Protein AF-0000000069070998 (afdb_homodimer)

Organism: Magallana gigas (NCBI:txid29159)

Structure (mmCIF, N/CA/C/O backbone):
data_AF-0000000069070998-model_v1
#
loop_
_entity.id
_entity.type
_entity.pdbx_description
1 polymer 'Glycoprotein-N-acetylgalactosamine 3-beta-galactosyltransferase 1'
#
loop_
_atom_site.group_PDB
_atom_site.id
_atom_site.type_symbol
_atom_site.label_atom_id
_atom_site.label_alt_id
_atom_site.label_comp_id
_atom_site.label_asym_id
_atom_site.label_entity_id
_atom_site.label_seq_id
_atom_site.pdbx_PDB_ins_code
_atom_site.Cartn_x
_atom_site.Cartn_y
_atom_site.Cartn_z
_atom_site.occupancy
_atom_site.B_iso_or_equiv
_atom_site.auth_seq_id
_atom_site.auth_comp_id
_atom_site.auth_asym_id
_atom_site.auth_atom_id
_atom_site.pdbx_PDB_model_num
ATOM 1 N N . MET A 1 1 ? -86.25 -57.375 -25.578 1 25.53 1 MET A N 1
ATOM 2 C CA . MET A 1 1 ? -85.312 -58.156 -26.391 1 25.53 1 MET A CA 1
ATOM 3 C C . MET A 1 1 ? -84 -57.406 -26.641 1 25.53 1 MET A C 1
ATOM 5 O O . MET A 1 1 ? -84 -56.438 -27.406 1 25.53 1 MET A O 1
ATOM 9 N N . GLU A 1 2 ? -83.125 -57.281 -25.625 1 26.59 2 GLU A N 1
ATOM 10 C CA . GLU A 1 2 ? -82.125 -56.438 -24.938 1 26.59 2 GLU A CA 1
ATOM 11 C C . GLU A 1 2 ? -80.75 -56.594 -25.578 1 26.59 2 GLU A C 1
ATOM 13 O O . GLU A 1 2 ? -80.125 -57.625 -25.469 1 26.59 2 GLU A O 1
ATOM 18 N N . ALA A 1 3 ? -80.75 -56.188 -26.922 1 26.19 3 ALA A N 1
ATOM 19 C CA . ALA A 1 3 ? -79.75 -56.406 -27.953 1 26.19 3 ALA A CA 1
ATOM 20 C C . ALA A 1 3 ? -78.375 -55.938 -27.453 1 26.19 3 ALA A C 1
ATOM 22 O O . ALA A 1 3 ? -78.25 -54.812 -27 1 26.19 3 ALA A O 1
ATOM 23 N N . GLU A 1 4 ? -77.5 -56.875 -27.031 1 23.98 4 GLU A N 1
ATOM 24 C CA . GLU A 1 4 ? -76.312 -57.094 -26.281 1 23.98 4 GLU A CA 1
ATOM 25 C C . GLU A 1 4 ? -75.062 -56.562 -27.016 1 23.98 4 GLU A C 1
ATOM 27 O O . GLU A 1 4 ? -74.625 -57.156 -27.984 1 23.98 4 GLU A O 1
ATOM 32 N N . LEU A 1 5 ? -75.188 -55.219 -27.391 1 24.67 5 LEU A N 1
ATOM 33 C CA . LEU A 1 5 ? -74.25 -54.5 -28.281 1 24.67 5 LEU A CA 1
ATOM 34 C C . LEU A 1 5 ? -72.812 -54.656 -27.844 1 24.67 5 LEU A C 1
ATOM 36 O O . LEU A 1 5 ? -72.438 -54.219 -26.75 1 24.67 5 LEU A O 1
ATOM 40 N N . THR A 1 6 ? -72.188 -55.75 -28.109 1 23.34 6 THR A N 1
ATOM 41 C CA . THR A 1 6 ? -70.938 -56.344 -27.672 1 23.34 6 THR A CA 1
ATOM 42 C C . THR A 1 6 ? -69.688 -55.531 -28.141 1 23.34 6 THR A C 1
ATOM 44 O O . THR A 1 6 ? -69.375 -55.531 -29.328 1 23.34 6 THR A O 1
ATOM 47 N N . VAL A 1 7 ? -69.688 -54.219 -27.906 1 24.25 7 VAL A N 1
ATOM 48 C CA . VAL A 1 7 ? -68.75 -53.281 -28.5 1 24.25 7 VAL A CA 1
ATOM 49 C C . VAL A 1 7 ? -67.312 -53.688 -28.156 1 24.25 7 VAL A C 1
ATOM 51 O O . VAL A 1 7 ? -67 -53.875 -27 1 24.25 7 VAL A O 1
ATOM 54 N N . ASN A 1 8 ? -66.625 -54.375 -28.984 1 22.52 8 ASN A N 1
ATOM 55 C CA . ASN A 1 8 ? -65.312 -55 -29.062 1 22.52 8 ASN A CA 1
ATOM 56 C C . ASN A 1 8 ? -64.188 -54.031 -28.781 1 22.52 8 ASN A C 1
ATOM 58 O O . ASN A 1 8 ? -64 -53.062 -29.516 1 22.52 8 ASN A O 1
ATOM 62 N N . ASN A 1 9 ? -63.938 -53.594 -27.547 1 23.53 9 ASN A N 1
ATOM 63 C CA . ASN A 1 9 ? -63.031 -52.594 -27 1 23.53 9 ASN A CA 1
ATOM 64 C C . ASN A 1 9 ? -61.594 -52.938 -27.297 1 23.53 9 ASN A C 1
ATOM 66 O O . ASN A 1 9 ? -61.031 -53.875 -26.734 1 23.53 9 ASN A O 1
ATOM 70 N N . ARG A 1 10 ? -61.188 -52.969 -28.578 1 24.28 10 ARG A N 1
ATOM 71 C CA . ARG A 1 10 ? -59.875 -53.375 -29.094 1 24.28 10 ARG A CA 1
ATOM 72 C C . ARG A 1 10 ? -58.75 -52.656 -28.344 1 24.28 10 ARG A C 1
ATOM 74 O O . ARG A 1 10 ? -58.844 -51.469 -28.094 1 24.28 10 ARG A O 1
ATOM 81 N N . PRO A 1 11 ? -57.781 -53.375 -27.594 1 24.09 11 PRO A N 1
ATOM 82 C CA . PRO A 1 11 ? -56.781 -53 -26.625 1 24.09 11 PRO A CA 1
ATOM 83 C C . PRO A 1 11 ? -55.594 -52.25 -27.25 1 24.09 11 PRO A C 1
ATOM 85 O O . PRO A 1 11 ? -54.906 -52.781 -28.125 1 24.09 11 PRO A O 1
ATOM 88 N N . ARG A 1 12 ? -55.719 -50.938 -27.719 1 23.77 12 ARG A N 1
ATOM 89 C CA . ARG A 1 12 ? -54.75 -50.062 -28.422 1 23.77 12 ARG A CA 1
ATOM 90 C C . ARG A 1 12 ? -53.438 -49.969 -27.656 1 23.77 12 ARG A C 1
ATOM 92 O O . ARG A 1 12 ? -53.156 -48.938 -27.047 1 23.77 12 ARG A O 1
ATOM 99 N N . VAL A 1 13 ? -52.969 -50.812 -26.812 1 24.23 13 VAL A N 1
ATOM 100 C CA . VAL A 1 13 ? -51.844 -50.625 -25.906 1 24.23 13 VAL A CA 1
ATOM 101 C C . VAL A 1 13 ? -50.531 -50.562 -26.688 1 24.23 13 VAL A C 1
ATOM 103 O O . VAL A 1 13 ? -49.5 -50.219 -26.141 1 24.23 13 VAL A O 1
ATOM 106 N N . GLY A 1 14 ? -50.5 -51.062 -27.875 1 21.16 14 GLY A N 1
ATOM 107 C CA . GLY A 1 14 ? -49.188 -51.5 -28.328 1 21.16 14 GLY A CA 1
ATOM 108 C C . GLY A 1 14 ? -48.25 -50.344 -28.578 1 21.16 14 GLY A C 1
ATOM 109 O O . GLY A 1 14 ? -47.031 -50.531 -28.75 1 21.16 14 GLY A O 1
ATOM 110 N N . PHE A 1 15 ? -48.719 -49.25 -29.109 1 22.25 15 PHE A N 1
ATOM 111 C CA . PHE A 1 15 ? -47.875 -48.406 -29.984 1 22.25 15 PHE A CA 1
ATOM 112 C C . PHE A 1 15 ? -46.844 -47.656 -29.188 1 22.25 15 PHE A C 1
ATOM 114 O O . PHE A 1 15 ? -46.031 -46.906 -29.75 1 22.25 15 PHE A O 1
ATOM 121 N N . LEU A 1 16 ? -46.906 -47.531 -27.891 1 22.44 16 LEU A N 1
ATOM 122 C CA . LEU A 1 16 ? -46.156 -46.5 -27.203 1 22.44 16 LEU A CA 1
ATOM 123 C C . LEU A 1 16 ? -44.656 -46.844 -27.188 1 22.44 16 LEU A C 1
ATOM 125 O O . LEU A 1 16 ? -43.844 -46.062 -26.703 1 22.44 16 LEU A O 1
ATOM 129 N N . PHE A 1 17 ? -44.281 -48.031 -27.453 1 22.73 17 PHE A N 1
ATOM 130 C CA . PHE A 1 17 ? -42.938 -48.438 -27.125 1 22.73 17 PHE A CA 1
ATOM 131 C C . PHE A 1 17 ? -41.906 -47.719 -28.016 1 22.73 17 PHE A C 1
ATOM 133 O O . PHE A 1 17 ? -40.75 -47.594 -27.656 1 22.73 17 PHE A O 1
ATOM 140 N N . ALA A 1 18 ? -42.156 -47.594 -29.297 1 22.78 18 ALA A N 1
ATOM 141 C CA . ALA A 1 18 ? -41.125 -47.438 -30.297 1 22.78 18 ALA A CA 1
ATOM 142 C C . ALA A 1 18 ? -40.438 -46.094 -30.156 1 22.78 18 ALA A C 1
ATOM 144 O O . ALA A 1 18 ? -39.344 -45.875 -30.703 1 22.78 18 ALA A O 1
ATOM 145 N N . LEU A 1 19 ? -41.125 -45.094 -29.75 1 22.62 19 LEU A N 1
ATOM 146 C CA . LEU A 1 19 ? -40.594 -43.75 -30.016 1 22.62 19 LEU A CA 1
ATOM 147 C C . LEU A 1 19 ? -39.344 -43.469 -29.156 1 22.62 19 LEU A C 1
ATOM 149 O O . LEU A 1 19 ? -38.719 -42.406 -29.297 1 22.62 19 LEU A O 1
ATOM 153 N N . VAL A 1 20 ? -39 -44.25 -28.172 1 25.03 20 VAL A N 1
ATOM 154 C CA . VAL A 1 20 ? -37.969 -43.875 -27.203 1 25.03 20 VAL A CA 1
ATOM 155 C C . VAL A 1 20 ? -36.594 -43.938 -27.844 1 25.03 20 VAL A C 1
ATOM 157 O O . VAL A 1 20 ? -35.656 -43.312 -27.375 1 25.03 20 VAL A O 1
ATOM 160 N N . CYS A 1 21 ? -36.344 -44.844 -28.719 1 24.8 21 CYS A N 1
ATOM 161 C CA . CYS A 1 21 ? -34.969 -45.219 -29.031 1 24.8 21 CYS A CA 1
ATOM 162 C C . CYS A 1 21 ? -34.281 -44.125 -29.797 1 24.8 21 CYS A C 1
ATOM 164 O O . CYS A 1 21 ? -33.031 -44.094 -29.859 1 24.8 21 CYS A O 1
ATOM 166 N N . THR A 1 22 ? -34.906 -43.594 -30.797 1 24.45 22 THR A N 1
ATOM 167 C CA . THR A 1 22 ? -34.156 -42.906 -31.844 1 24.45 22 THR A CA 1
ATOM 168 C C . THR A 1 22 ? -33.531 -41.594 -31.297 1 24.45 22 THR A C 1
ATOM 170 O O . THR A 1 22 ? -32.688 -41 -31.953 1 24.45 22 THR A O 1
ATOM 173 N N . THR A 1 23 ? -34.125 -41 -30.359 1 25.58 23 THR A N 1
ATOM 174 C CA . THR A 1 23 ? -33.688 -39.625 -30.078 1 25.58 23 THR A CA 1
ATOM 175 C C . THR A 1 23 ? -32.281 -39.656 -29.438 1 25.58 23 THR A C 1
ATOM 177 O O . THR A 1 23 ? -31.75 -38.594 -29.078 1 25.58 23 THR A O 1
ATOM 180 N N . PHE A 1 24 ? -31.734 -40.75 -29.062 1 26.17 24 PHE A N 1
ATOM 181 C CA . PHE A 1 24 ? -30.453 -40.781 -28.391 1 26.17 24 PHE A CA 1
ATOM 182 C C . PHE A 1 24 ? -29.328 -40.375 -29.328 1 26.17 24 PHE A C 1
ATOM 184 O O . PHE A 1 24 ? -28.234 -40.031 -28.891 1 26.17 24 PHE A O 1
ATOM 191 N N . SER A 1 25 ? -29.438 -40.75 -30.625 1 27.41 25 SER A N 1
ATOM 192 C CA . SER A 1 25 ? -28.281 -40.594 -31.516 1 27.41 25 SER A CA 1
ATOM 193 C C . SER A 1 25 ? -28 -39.125 -31.828 1 27.41 25 SER A C 1
ATOM 195 O O . SER A 1 25 ? -26.922 -38.781 -32.312 1 27.41 25 SER A O 1
ATOM 197 N N . LEU A 1 26 ? -28.984 -38.312 -31.984 1 27.48 26 LEU A N 1
ATOM 198 C CA . LEU A 1 26 ? -28.734 -36.938 -32.469 1 27.48 26 LEU A CA 1
ATOM 199 C C . LEU A 1 26 ? -28.047 -36.094 -31.391 1 27.48 26 LEU A C 1
ATOM 201 O O . LEU A 1 26 ? -27.5 -35.031 -31.688 1 27.48 26 LEU A O 1
ATOM 205 N N . SER A 1 27 ? -28.25 -36.344 -30.125 1 25.23 27 SER A N 1
ATOM 206 C CA . SER A 1 27 ? -27.641 -35.5 -29.125 1 25.23 27 SER A CA 1
ATOM 207 C C . SER A 1 27 ? -26.125 -35.656 -29.109 1 25.23 27 SER A C 1
ATOM 209 O O . SER A 1 27 ? -25.406 -34.812 -28.547 1 25.23 27 SER A O 1
ATOM 211 N N . MET A 1 28 ? -25.516 -36.75 -29.469 1 26.56 28 MET A N 1
ATOM 212 C CA . MET A 1 28 ? -24.062 -36.906 -29.516 1 26.56 28 MET A CA 1
ATOM 213 C C . MET A 1 28 ? -23.453 -36.031 -30.625 1 26.56 28 MET A C 1
ATOM 215 O O . MET A 1 28 ? -22.266 -35.719 -30.578 1 26.56 28 MET A O 1
ATOM 219 N N . PHE A 1 29 ? -24.156 -35.938 -31.812 1 27.09 29 PHE A N 1
ATOM 220 C CA . PHE A 1 29 ? -23.562 -35.188 -32.906 1 27.09 29 PHE A CA 1
ATOM 221 C C . PHE A 1 29 ? -23.484 -33.719 -32.562 1 27.09 29 PHE A C 1
ATOM 223 O O . PHE A 1 29 ? -22.516 -33.031 -32.969 1 27.09 29 PHE A O 1
ATOM 230 N N . MET A 1 30 ? -24.5 -33.031 -32.031 1 26.72 30 MET A N 1
ATOM 231 C CA . MET A 1 30 ? -24.391 -31.609 -31.75 1 26.72 30 MET A CA 1
ATOM 232 C C . MET A 1 30 ? -23.344 -31.359 -30.672 1 26.72 30 MET A C 1
ATOM 234 O O . MET A 1 30 ? -23.047 -30.203 -30.359 1 26.72 30 MET A O 1
ATOM 238 N N . MET A 1 31 ? -23.016 -32.25 -29.766 1 27.42 31 MET A N 1
ATOM 239 C CA . MET A 1 31 ? -21.906 -32 -28.844 1 27.42 31 MET A CA 1
ATOM 240 C C . MET A 1 31 ? -20.578 -31.953 -29.594 1 27.42 31 MET A C 1
ATOM 242 O O . MET A 1 31 ? -19.609 -31.391 -29.094 1 27.42 31 MET A O 1
ATOM 246 N N . SER A 1 32 ? -20.328 -32.75 -30.688 1 29.03 32 SER A N 1
ATOM 247 C CA . SER A 1 32 ? -19.078 -32.656 -31.438 1 29.03 32 SER A CA 1
ATOM 248 C C . SER A 1 32 ? -18.984 -31.312 -32.156 1 29.03 32 SER A C 1
ATOM 250 O O . SER A 1 32 ? -17.875 -30.859 -32.469 1 29.03 32 SER A O 1
ATOM 252 N N . MET A 1 33 ? -20.047 -30.828 -32.844 1 27.03 33 MET A N 1
ATOM 253 C CA . MET A 1 33 ? -19.875 -29.609 -33.625 1 27.03 33 MET A CA 1
ATOM 254 C C . MET A 1 33 ? -19.625 -28.422 -32.688 1 27.03 33 MET A C 1
ATOM 256 O O . MET A 1 33 ? -19.219 -27.344 -33.156 1 27.03 33 MET A O 1
ATOM 260 N N . ASN A 1 34 ? -20.297 -28.328 -31.547 1 27.83 34 ASN A N 1
ATOM 261 C CA . ASN A 1 34 ? -20.016 -27.141 -30.75 1 27.83 34 ASN A CA 1
ATOM 262 C C . ASN A 1 34 ? -18.562 -27.109 -30.281 1 27.83 34 ASN A C 1
ATOM 264 O O . ASN A 1 34 ? -18.156 -26.188 -29.562 1 27.83 34 ASN A O 1
ATOM 268 N N . THR A 1 35 ? -17.797 -28.188 -30.297 1 29.11 35 THR A N 1
ATOM 269 C CA . THR A 1 35 ? -16.359 -28.094 -30.078 1 29.11 35 THR A CA 1
ATOM 270 C C . THR A 1 35 ? -15.695 -27.25 -31.156 1 29.11 35 THR A C 1
ATOM 272 O O . THR A 1 35 ? -14.641 -26.656 -30.922 1 29.11 35 THR A O 1
ATOM 275 N N . PHE A 1 36 ? -16.125 -27.281 -32.469 1 29 36 PHE A N 1
ATOM 276 C CA . PHE A 1 36 ? -15.445 -26.547 -33.5 1 29 36 PHE A CA 1
ATOM 277 C C . PHE A 1 36 ? -15.656 -25.047 -33.344 1 29 36 PHE A C 1
ATOM 279 O O . PHE A 1 36 ? -14.805 -24.234 -33.719 1 29 36 PHE A O 1
ATOM 286 N N . MET A 1 37 ? -16.922 -24.562 -33.188 1 28.56 37 MET A N 1
ATOM 287 C CA . MET A 1 37 ? -17.094 -23.109 -33.281 1 28.56 37 MET A CA 1
ATOM 288 C C . MET A 1 37 ? -16.344 -22.391 -32.188 1 28.56 37 MET A C 1
ATOM 290 O O . MET A 1 37 ? -16.281 -21.156 -32.156 1 28.56 37 MET A O 1
ATOM 294 N N . TYR A 1 38 ? -16.359 -22.953 -31.062 1 28.92 38 TYR A N 1
ATOM 295 C CA . TYR A 1 38 ? -15.664 -22.094 -30.109 1 28.92 38 TYR A CA 1
ATOM 296 C C . TYR A 1 38 ? -14.172 -22.062 -30.406 1 28.92 38 TYR A C 1
ATOM 298 O O . TYR A 1 38 ? -13.352 -22.359 -29.531 1 28.92 38 TYR A O 1
ATOM 306 N N . GLU A 1 39 ? -13.789 -22.594 -31.578 1 29.34 39 GLU A N 1
ATOM 307 C CA . GLU A 1 39 ? -12.453 -22.141 -31.953 1 29.34 39 GLU A CA 1
ATOM 308 C C . GLU A 1 39 ? -12.344 -20.625 -31.875 1 29.34 39 GLU A C 1
ATOM 310 O O . GLU A 1 39 ? -11.508 -20.016 -32.562 1 29.34 39 GLU A O 1
ATOM 315 N N . GLY A 1 40 ? -13.508 -20 -31.719 1 28.56 40 GLY A N 1
ATOM 316 C CA . GLY A 1 40 ? -13.242 -18.562 -31.797 1 28.56 40 GLY A CA 1
ATOM 317 C C . GLY A 1 40 ? -12 -18.156 -31.031 1 28.56 40 GLY A C 1
ATOM 318 O O . GLY A 1 40 ? -11.812 -18.547 -29.875 1 28.56 40 GLY A O 1
ATOM 319 N N . ASP A 1 41 ? -10.945 -17.953 -31.766 1 28.73 41 ASP A N 1
ATOM 320 C CA . ASP A 1 41 ? -9.828 -17.156 -31.266 1 28.73 41 ASP A CA 1
ATOM 321 C C . ASP A 1 41 ? -10.312 -16.094 -30.281 1 28.73 41 ASP A C 1
ATOM 323 O O . ASP A 1 41 ? -11.172 -15.273 -30.609 1 28.73 41 ASP A O 1
ATOM 327 N N . VAL A 1 42 ? -10.672 -16.422 -29.141 1 31.72 42 VAL A N 1
ATOM 328 C CA . VAL A 1 42 ? -10.656 -15.195 -28.359 1 31.72 42 VAL A CA 1
ATOM 329 C C . VAL A 1 42 ? -9.75 -14.164 -29.047 1 31.72 42 VAL A C 1
ATOM 331 O O . VAL A 1 42 ? -8.562 -14.414 -29.25 1 31.72 42 VAL A O 1
ATOM 334 N N . PRO A 1 43 ? -10.273 -13.484 -30.016 1 30.78 43 PRO A N 1
ATOM 335 C CA . PRO A 1 43 ? -9.391 -12.445 -30.547 1 30.78 43 PRO A CA 1
ATOM 336 C C . PRO A 1 43 ? -8.523 -11.805 -29.469 1 30.78 43 PRO A C 1
ATOM 338 O O . PRO A 1 43 ? -9.039 -11.117 -28.594 1 30.78 43 PRO A O 1
ATOM 341 N N . PHE A 1 44 ? -7.648 -12.531 -28.859 1 30.64 44 PHE A N 1
ATOM 342 C CA . PHE A 1 44 ? -6.555 -11.734 -28.312 1 30.64 44 PHE A CA 1
ATOM 343 C C . PHE A 1 44 ? -6.066 -10.711 -29.328 1 30.64 44 PHE A C 1
ATOM 345 O O . PHE A 1 44 ? -5.312 -11.055 -30.25 1 30.64 44 PHE A O 1
ATOM 352 N N . ASP A 1 45 ? -6.875 -9.93 -29.938 1 29.95 45 ASP A N 1
ATOM 353 C CA . ASP A 1 45 ? -6.273 -8.859 -30.734 1 29.95 45 ASP A CA 1
ATOM 354 C C . ASP A 1 45 ? -4.883 -8.5 -30.203 1 29.95 45 ASP A C 1
ATOM 356 O O . ASP A 1 45 ? -4.531 -8.844 -29.078 1 29.95 45 ASP A O 1
ATOM 360 N N . GLY A 1 46 ? -4.203 -7.562 -30.969 1 28.72 46 GLY A N 1
ATOM 361 C CA . GLY A 1 46 ? -2.883 -6.961 -30.859 1 28.72 46 GLY A CA 1
ATOM 362 C C . GLY A 1 46 ? -2.455 -6.742 -29.422 1 28.72 46 GLY A C 1
ATOM 363 O O . GLY A 1 46 ? -3.264 -6.871 -28.5 1 28.72 46 GLY A O 1
ATOM 364 N N . ASP A 1 47 ? -1.121 -6.605 -29.266 1 31.64 47 ASP A N 1
ATOM 365 C CA . ASP A 1 47 ? -0.312 -6.051 -28.172 1 31.64 47 ASP A CA 1
ATOM 366 C C . ASP A 1 47 ? -1.072 -4.961 -27.422 1 31.64 47 ASP A C 1
ATOM 368 O O . ASP A 1 47 ? -0.62 -3.816 -27.359 1 31.64 47 ASP A O 1
ATOM 372 N N . GLU A 1 48 ? -2.285 -4.855 -27.688 1 31.81 48 GLU A N 1
ATOM 373 C CA . GLU A 1 48 ? -2.75 -3.711 -26.906 1 31.81 48 GLU A CA 1
ATOM 374 C C . GLU A 1 48 ? -2.482 -3.916 -25.422 1 31.81 48 GLU A C 1
ATOM 376 O O . GLU A 1 48 ? -3.098 -4.777 -24.781 1 31.81 48 GLU A O 1
ATOM 381 N N . VAL A 1 49 ? -1.247 -3.77 -25.078 1 35.41 49 VAL A N 1
ATOM 382 C CA . VAL A 1 49 ? -1.027 -3.428 -23.672 1 35.41 49 VAL A CA 1
ATOM 383 C C . VAL A 1 49 ? -2.275 -2.756 -23.109 1 35.41 49 VAL A C 1
ATOM 385 O O . VAL A 1 49 ? -2.648 -1.662 -23.531 1 35.41 49 VAL A O 1
ATOM 388 N N . LEU A 1 50 ? -3.361 -3.461 -22.938 1 35.56 50 LEU A N 1
ATOM 389 C CA . LEU A 1 50 ? -4.344 -2.766 -22.125 1 35.56 50 LEU A CA 1
ATOM 390 C C . LEU A 1 50 ? -3.66 -1.812 -21.141 1 35.56 50 LEU A C 1
ATOM 392 O O . LEU A 1 50 ? -2.91 -2.248 -20.266 1 35.56 50 LEU A O 1
ATOM 396 N N . ASP A 1 51 ? -3.115 -0.721 -21.625 1 36.94 51 ASP A N 1
ATOM 397 C CA . ASP A 1 51 ? -2.688 0.32 -20.703 1 36.94 51 ASP A CA 1
ATOM 398 C C . ASP A 1 51 ? -3.684 0.473 -19.547 1 36.94 51 ASP A C 1
ATOM 400 O O . ASP A 1 51 ? -4.707 1.145 -19.688 1 36.94 51 ASP A O 1
ATOM 404 N N . TYR A 1 52 ? -3.898 -0.531 -18.859 1 37.84 52 TYR A N 1
ATOM 405 C CA . TYR A 1 52 ? -4.77 -0.547 -17.688 1 37.84 52 TYR A CA 1
ATOM 406 C C . TYR A 1 52 ? -4.648 0.75 -16.891 1 37.84 52 TYR A C 1
ATOM 408 O O . TYR A 1 52 ? -5.301 0.918 -15.859 1 37.84 52 TYR A O 1
ATOM 416 N N . GLU A 1 53 ? -3.633 1.568 -17.25 1 42.88 53 GLU A N 1
ATOM 417 C CA . GLU A 1 53 ? -3.797 2.893 -16.656 1 42.88 53 GLU A CA 1
ATOM 418 C C . GLU A 1 53 ? -5.211 3.42 -16.875 1 42.88 53 GLU A C 1
ATOM 420 O O . GLU A 1 53 ? -5.695 4.254 -16.094 1 42.88 53 GLU A O 1
ATOM 425 N N . GLU A 1 54 ? -5.863 2.758 -17.844 1 41.03 54 GLU A N 1
ATOM 426 C CA . GLU A 1 54 ? -7.215 3.197 -18.188 1 41.03 54 GLU A CA 1
ATOM 427 C C . GLU A 1 54 ? -8.219 2.734 -17.125 1 41.03 54 GLU A C 1
ATOM 429 O O . GLU A 1 54 ? -9.32 3.283 -17.016 1 41.03 54 GLU A O 1
ATOM 434 N N . PHE A 1 55 ? -7.875 1.711 -16.453 1 42.41 55 PHE A N 1
ATOM 435 C CA . PHE A 1 55 ? -8.875 1.209 -15.523 1 42.41 55 PHE A CA 1
ATOM 436 C C . PHE A 1 55 ? -8.789 1.954 -14.195 1 42.41 55 PHE A C 1
ATOM 438 O O . PHE A 1 55 ? -9.609 1.732 -13.305 1 42.41 55 PHE A O 1
ATOM 445 N N . ARG A 1 56 ? -7.82 2.82 -14.195 1 45.91 56 ARG A N 1
ATOM 446 C CA . ARG A 1 56 ? -7.672 3.613 -12.977 1 45.91 56 ARG A CA 1
ATOM 447 C C . ARG A 1 56 ? -8.68 4.762 -12.945 1 45.91 56 ARG A C 1
ATOM 449 O O . ARG A 1 56 ? -8.805 5.504 -13.922 1 45.91 56 ARG A O 1
ATOM 456 N N . GLY A 1 57 ? -9.508 4.84 -11.93 1 45.28 57 GLY A N 1
ATOM 457 C CA . GLY A 1 57 ? -10.273 6.035 -11.617 1 45.28 57 GLY A CA 1
ATOM 458 C C . GLY A 1 57 ? -11.719 5.953 -12.086 1 45.28 57 GLY A C 1
ATOM 459 O O . GLY A 1 57 ? -12.461 6.934 -12.008 1 45.28 57 GLY A O 1
ATOM 460 N N . LEU A 1 58 ? -12.031 4.828 -12.805 1 45.31 58 LEU A N 1
ATOM 461 C CA . LEU A 1 58 ? -13.398 4.852 -13.328 1 45.31 58 LEU A CA 1
ATOM 462 C C . LEU A 1 58 ? -14.391 4.367 -12.273 1 45.31 58 LEU A C 1
ATOM 464 O O . LEU A 1 58 ? -15.602 4.383 -12.5 1 45.31 58 LEU A O 1
ATOM 468 N N . GLY A 1 59 ? -13.836 3.949 -11.125 1 50.28 59 GLY A N 1
ATOM 469 C CA . GLY A 1 59 ? -14.797 3.336 -10.219 1 50.28 59 GLY A CA 1
ATOM 470 C C . GLY A 1 59 ? -15.43 4.328 -9.258 1 50.28 59 GLY A C 1
ATOM 471 O O . GLY A 1 59 ? -14.953 5.453 -9.117 1 50.28 59 GLY A O 1
ATOM 472 N N . GLY A 1 60 ? -16.688 4.141 -8.953 1 57.97 60 GLY A N 1
ATOM 473 C CA . GLY A 1 60 ? -17.406 4.871 -7.922 1 57.97 60 GLY A CA 1
ATOM 474 C C . GLY A 1 60 ? -16.844 4.66 -6.531 1 57.97 60 GLY A C 1
ATOM 475 O O . GLY A 1 60 ? -15.789 4.043 -6.375 1 57.97 60 GLY A O 1
ATOM 476 N N . PRO A 1 61 ? -17.406 5.262 -5.578 1 67.38 61 PRO A N 1
ATOM 477 C CA . PRO A 1 61 ? -16.984 5.102 -4.184 1 67.38 61 PRO A CA 1
ATOM 478 C C . PRO A 1 61 ? -16.953 3.643 -3.736 1 67.38 61 PRO A C 1
ATOM 480 O O . PRO A 1 61 ? -17.812 2.852 -4.148 1 67.38 61 PRO A O 1
ATOM 483 N N . ILE A 1 62 ? -15.852 3.242 -3.148 1 71.31 62 ILE A N 1
ATOM 484 C CA . ILE A 1 62 ? -15.656 1.885 -2.654 1 71.31 62 ILE A CA 1
ATOM 485 C C . ILE A 1 62 ? -16.094 1.795 -1.196 1 71.31 62 ILE A C 1
ATOM 487 O O . ILE A 1 62 ? -15.766 2.66 -0.383 1 71.31 62 ILE A O 1
ATOM 491 N N . GLU A 1 63 ? -17.078 0.997 -0.939 1 60.16 63 GLU A N 1
ATOM 492 C CA . GLU A 1 63 ? -17.469 0.79 0.451 1 60.16 63 GLU A CA 1
ATOM 493 C C . GLU A 1 63 ? -16.391 0.049 1.229 1 60.16 63 GLU A C 1
ATOM 495 O O . GLU A 1 63 ? -16.078 -1.105 0.927 1 60.16 63 GLU A O 1
ATOM 500 N N . LEU A 1 64 ? -15.633 0.752 1.938 1 60.88 64 LEU A N 1
ATOM 501 C CA . LEU A 1 64 ? -14.617 0.145 2.791 1 60.88 64 LEU A CA 1
ATOM 502 C C . LEU A 1 64 ? -15.156 -0.075 4.203 1 60.88 64 LEU A C 1
ATOM 504 O O . LEU A 1 64 ? -15.414 0.887 4.93 1 60.88 64 LEU A O 1
ATOM 508 N N . ASP A 1 65 ? -16.016 -1.058 4.426 1 52.12 65 ASP A N 1
ATOM 509 C CA . ASP A 1 65 ? -16.547 -1.299 5.766 1 52.12 65 ASP A CA 1
ATOM 510 C C . ASP A 1 65 ? -15.414 -1.374 6.789 1 52.12 65 ASP A C 1
ATOM 512 O O . ASP A 1 65 ? -14.289 -1.749 6.453 1 52.12 65 ASP A O 1
ATOM 516 N N . HIS A 1 66 ? -15.57 -0.613 7.953 1 51.56 66 HIS A N 1
ATOM 517 C CA . HIS A 1 66 ? -14.727 -0.837 9.117 1 51.56 66 HIS A CA 1
ATOM 518 C C . HIS A 1 66 ? -14.664 -2.318 9.477 1 51.56 66 HIS A C 1
ATOM 520 O O . HIS A 1 66 ? -15.641 -2.887 9.969 1 51.56 66 HIS A O 1
ATOM 526 N N . HIS A 1 67 ? -14.125 -3.047 8.586 1 54.38 67 HIS A N 1
ATOM 527 C CA . HIS A 1 67 ? -14.031 -4.449 8.984 1 54.38 67 HIS A CA 1
ATOM 528 C C . HIS A 1 67 ? -13.008 -4.641 10.102 1 54.38 67 HIS A C 1
ATOM 530 O O . HIS A 1 67 ? -11.891 -4.125 10.016 1 54.38 67 HIS A O 1
ATOM 536 N N . LYS A 1 68 ? -13.57 -4.781 11.273 1 57.12 68 LYS A N 1
ATOM 537 C CA . LYS A 1 68 ? -12.719 -5.227 12.375 1 57.12 68 LYS A CA 1
ATOM 538 C C . LYS A 1 68 ? -12.008 -6.531 12.031 1 57.12 68 LYS A C 1
ATOM 540 O O . LYS A 1 68 ? -12.648 -7.512 11.648 1 57.12 68 LYS A O 1
ATOM 545 N N . HIS A 1 69 ? -10.672 -6.258 11.898 1 76.75 69 HIS A N 1
ATOM 546 C CA . HIS A 1 69 ? -9.875 -7.469 11.734 1 76.75 69 HIS A CA 1
ATOM 547 C C . HIS A 1 69 ? -9.703 -8.195 13.062 1 76.75 69 HIS A C 1
ATOM 549 O O . HIS A 1 69 ? -9.156 -7.641 14.016 1 76.75 69 HIS A O 1
ATOM 555 N N . SER A 1 70 ? -10.258 -9.32 13.188 1 77.75 70 SER A N 1
ATOM 556 C CA . SER A 1 70 ? -10.141 -10.094 14.422 1 77.75 70 SER A CA 1
ATOM 557 C C . SER A 1 70 ? -8.695 -10.531 14.664 1 77.75 70 SER A C 1
ATOM 559 O O . SER A 1 70 ? -8.352 -10.945 15.773 1 77.75 70 SER A O 1
ATOM 561 N N . ASP A 1 71 ? -7.891 -10.266 13.734 1 90.62 71 ASP A N 1
ATOM 562 C CA . ASP A 1 71 ? -6.527 -10.75 13.898 1 90.62 71 ASP A CA 1
ATOM 563 C C . ASP A 1 71 ? -5.531 -9.594 13.945 1 90.62 71 ASP A C 1
ATOM 565 O O . ASP A 1 71 ? -4.363 -9.758 13.578 1 90.62 71 ASP A O 1
ATOM 569 N N . VAL A 1 72 ? -6.012 -8.414 14.328 1 94.69 72 VAL A N 1
ATOM 570 C CA . VAL A 1 72 ? -5.137 -7.262 14.531 1 94.69 72 VAL A CA 1
ATOM 571 C C . VAL A 1 72 ? -5.406 -6.645 15.898 1 94.69 72 VAL A C 1
ATOM 573 O O . VAL A 1 72 ? -6.551 -6.316 16.219 1 94.69 72 VAL A O 1
ATOM 576 N N . ASN A 1 73 ? -4.391 -6.621 16.703 1 96.19 73 ASN A N 1
ATOM 577 C CA . ASN A 1 73 ? -4.488 -5.895 17.953 1 96.19 73 ASN A CA 1
ATOM 578 C C . ASN A 1 73 ? -4.355 -4.391 17.75 1 96.19 73 ASN A C 1
ATOM 580 O O . ASN A 1 73 ? -3.336 -3.918 17.25 1 96.19 73 ASN A O 1
ATOM 584 N N . GLU A 1 74 ? -5.352 -3.623 18.156 1 96.38 74 GLU A N 1
ATOM 585 C CA . GLU A 1 74 ? -5.367 -2.182 17.922 1 96.38 74 GLU A CA 1
ATOM 586 C C . GLU A 1 74 ? -5.273 -1.414 19.234 1 96.38 74 GLU A C 1
ATOM 588 O O . GLU A 1 74 ? -5.535 -0.21 19.281 1 96.38 74 GLU A O 1
ATOM 593 N N . ASP A 1 75 ? -4.941 -2.055 20.328 1 96.88 75 ASP A N 1
ATOM 594 C CA . ASP A 1 75 ? -4.98 -1.453 21.656 1 96.88 75 ASP A CA 1
ATOM 595 C C . ASP A 1 75 ? -4.082 -0.221 21.719 1 96.88 75 ASP A C 1
ATOM 597 O O . ASP A 1 75 ? -4.496 0.826 22.234 1 96.88 75 ASP A O 1
ATOM 601 N N . VAL A 1 76 ? -2.918 -0.362 21.203 1 97.62 76 VAL A N 1
ATOM 602 C CA . VAL A 1 76 ? -1.965 0.741 21.266 1 97.62 76 VAL A CA 1
ATOM 603 C C . VAL A 1 76 ? -2.514 1.937 20.484 1 97.62 76 VAL A C 1
ATOM 605 O O . VAL A 1 76 ? -2.477 3.07 20.969 1 97.62 76 VAL A O 1
ATOM 608 N N . ALA A 1 77 ? -3.018 1.692 19.281 1 97.69 77 ALA A N 1
ATOM 609 C CA . ALA A 1 77 ? -3.566 2.762 18.453 1 97.69 77 ALA A CA 1
ATOM 610 C C . ALA A 1 77 ? -4.773 3.412 19.125 1 97.69 77 ALA A C 1
ATOM 612 O O . ALA A 1 77 ? -4.922 4.637 19.094 1 97.69 77 ALA A O 1
ATOM 613 N N . LYS A 1 78 ? -5.59 2.607 19.75 1 97.06 78 LYS A N 1
ATOM 614 C CA . LYS A 1 78 ? -6.785 3.109 20.422 1 97.06 78 LYS A CA 1
ATOM 615 C C . LYS A 1 78 ? -6.422 3.943 21.641 1 97.06 78 LYS A C 1
ATOM 617 O O . LYS A 1 78 ? -7.02 4.996 21.875 1 97.06 78 LYS A O 1
ATOM 622 N N . GLU A 1 79 ? -5.512 3.475 22.406 1 98 79 GLU A N 1
ATOM 623 C CA . GLU A 1 79 ? -5.059 4.234 23.578 1 98 79 GLU A CA 1
ATOM 624 C C . GLU A 1 79 ? -4.473 5.582 23.156 1 98 79 GLU A C 1
ATOM 626 O O . GLU A 1 79 ? -4.727 6.598 23.812 1 98 79 GLU A O 1
ATOM 631 N N . LEU A 1 80 ? -3.764 5.559 22.109 1 98 80 LEU A N 1
ATOM 632 C CA . LEU A 1 80 ? -3.164 6.797 21.641 1 98 80 LEU A CA 1
ATOM 633 C C . LEU A 1 80 ? -4.234 7.758 21.125 1 98 80 LEU A C 1
ATOM 635 O O . LEU A 1 80 ? -4.094 8.977 21.266 1 98 80 LEU A O 1
ATOM 639 N N . SER A 1 81 ? -5.27 7.219 20.516 1 98.12 81 SER A N 1
ATOM 640 C CA . SER A 1 81 ? -6.367 8.047 20.031 1 98.12 81 SER A CA 1
ATOM 641 C C . SER A 1 81 ? -7.074 8.766 21.172 1 98.12 81 SER A C 1
ATOM 643 O O . SER A 1 81 ? -7.562 9.883 21 1 98.12 81 SER A O 1
ATOM 645 N N . LYS A 1 82 ? -7.094 8.164 22.344 1 97.94 82 LYS A N 1
ATOM 646 C CA . LYS A 1 82 ? -7.699 8.773 23.531 1 97.94 82 LYS A CA 1
ATOM 647 C C . LYS A 1 82 ? -6.773 9.828 24.141 1 97.94 82 LYS A C 1
ATOM 649 O O . LYS A 1 82 ? -7.238 10.859 24.625 1 97.94 82 LYS A O 1
ATOM 654 N N . LYS A 1 83 ? -5.512 9.531 24 1 98.06 83 LYS A N 1
ATOM 655 C CA . LYS A 1 83 ? -4.523 10.391 24.656 1 98.06 83 LYS A CA 1
ATOM 656 C C . LYS A 1 83 ? -4.211 11.617 23.812 1 98.06 83 LYS A C 1
ATOM 658 O O . LYS A 1 83 ? -3.941 12.695 24.344 1 98.06 83 LYS A O 1
ATOM 663 N N . VAL A 1 84 ? -4.121 11.43 22.547 1 98.62 84 VAL A N 1
ATOM 664 C CA . VAL A 1 84 ? -3.787 12.484 21.594 1 98.62 84 VAL A CA 1
ATOM 665 C C . VAL A 1 84 ? -4.992 12.781 20.703 1 98.62 84 VAL A C 1
ATOM 667 O O . VAL A 1 84 ? -5.164 12.141 19.656 1 98.62 84 VAL A O 1
ATOM 670 N N . ARG A 1 85 ? -5.781 13.812 21.109 1 98.69 85 ARG A N 1
ATOM 671 C CA . ARG A 1 85 ? -7.031 14.109 20.422 1 98.69 85 ARG A CA 1
ATOM 672 C C . ARG A 1 85 ? -6.805 15.094 19.281 1 98.69 85 ARG A C 1
ATOM 674 O O . ARG A 1 85 ? -6.387 16.234 19.516 1 98.69 85 ARG A O 1
ATOM 681 N N . VAL A 1 86 ? -7.141 14.586 18 1 98.88 86 VAL A N 1
ATOM 682 C CA . VAL A 1 86 ? -6.848 15.367 16.797 1 98.88 86 VAL A CA 1
ATOM 683 C C . VAL A 1 86 ? -8.148 15.719 16.078 1 98.88 86 VAL A C 1
ATOM 685 O O . VAL A 1 86 ? -8.938 14.828 15.75 1 98.88 86 VAL A O 1
ATOM 688 N N . LEU A 1 87 ? -8.438 17 15.93 1 98.94 87 LEU A N 1
ATOM 689 C CA . LEU A 1 87 ? -9.469 17.453 15.008 1 98.94 87 LEU A CA 1
ATOM 690 C C . LEU A 1 87 ? -8.891 17.703 13.617 1 98.94 87 LEU A C 1
ATOM 692 O O . LEU A 1 87 ? -7.93 18.453 13.469 1 98.94 87 LEU A O 1
ATOM 696 N N . CYS A 1 88 ? -9.445 16.969 12.656 1 98.88 88 CYS A N 1
ATOM 697 C CA . CYS A 1 88 ? -9.039 17.141 11.266 1 98.88 88 CYS A CA 1
ATOM 698 C C . CYS A 1 88 ? -10.062 17.984 10.508 1 98.88 88 CYS A C 1
ATOM 700 O O . CYS A 1 88 ? -11.25 17.656 10.484 1 98.88 88 CYS A O 1
ATOM 702 N N . TRP A 1 89 ? -9.609 18.969 9.938 1 98.62 89 TRP A N 1
ATOM 703 C CA . TRP A 1 89 ? -10.531 19.688 9.055 1 98.62 89 TRP A CA 1
ATOM 704 C C . TRP A 1 89 ? -10 19.734 7.629 1 98.62 89 TRP A C 1
ATOM 706 O O . TRP A 1 89 ? -8.789 19.844 7.414 1 98.62 89 TRP A O 1
ATOM 716 N N . ILE A 1 90 ? -10.906 19.578 6.641 1 98.62 90 ILE A N 1
ATOM 717 C CA . ILE A 1 90 ? -10.578 19.391 5.234 1 98.62 90 ILE A CA 1
ATOM 718 C C . ILE A 1 90 ? -11.117 20.547 4.406 1 98.62 90 ILE A C 1
ATOM 720 O O . ILE A 1 90 ? -12.312 20.859 4.465 1 98.62 90 ILE A O 1
ATOM 724 N N . MET A 1 91 ? -10.172 21.203 3.693 1 97.12 91 MET A N 1
ATOM 725 C CA . MET A 1 91 ? -10.594 22.188 2.699 1 97.12 91 MET A CA 1
ATOM 726 C C . MET A 1 91 ? -11.078 21.5 1.427 1 97.12 91 MET A C 1
ATOM 728 O O . MET A 1 91 ? -10.344 20.719 0.813 1 97.12 91 MET A O 1
ATOM 732 N N . THR A 1 92 ? -12.312 21.688 1.084 1 95.69 92 THR A N 1
ATOM 733 C CA . THR A 1 92 ? -12.867 21.094 -0.132 1 95.69 92 THR A CA 1
ATOM 734 C C . THR A 1 92 ? -13.703 22.125 -0.895 1 95.69 92 THR A C 1
ATOM 736 O O . THR A 1 92 ? -13.594 23.328 -0.649 1 95.69 92 THR A O 1
ATOM 739 N N . ALA A 1 93 ? -14.234 21.781 -1.985 1 93.06 93 ALA A N 1
ATOM 740 C CA . ALA A 1 93 ? -15.102 22.594 -2.832 1 93.06 93 ALA A CA 1
ATOM 741 C C . ALA A 1 93 ? -16.359 21.844 -3.227 1 93.06 93 ALA A C 1
ATOM 743 O O . ALA A 1 93 ? -16.375 20.609 -3.219 1 93.06 93 ALA A O 1
ATOM 744 N N . PRO A 1 94 ? -17.375 22.562 -3.562 1 91.56 94 PRO A N 1
ATOM 745 C CA . PRO A 1 94 ? -18.641 21.906 -3.891 1 91.56 94 PRO A CA 1
ATOM 746 C C . PRO A 1 94 ? -18.5 20.844 -4.988 1 91.56 94 PRO A C 1
ATOM 748 O O . PRO A 1 94 ? -19.109 19.781 -4.902 1 91.56 94 PRO A O 1
ATOM 751 N N . LYS A 1 95 ? -17.719 21.047 -5.938 1 91.62 95 LYS A N 1
ATOM 752 C CA . LYS A 1 95 ? -17.594 20.141 -7.078 1 91.62 95 LYS A CA 1
ATOM 753 C C . LYS A 1 95 ? -16.875 18.859 -6.684 1 91.62 95 LYS A C 1
ATOM 755 O O . LYS A 1 95 ? -16.906 17.859 -7.418 1 91.62 95 LYS A O 1
ATOM 760 N N . ASN A 1 96 ? -16.234 18.875 -5.484 1 93.75 96 ASN A N 1
ATOM 761 C CA . ASN A 1 96 ? -15.398 17.75 -5.09 1 93.75 96 ASN A CA 1
ATOM 762 C C . ASN A 1 96 ? -16.094 16.875 -4.043 1 93.75 96 ASN A C 1
ATOM 764 O O . ASN A 1 96 ? -15.57 15.836 -3.656 1 93.75 96 ASN A O 1
ATOM 768 N N . LEU A 1 97 ? -17.25 17.281 -3.613 1 93.75 97 LEU A N 1
ATOM 769 C CA . LEU A 1 97 ? -17.875 16.641 -2.463 1 93.75 97 LEU A CA 1
ATOM 770 C C . LEU A 1 97 ? -18.172 15.164 -2.744 1 93.75 97 LEU A C 1
ATOM 772 O O . LEU A 1 97 ? -17.906 14.305 -1.899 1 93.75 97 LEU A O 1
ATOM 776 N N . ASP A 1 98 ? -18.547 14.836 -3.939 1 91.44 98 ASP A N 1
ATOM 777 C CA . ASP A 1 98 ? -19 13.484 -4.242 1 91.44 98 ASP A CA 1
ATOM 778 C C . ASP A 1 98 ? -17.812 12.578 -4.578 1 91.44 98 ASP A C 1
ATOM 780 O O . ASP A 1 98 ? -17.969 11.352 -4.664 1 91.44 98 ASP A O 1
ATOM 784 N N . LYS A 1 99 ? -16.672 13.109 -4.738 1 94.12 99 LYS A N 1
ATOM 785 C CA . LYS A 1 99 ? -15.516 12.312 -5.129 1 94.12 99 LYS A CA 1
ATOM 786 C C . LYS A 1 99 ? -14.406 12.414 -4.086 1 94.12 99 LYS A C 1
ATOM 788 O O . LYS A 1 99 ? -14.336 11.602 -3.16 1 94.12 99 LYS A O 1
ATOM 793 N N . LYS A 1 100 ? -13.703 13.578 -4.109 1 96 100 LYS A N 1
ATOM 794 C CA . LYS A 1 100 ? -12.531 13.727 -3.246 1 96 100 LYS A CA 1
ATOM 795 C C . LYS A 1 100 ? -12.938 13.758 -1.774 1 96 100 LYS A C 1
ATOM 797 O O . LYS A 1 100 ? -12.375 13.031 -0.953 1 96 100 LYS A O 1
ATOM 802 N N . ALA A 1 101 ? -13.914 14.578 -1.457 1 96.88 101 ALA A N 1
ATOM 803 C CA . ALA A 1 101 ? -14.352 14.688 -0.068 1 96.88 101 ALA A CA 1
ATOM 804 C C . ALA A 1 101 ? -14.922 13.367 0.431 1 96.88 101 ALA A C 1
ATOM 806 O O . ALA A 1 101 ? -14.688 12.969 1.576 1 96.88 101 ALA A O 1
ATOM 807 N N . THR A 1 102 ? -15.641 12.711 -0.393 1 95.62 102 THR A N 1
ATOM 808 C CA . THR A 1 102 ? -16.219 11.414 -0.036 1 95.62 102 THR A CA 1
ATOM 809 C C . THR A 1 102 ? -15.109 10.383 0.211 1 95.62 102 THR A C 1
ATOM 811 O O . THR A 1 102 ? -15.203 9.586 1.143 1 95.62 102 THR A O 1
ATOM 814 N N . ALA A 1 103 ? -14.086 10.359 -0.625 1 96.12 103 ALA A N 1
ATOM 815 C CA . ALA A 1 103 ? -12.969 9.445 -0.43 1 96.12 103 ALA A CA 1
ATOM 816 C C . ALA A 1 103 ? -12.289 9.68 0.919 1 96.12 103 ALA A C 1
ATOM 818 O O . ALA A 1 103 ? -11.969 8.734 1.636 1 96.12 103 ALA A O 1
ATOM 819 N N . VAL A 1 104 ? -12.133 10.961 1.281 1 97.75 104 VAL A N 1
ATOM 820 C CA . VAL A 1 104 ? -11.555 11.297 2.58 1 97.75 104 VAL A CA 1
ATOM 821 C C . VAL A 1 104 ? -12.453 10.758 3.695 1 97.75 104 VAL A C 1
ATOM 823 O O . VAL A 1 104 ? -11.977 10.094 4.617 1 97.75 104 VAL A O 1
ATOM 826 N N . LYS A 1 105 ? -13.719 11.023 3.562 1 96.06 105 LYS A N 1
ATOM 827 C CA . LYS A 1 105 ? -14.695 10.617 4.574 1 96.06 105 LYS A CA 1
ATOM 828 C C . LYS A 1 105 ? -14.711 9.102 4.746 1 96.06 105 LYS A C 1
ATOM 830 O O . LYS A 1 105 ? -14.859 8.609 5.867 1 96.06 105 LYS A O 1
ATOM 835 N N . LYS A 1 106 ? -14.484 8.375 3.729 1 94.06 106 LYS A N 1
ATOM 836 C CA . LYS A 1 106 ? -14.641 6.926 3.736 1 94.06 106 LYS A CA 1
ATOM 837 C C . LYS A 1 106 ? -13.32 6.234 4.066 1 94.06 106 LYS A C 1
ATOM 839 O O . LYS A 1 106 ? -13.289 5.031 4.328 1 94.06 106 LYS A O 1
ATOM 844 N N . THR A 1 107 ? -12.258 6.941 4.051 1 95.88 107 THR A N 1
ATOM 845 C CA . THR A 1 107 ? -10.961 6.324 4.324 1 95.88 107 THR A CA 1
ATOM 846 C C . THR A 1 107 ? -10.359 6.887 5.605 1 95.88 107 THR A C 1
ATOM 848 O O . THR A 1 107 ? -10.805 6.559 6.707 1 95.88 107 THR A O 1
ATOM 851 N N . TRP A 1 108 ? -9.398 7.863 5.496 1 97.94 108 TRP A N 1
ATOM 852 C CA . TRP A 1 108 ? -8.594 8.242 6.656 1 97.94 108 TRP A CA 1
ATOM 853 C C . TRP A 1 108 ? -9.367 9.188 7.566 1 97.94 108 TRP A C 1
ATOM 855 O O . TRP A 1 108 ? -9.102 9.25 8.773 1 97.94 108 TRP A O 1
ATOM 865 N N . GLY A 1 109 ? -10.367 9.914 7.027 1 97.69 109 GLY A N 1
ATOM 866 C CA . GLY A 1 109 ? -11.117 10.867 7.832 1 97.69 109 GLY A CA 1
ATOM 867 C C . GLY A 1 109 ? -11.797 10.234 9.031 1 97.69 109 GLY A C 1
ATOM 868 O O . GLY A 1 109 ? -11.93 10.859 10.078 1 97.69 109 GLY A O 1
ATOM 869 N N . LYS A 1 110 ? -12.188 8.992 8.938 1 95.06 110 LYS A N 1
ATOM 870 C CA . LYS A 1 110 ? -12.906 8.281 9.992 1 95.06 110 LYS A CA 1
ATOM 871 C C . LYS A 1 110 ? -12.008 8.016 11.195 1 95.06 110 LYS A C 1
ATOM 873 O O . LYS A 1 110 ? -12.492 7.691 12.281 1 95.06 110 LYS A O 1
ATOM 878 N N . ARG A 1 111 ? -10.773 8.18 10.992 1 97.19 111 ARG A N 1
ATOM 879 C CA . ARG A 1 111 ? -9.836 7.828 12.055 1 97.19 111 ARG A CA 1
ATOM 880 C C . ARG A 1 111 ? -9.469 9.047 12.891 1 97.19 111 ARG A C 1
ATOM 882 O O . ARG A 1 111 ? -8.781 8.93 13.906 1 97.19 111 ARG A O 1
ATOM 889 N N . CYS A 1 112 ? -9.914 10.227 12.516 1 98.25 112 CYS A N 1
ATOM 890 C CA . CYS A 1 112 ? -9.773 11.422 13.336 1 98.25 112 CYS A CA 1
ATOM 891 C C . CYS A 1 112 ? -10.781 11.422 14.477 1 98.25 112 CYS A C 1
ATOM 893 O O . CYS A 1 112 ? -11.828 10.773 14.383 1 98.25 112 CYS A O 1
ATOM 895 N N . ASN A 1 113 ? -10.438 12.102 15.547 1 98.56 113 ASN A N 1
ATOM 896 C CA . ASN A 1 113 ? -11.422 12.227 16.609 1 98.56 113 ASN A CA 1
ATOM 897 C C . ASN A 1 113 ? -12.641 13.023 16.172 1 98.56 113 ASN A C 1
ATOM 899 O O . ASN A 1 113 ? -13.758 12.75 16.594 1 98.56 113 ASN A O 1
ATOM 903 N N . LYS A 1 114 ? -12.406 14 15.375 1 98 114 LYS A N 1
ATOM 904 C CA . LYS A 1 114 ? -13.43 14.797 14.703 1 98 114 LYS A CA 1
ATOM 905 C C . LYS A 1 114 ? -12.953 15.25 13.328 1 98 114 LYS A C 1
ATOM 907 O O . LYS A 1 114 ? -11.789 15.609 13.156 1 98 114 LYS A O 1
ATOM 912 N N . VAL A 1 115 ? -13.891 15.125 12.383 1 98.06 115 VAL A N 1
ATOM 913 C CA . VAL A 1 115 ? -13.586 15.578 11.031 1 98.06 115 VAL A CA 1
ATOM 914 C C . VAL A 1 115 ? -14.602 16.641 10.594 1 98.06 115 VAL A C 1
ATOM 916 O O . VAL A 1 115 ? -15.797 16.484 10.828 1 98.06 115 VAL A O 1
ATOM 919 N N . ILE A 1 116 ? -14.109 17.734 10.078 1 98 116 ILE A N 1
ATOM 920 C CA . ILE A 1 116 ? -14.961 18.797 9.547 1 98 116 ILE A CA 1
ATOM 921 C C . ILE A 1 116 ? -14.547 19.125 8.109 1 98 116 ILE A C 1
ATOM 923 O O . ILE A 1 116 ? -13.359 19.281 7.82 1 98 116 ILE A O 1
ATOM 927 N N . PHE A 1 117 ? -15.547 19.172 7.23 1 98 117 PHE A N 1
ATOM 928 C CA . PHE A 1 117 ? -15.305 19.609 5.859 1 98 117 PHE A CA 1
ATOM 929 C C . PHE A 1 117 ? -15.734 21.062 5.672 1 98 117 PHE A C 1
ATOM 931 O O . PHE A 1 117 ? -16.875 21.406 5.945 1 98 117 PHE A O 1
ATOM 938 N N . PHE A 1 118 ? -14.805 21.875 5.27 1 97 118 PHE A N 1
ATOM 939 C CA . PHE A 1 118 ? -15.102 23.266 4.969 1 97 118 PHE A CA 1
ATOM 940 C C . PHE A 1 118 ? -15.172 23.484 3.461 1 97 118 PHE A C 1
ATOM 942 O O . PHE A 1 118 ? -14.352 22.953 2.711 1 97 118 PHE A O 1
ATOM 949 N N . SER A 1 119 ? -16.172 24.172 3.039 1 92.69 119 SER A N 1
ATOM 950 C CA . SER A 1 119 ? -16.391 24.531 1.641 1 92.69 119 SER A CA 1
ATOM 951 C C . SER A 1 119 ? -16.875 25.969 1.503 1 92.69 119 SER A C 1
ATOM 953 O O . SER A 1 119 ? -16.953 26.703 2.492 1 92.69 119 SER A O 1
ATOM 955 N N . SER A 1 120 ? -17 26.406 0.28 1 88.06 120 SER A N 1
ATOM 956 C CA . SER A 1 120 ? -17.531 27.734 0.055 1 88.06 120 SER A CA 1
ATOM 957 C C . SER A 1 120 ? -19.031 27.797 0.361 1 88.06 120 SER A C 1
ATOM 959 O O . SER A 1 120 ? -19.562 28.875 0.667 1 88.06 120 SER A O 1
ATOM 961 N N . VAL A 1 121 ? -19.688 26.688 0.273 1 87.31 121 VAL A N 1
ATOM 962 C CA . VAL A 1 121 ? -21.125 26.641 0.517 1 87.31 121 VAL A CA 1
ATOM 963 C C . VAL A 1 121 ? -21.438 25.531 1.516 1 87.31 121 VAL A C 1
ATOM 965 O O . VAL A 1 121 ? -20.75 24.516 1.55 1 87.31 121 VAL A O 1
ATOM 968 N N . THR A 1 122 ? -22.484 25.797 2.312 1 90.31 122 THR A N 1
ATOM 969 C CA . THR A 1 122 ? -22.969 24.781 3.24 1 90.31 122 THR A CA 1
ATOM 970 C C . THR A 1 122 ? -23.75 23.703 2.496 1 90.31 122 THR A C 1
ATOM 972 O O . THR A 1 122 ? -24.516 24 1.581 1 90.31 122 THR A O 1
ATOM 975 N N . ASN A 1 123 ? -23.469 22.5 2.777 1 88.44 123 ASN A N 1
ATOM 976 C CA . ASN A 1 123 ? -24.156 21.344 2.236 1 88.44 123 ASN A CA 1
ATOM 977 C C . ASN A 1 123 ? -24.625 20.406 3.344 1 88.44 123 ASN A C 1
ATOM 979 O O . ASN A 1 123 ? -23.812 19.875 4.105 1 88.44 123 ASN A O 1
ATOM 983 N N . ASP A 1 124 ? -25.891 20.062 3.373 1 87.56 124 ASP A N 1
ATOM 984 C CA . ASP A 1 124 ? -26.453 19.266 4.465 1 87.56 124 ASP A CA 1
ATOM 985 C C . ASP A 1 124 ? -26.328 17.766 4.172 1 87.56 124 ASP A C 1
ATOM 987 O O . ASP A 1 124 ? -26.266 16.953 5.094 1 87.56 124 ASP A O 1
ATOM 991 N N . SER A 1 125 ? -26.344 17.406 2.955 1 85.5 125 SER A N 1
ATOM 992 C CA . SER A 1 125 ? -26.234 15.992 2.582 1 85.5 125 SER A CA 1
ATOM 993 C C . SER A 1 125 ? -24.828 15.461 2.818 1 85.5 125 SER A C 1
ATOM 995 O O . SER A 1 125 ? -24.656 14.367 3.363 1 85.5 125 SER A O 1
ATOM 997 N N . PHE A 1 126 ? -23.938 16.125 2.273 1 88.12 126 PHE A N 1
ATOM 998 C CA . PHE A 1 126 ? -22.547 15.961 2.676 1 88.12 126 PHE A CA 1
ATOM 999 C C . PHE A 1 126 ? -22.125 17.094 3.602 1 88.12 126 PHE A C 1
ATOM 1001 O O . PHE A 1 126 ? -21.672 18.141 3.141 1 88.12 126 PHE A O 1
ATOM 1008 N N . PRO A 1 127 ? -22.297 16.875 4.836 1 86.38 127 PRO A N 1
ATOM 1009 C CA . PRO A 1 127 ? -22.219 18.031 5.73 1 86.38 127 PRO A CA 1
ATOM 1010 C C . PRO A 1 127 ? -20.906 18.797 5.617 1 86.38 127 PRO A C 1
ATOM 1012 O O . PRO A 1 127 ? -19.844 18.234 5.895 1 86.38 127 PRO A O 1
ATOM 1015 N N . THR A 1 128 ? -21.047 19.922 5.129 1 92.06 128 THR A N 1
ATOM 1016 C CA . THR A 1 128 ? -19.938 20.875 5.086 1 92.06 128 THR A CA 1
ATOM 1017 C C . THR A 1 128 ? -20.312 22.172 5.809 1 92.06 128 THR A C 1
ATOM 1019 O O . THR A 1 128 ? -21.5 22.516 5.906 1 92.06 128 THR A O 1
ATOM 1022 N N . VAL A 1 129 ? -19.328 22.781 6.359 1 92.88 129 VAL A N 1
ATOM 1023 C CA . VAL A 1 129 ? -19.469 24.141 6.871 1 92.88 129 VAL A CA 1
ATOM 1024 C C . VAL A 1 129 ? -19.094 25.141 5.789 1 92.88 129 VAL A C 1
ATOM 1026 O O . VAL A 1 129 ? -17.953 25.141 5.301 1 92.88 129 VAL A O 1
ATOM 1029 N N . GLY A 1 130 ? -20.031 25.922 5.414 1 92.12 130 GLY A N 1
ATOM 1030 C CA . GLY A 1 130 ? -19.781 26.969 4.441 1 92.12 130 GLY A CA 1
ATOM 1031 C C . GLY A 1 130 ? -19.109 28.188 5.047 1 92.12 130 GLY A C 1
ATOM 1032 O O . GLY A 1 130 ? -19.625 28.781 6.004 1 92.12 130 GLY A O 1
ATOM 1033 N N . LEU A 1 131 ? -17.891 28.672 4.605 1 87.81 131 LEU A N 1
ATOM 1034 C CA . LEU A 1 131 ? -17.094 29.75 5.176 1 87.81 131 LEU A CA 1
ATOM 1035 C C . LEU A 1 131 ? -17.484 31.094 4.57 1 87.81 131 LEU A C 1
ATOM 1037 O O . LEU A 1 131 ? -17.062 32.156 5.051 1 87.81 131 LEU A O 1
ATOM 1041 N N . LYS A 1 132 ? -18.375 31.188 3.668 1 81.62 132 LYS A N 1
ATOM 1042 C CA . LYS A 1 132 ? -18.859 32.406 3.016 1 81.62 132 LYS A CA 1
ATOM 1043 C C . LYS A 1 132 ? -17.703 33.188 2.383 1 81.62 132 LYS A C 1
ATOM 1045 O O . LYS A 1 132 ? -17.594 34.406 2.559 1 81.62 132 LYS A O 1
ATOM 1050 N N . VAL A 1 133 ? -16.734 32.625 1.976 1 81.06 133 VAL A N 1
ATOM 1051 C CA . VAL A 1 133 ? -15.641 33.188 1.198 1 81.06 133 VAL A CA 1
ATOM 1052 C C . VAL A 1 133 ? -15.734 32.719 -0.249 1 81.06 133 VAL A C 1
ATOM 1054 O O . VAL A 1 133 ? -16.203 31.594 -0.515 1 81.06 133 VAL A O 1
ATOM 1057 N N . SER A 1 134 ? -15.406 33.594 -1.14 1 78.5 134 SER A N 1
ATOM 1058 C CA . SER A 1 134 ? -15.508 33.281 -2.562 1 78.5 134 SER A CA 1
ATOM 1059 C C . SER A 1 134 ? -14.688 32.062 -2.924 1 78.5 134 SER A C 1
ATOM 1061 O O . SER A 1 134 ? -13.688 31.75 -2.27 1 78.5 134 SER A O 1
ATOM 1063 N N . GLU A 1 135 ? -15.141 31.375 -3.93 1 77.69 135 GLU A N 1
ATOM 1064 C CA . GLU A 1 135 ? -14.406 30.219 -4.426 1 77.69 135 GLU A CA 1
ATOM 1065 C C . GLU A 1 135 ? -13.102 30.641 -5.102 1 77.69 135 GLU A C 1
ATOM 1067 O O . GLU A 1 135 ? -12.953 31.797 -5.496 1 77.69 135 GLU A O 1
ATOM 1072 N N . GLY A 1 136 ? -12.117 29.641 -5.207 1 79.44 136 GLY A N 1
ATOM 1073 C CA . GLY A 1 136 ? -10.883 29.922 -5.914 1 79.44 136 GLY A CA 1
ATOM 1074 C C . GLY A 1 136 ? -9.656 29.828 -5.027 1 79.44 136 GLY A C 1
ATOM 1075 O O . GLY A 1 136 ? -9.711 30.172 -3.846 1 79.44 136 GLY A O 1
ATOM 1076 N N . ARG A 1 137 ? -8.609 29.516 -5.633 1 80.56 137 ARG A N 1
ATOM 1077 C CA . ARG A 1 137 ? -7.348 29.328 -4.93 1 80.56 137 ARG A CA 1
ATOM 1078 C C . ARG A 1 137 ? -6.824 30.656 -4.391 1 80.56 137 ARG A C 1
ATOM 1080 O O . ARG A 1 137 ? -6.098 30.688 -3.395 1 80.56 137 ARG A O 1
ATOM 1087 N N . GLU A 1 138 ? -7.227 31.719 -5.043 1 86.81 138 GLU A N 1
ATOM 1088 C CA . GLU A 1 138 ? -6.746 33.031 -4.641 1 86.81 138 GLU A CA 1
ATOM 1089 C C . GLU A 1 138 ? -7.301 33.438 -3.275 1 86.81 138 GLU A C 1
ATOM 1091 O O . GLU A 1 138 ? -6.773 34.344 -2.623 1 86.81 138 GLU A O 1
ATOM 1096 N N . HIS A 1 139 ? -8.312 32.781 -2.852 1 91.19 139 HIS A N 1
ATOM 1097 C CA . HIS A 1 139 ? -8.93 33.094 -1.572 1 91.19 139 HIS A CA 1
ATOM 1098 C C . HIS A 1 139 ? -8.648 32.031 -0.53 1 91.19 139 HIS A C 1
ATOM 1100 O O . HIS A 1 139 ? -9.344 31.953 0.487 1 91.19 139 HIS A O 1
ATOM 1106 N N . LEU A 1 140 ? -7.68 31.203 -0.784 1 93.88 140 LEU A N 1
ATOM 1107 C CA . LEU A 1 140 ? -7.414 30.047 0.08 1 93.88 140 LEU A CA 1
ATOM 1108 C C . LEU A 1 140 ? -6.93 30.5 1.452 1 93.88 140 LEU A C 1
ATOM 1110 O O . LEU A 1 140 ? -7.25 29.875 2.467 1 93.88 140 LEU A O 1
ATOM 1114 N N . THR A 1 141 ? -6.172 31.594 1.529 1 95.44 141 THR A N 1
ATOM 1115 C CA . THR A 1 141 ? -5.711 32.125 2.809 1 95.44 141 THR A CA 1
ATOM 1116 C C . THR A 1 141 ? -6.891 32.531 3.68 1 95.44 141 THR A C 1
ATOM 1118 O O . THR A 1 141 ? -6.961 32.188 4.855 1 95.44 141 THR A O 1
ATOM 1121 N N . GLY A 1 142 ? -7.789 33.281 3.084 1 94.56 142 GLY A N 1
ATOM 1122 C CA . GLY A 1 142 ? -8.977 33.688 3.811 1 94.56 142 GLY A CA 1
ATOM 1123 C C . GLY A 1 142 ? -9.828 32.531 4.285 1 94.56 142 GLY A C 1
ATOM 1124 O O . GLY A 1 142 ? -10.305 32.531 5.422 1 94.56 142 GLY A O 1
ATOM 1125 N N . LYS A 1 143 ? -9.992 31.578 3.438 1 95.06 143 LYS A N 1
ATOM 1126 C CA . LYS A 1 143 ? -10.758 30.391 3.795 1 95.06 143 LYS A CA 1
ATOM 1127 C C . LYS A 1 143 ? -10.102 29.641 4.953 1 95.06 143 LYS A C 1
ATOM 1129 O O . LYS A 1 143 ? -10.789 29.172 5.859 1 95.06 143 LYS A O 1
ATOM 1134 N N . THR A 1 144 ? -8.805 29.531 4.902 1 96.81 144 THR A N 1
ATOM 1135 C CA . THR A 1 144 ? -8.047 28.828 5.934 1 96.81 144 THR A CA 1
ATOM 1136 C C . THR A 1 144 ? -8.195 29.531 7.281 1 96.81 144 THR A C 1
ATOM 1138 O O . THR A 1 144 ? -8.43 28.875 8.305 1 96.81 144 THR A O 1
ATOM 1141 N N . ILE A 1 145 ? -8.094 30.828 7.297 1 96.56 145 ILE A N 1
ATOM 1142 C CA . ILE A 1 145 ? -8.219 31.609 8.531 1 96.56 145 ILE A CA 1
ATOM 1143 C C . ILE A 1 145 ? -9.625 31.422 9.117 1 96.56 145 ILE A C 1
ATOM 1145 O O . ILE A 1 145 ? -9.773 31.172 10.312 1 96.56 145 ILE A O 1
ATOM 1149 N N . GLN A 1 146 ? -10.602 31.5 8.258 1 95.75 146 GLN A N 1
ATOM 1150 C CA . GLN A 1 146 ? -11.977 31.344 8.727 1 95.75 146 GLN A CA 1
ATOM 1151 C C . GLN A 1 146 ? -12.219 29.938 9.258 1 95.75 146 GLN A C 1
ATOM 1153 O O . GLN A 1 146 ? -12.977 29.75 10.211 1 95.75 146 GLN A O 1
ATOM 1158 N N . ALA A 1 147 ? -11.648 28.969 8.641 1 97.25 147 ALA A N 1
ATOM 1159 C CA . ALA A 1 147 ? -11.789 27.594 9.094 1 97.25 147 ALA A CA 1
ATOM 1160 C C . ALA A 1 147 ? -11.18 27.406 10.484 1 97.25 147 ALA A C 1
ATOM 1162 O O . ALA A 1 147 ? -11.805 26.812 11.367 1 97.25 147 ALA A O 1
ATOM 1163 N N . PHE A 1 148 ? -9.977 27.906 10.664 1 98.12 148 PHE A N 1
ATOM 1164 C CA . PHE A 1 148 ? -9.344 27.812 11.977 1 98.12 148 PHE A CA 1
ATOM 1165 C C . PHE A 1 148 ? -10.141 28.594 13.016 1 98.12 148 PHE A C 1
ATOM 1167 O O . PHE A 1 148 ? -10.219 28.203 14.18 1 98.12 148 PHE A O 1
ATOM 1174 N N . LYS A 1 149 ? -10.711 29.703 12.602 1 97.06 149 LYS A N 1
ATOM 1175 C CA . LYS A 1 149 ? -11.562 30.484 13.508 1 97.06 149 LYS A CA 1
ATOM 1176 C C . LYS A 1 149 ? -12.758 29.656 13.969 1 97.06 149 LYS A C 1
ATOM 1178 O O . LYS A 1 149 ? -13.102 29.672 15.156 1 97.06 149 LYS A O 1
ATOM 1183 N N . TYR A 1 150 ? -13.352 29 13.023 1 96.94 150 TYR A N 1
ATOM 1184 C CA . TYR A 1 150 ? -14.469 28.125 13.359 1 96.94 150 TYR A CA 1
ATOM 1185 C C . TYR A 1 150 ? -14.039 27.062 14.367 1 96.94 150 TYR A C 1
ATOM 1187 O O . TYR A 1 150 ? -14.742 26.828 15.352 1 96.94 150 TYR A O 1
ATOM 1195 N N . CYS A 1 151 ? -12.922 26.406 14.156 1 98.19 151 CYS A N 1
ATOM 1196 C CA . CYS A 1 151 ? -12.414 25.375 15.055 1 98.19 151 CYS A CA 1
ATOM 1197 C C . CYS A 1 151 ? -12.148 25.938 16.438 1 98.19 151 CYS A C 1
ATOM 1199 O O . CYS A 1 151 ? -12.453 25.297 17.453 1 98.19 151 CYS A O 1
ATOM 1201 N N . TYR A 1 152 ? -11.578 27.094 16.469 1 98.25 152 TYR A N 1
ATOM 1202 C CA . TYR A 1 152 ? -11.297 27.75 17.75 1 98.25 152 TYR A CA 1
ATOM 1203 C C . TYR A 1 152 ? -12.578 28.031 18.516 1 98.25 152 TYR A C 1
ATOM 1205 O O . TYR A 1 152 ? -12.688 27.734 19.703 1 98.25 152 TYR A O 1
ATOM 1213 N N . GLN A 1 153 ? -13.555 28.578 17.875 1 97.5 153 GLN A N 1
ATOM 1214 C CA . GLN A 1 153 ? -14.797 29.031 18.5 1 97.5 153 GLN A CA 1
ATOM 1215 C C . GLN A 1 153 ? -15.602 27.828 19.016 1 97.5 153 GLN A C 1
ATOM 1217 O O . GLN A 1 153 ? -16.25 27.922 20.062 1 97.5 153 GLN A O 1
ATOM 1222 N N . HIS A 1 154 ? -15.492 26.75 18.359 1 97.69 154 HIS A N 1
ATOM 1223 C CA . HIS A 1 154 ? -16.438 25.672 18.656 1 97.69 154 HIS A CA 1
ATOM 1224 C C . HIS A 1 154 ? -15.742 24.516 19.375 1 97.69 154 HIS A C 1
ATOM 1226 O O . HIS A 1 154 ? -16.391 23.75 20.094 1 97.69 154 HIS A O 1
ATOM 1232 N N . TYR A 1 155 ? -14.336 24.438 19.203 1 97.81 155 TYR A N 1
ATOM 1233 C CA . TYR A 1 155 ? -13.758 23.172 19.625 1 97.81 155 TYR A CA 1
ATOM 1234 C C . TYR A 1 155 ? -12.438 23.375 20.344 1 97.81 155 TYR A C 1
ATOM 1236 O O . TYR A 1 155 ? -11.75 22.406 20.688 1 97.81 155 TYR A O 1
ATOM 1244 N N . ARG A 1 156 ? -11.977 24.547 20.672 1 92.88 156 ARG A N 1
ATOM 1245 C CA . ARG A 1 156 ? -10.625 24.859 21.125 1 92.88 156 ARG A CA 1
ATOM 1246 C C . ARG A 1 156 ? -10.273 24.078 22.391 1 92.88 156 ARG A C 1
ATOM 1248 O O . ARG A 1 156 ? -9.125 23.688 22.562 1 92.88 156 ARG A O 1
ATOM 1255 N N . ASN A 1 157 ? -11.227 23.719 23.203 1 94.12 157 ASN A N 1
ATOM 1256 C CA . ASN A 1 157 ? -10.93 23.062 24.469 1 94.12 157 ASN A CA 1
ATOM 1257 C C . ASN A 1 157 ? -11.195 21.562 24.406 1 94.12 157 ASN A C 1
ATOM 1259 O O . ASN A 1 157 ? -10.992 20.844 25.391 1 94.12 157 ASN A O 1
ATOM 1263 N N . GLN A 1 158 ? -11.539 21.078 23.297 1 97.88 158 GLN A N 1
ATOM 1264 C CA . GLN A 1 158 ? -11.969 19.688 23.188 1 97.88 158 GLN A CA 1
ATOM 1265 C C . GLN A 1 158 ? -10.883 18.812 22.547 1 97.88 158 GLN A C 1
ATOM 1267 O O . GLN A 1 158 ? -10.891 17.594 22.703 1 97.88 158 GLN A O 1
ATOM 1272 N N . PHE A 1 159 ? -9.961 19.469 21.875 1 98.75 159 PHE A N 1
ATOM 1273 C CA . PHE A 1 159 ? -8.953 18.703 21.156 1 98.75 159 PHE A CA 1
ATOM 1274 C C . PHE A 1 159 ? -7.555 19.25 21.453 1 98.75 159 PHE A C 1
ATOM 1276 O O . PHE A 1 159 ? -7.41 20.375 21.938 1 98.75 159 PHE A O 1
ATOM 1283 N N . ASP A 1 160 ? -6.566 18.406 21.25 1 98.75 160 ASP A N 1
ATOM 1284 C CA . ASP A 1 160 ? -5.176 18.734 21.531 1 98.75 160 ASP A CA 1
ATOM 1285 C C . ASP A 1 160 ? -4.484 19.344 20.312 1 98.75 160 ASP A C 1
ATOM 1287 O O . ASP A 1 160 ? -3.602 20.188 20.453 1 98.75 160 ASP A O 1
ATOM 1291 N N . TRP A 1 161 ? -4.863 18.828 19.188 1 98.88 161 TRP A N 1
ATOM 1292 C CA . TRP A 1 161 ? -4.207 19.203 17.938 1 98.88 161 TRP A CA 1
ATOM 1293 C C . TRP A 1 161 ? -5.234 19.453 16.844 1 98.88 161 TRP A C 1
ATOM 1295 O O . TRP A 1 161 ? -6.301 18.828 16.828 1 98.88 161 TRP A O 1
ATOM 1305 N N . PHE A 1 162 ? -4.906 20.359 15.906 1 98.94 162 PHE A N 1
ATOM 1306 C CA . PHE A 1 162 ? -5.789 20.766 14.82 1 98.94 162 PHE A CA 1
ATOM 1307 C C . PHE A 1 162 ? -5.078 20.656 13.477 1 98.94 162 PHE A C 1
ATOM 1309 O O . PHE A 1 162 ? -4.184 21.453 13.18 1 98.94 162 PHE A O 1
ATOM 1316 N N . LEU A 1 163 ? -5.484 19.656 12.672 1 98.94 163 LEU A N 1
ATOM 1317 C CA . LEU A 1 163 ? -4.848 19.359 11.398 1 98.94 163 LEU A CA 1
ATOM 1318 C C . LEU A 1 163 ? -5.609 19.984 10.242 1 98.94 163 LEU A C 1
ATOM 1320 O O . LEU A 1 163 ? -6.824 19.797 10.117 1 98.94 163 LEU A O 1
ATOM 1324 N N . LYS A 1 164 ? -4.895 20.75 9.461 1 98.81 164 LYS A N 1
ATOM 1325 C CA . LYS A 1 164 ? -5.387 21.188 8.156 1 98.81 164 LYS A CA 1
ATOM 1326 C C . LYS A 1 164 ? -4.965 20.203 7.059 1 98.81 164 LYS A C 1
ATOM 1328 O O . LYS A 1 164 ? -3.787 19.859 6.953 1 98.81 164 LYS A O 1
ATOM 1333 N N . ALA A 1 165 ? -5.883 19.766 6.254 1 98.75 165 ALA A N 1
ATOM 1334 C CA . ALA A 1 165 ? -5.59 18.953 5.07 1 98.75 165 ALA A CA 1
ATOM 1335 C C . ALA A 1 165 ? -6.492 19.344 3.904 1 98.75 165 ALA A C 1
ATOM 1337 O O . ALA A 1 165 ? -7.527 19.984 4.098 1 98.75 165 ALA A O 1
ATOM 1338 N N . ASP A 1 166 ? -6.098 19.047 2.715 1 97.81 166 ASP A N 1
ATOM 1339 C CA . ASP A 1 166 ? -6.914 19.219 1.518 1 97.81 166 ASP A CA 1
ATOM 1340 C C . ASP A 1 166 ? -7.684 17.938 1.195 1 97.81 166 ASP A C 1
ATOM 1342 O O . ASP A 1 166 ? -7.445 16.891 1.808 1 97.81 166 ASP A O 1
ATOM 1346 N N . ASP A 1 167 ? -8.594 18.031 0.215 1 97.62 167 ASP A N 1
ATOM 1347 C CA . ASP A 1 167 ? -9.43 16.875 -0.106 1 97.62 167 ASP A CA 1
ATOM 1348 C C . ASP A 1 167 ? -8.703 15.914 -1.029 1 97.62 167 ASP A C 1
ATOM 1350 O O . ASP A 1 167 ? -9.281 14.922 -1.486 1 97.62 167 ASP A O 1
ATOM 1354 N N . ASP A 1 168 ? -7.402 16.188 -1.327 1 98.06 168 ASP A N 1
ATOM 1355 C CA . ASP A 1 168 ? -6.547 15.227 -2.021 1 98.06 168 ASP A CA 1
ATOM 1356 C C . ASP A 1 168 ? -5.297 14.914 -1.202 1 98.06 168 ASP A C 1
ATOM 1358 O O . ASP A 1 168 ? -4.246 14.594 -1.762 1 98.06 168 ASP A O 1
ATOM 1362 N N . THR A 1 169 ? -5.355 15.148 0.086 1 98.69 169 THR A N 1
ATOM 1363 C CA . THR A 1 169 ? -4.355 14.711 1.052 1 98.69 169 THR A CA 1
ATOM 1364 C C . THR A 1 169 ? -4.777 13.398 1.71 1 98.69 169 THR A C 1
ATOM 1366 O O . THR A 1 169 ? -5.945 13.227 2.066 1 98.69 169 THR A O 1
ATOM 1369 N N . TYR A 1 170 ? -3.871 12.438 1.776 1 98.81 170 TYR A N 1
ATOM 1370 C CA . TYR A 1 170 ? -4.098 11.234 2.568 1 98.81 170 TYR A CA 1
ATOM 1371 C C . TYR A 1 170 ? -3.268 11.258 3.848 1 98.81 170 TYR A C 1
ATOM 1373 O O . TYR A 1 170 ? -2.047 11.414 3.801 1 98.81 170 TYR A O 1
ATOM 1381 N N . ILE A 1 171 ? -3.959 11.07 4.992 1 98.88 171 ILE A N 1
ATOM 1382 C CA . ILE A 1 171 ? -3.301 11.125 6.293 1 98.88 171 ILE A CA 1
ATOM 1383 C C . ILE A 1 171 ? -3.346 9.75 6.953 1 98.88 171 ILE A C 1
ATOM 1385 O O . ILE A 1 171 ? -4.398 9.109 6.992 1 98.88 171 ILE A O 1
ATOM 1389 N N . ILE A 1 172 ? -2.201 9.273 7.371 1 98.88 172 ILE A N 1
ATOM 1390 C CA . ILE A 1 172 ? -2.156 8.141 8.289 1 98.88 172 ILE A CA 1
ATOM 1391 C C . ILE A 1 172 ? -2.236 8.633 9.727 1 98.88 172 ILE A C 1
ATOM 1393 O O . ILE A 1 172 ? -1.209 8.883 10.367 1 98.88 172 ILE A O 1
ATOM 1397 N N . VAL A 1 173 ? -3.443 8.641 10.242 1 98.81 173 VAL A N 1
ATOM 1398 C CA . VAL A 1 173 ? -3.756 9.359 11.477 1 98.81 173 VAL A CA 1
ATOM 1399 C C . VAL A 1 173 ? -3.031 8.703 12.648 1 98.81 173 VAL A C 1
ATOM 1401 O O . VAL A 1 173 ? -2.596 9.391 13.578 1 98.81 173 VAL A O 1
ATOM 1404 N N . GLU A 1 174 ? -2.836 7.367 12.617 1 98.75 174 GLU A N 1
ATOM 1405 C CA . GLU A 1 174 ? -2.084 6.664 13.648 1 98.75 174 GLU A CA 1
ATOM 1406 C C . GLU A 1 174 ? -0.655 7.188 13.75 1 98.75 174 GLU A C 1
ATOM 1408 O O . GLU A 1 174 ? -0.128 7.371 14.844 1 98.75 174 GLU A O 1
ATOM 1413 N N . ASN A 1 175 ? -0.094 7.453 12.625 1 98.81 175 ASN A N 1
ATOM 1414 C CA . ASN A 1 175 ? 1.278 7.945 12.602 1 98.81 175 ASN A CA 1
ATOM 1415 C C . ASN A 1 175 ? 1.357 9.406 13.039 1 98.81 175 ASN A C 1
ATOM 1417 O O . ASN A 1 175 ? 2.32 9.812 13.695 1 98.81 175 ASN A O 1
ATOM 1421 N N . LEU A 1 176 ? 0.325 10.18 12.68 1 98.94 176 LEU A N 1
ATOM 1422 C CA . LEU A 1 176 ? 0.237 11.547 13.18 1 98.94 176 LEU A CA 1
ATOM 1423 C C . LEU A 1 176 ? 0.195 11.562 14.703 1 98.94 176 LEU A C 1
ATOM 1425 O O . LEU A 1 176 ? 0.934 12.32 15.344 1 98.94 176 LEU A O 1
ATOM 1429 N N . ARG A 1 177 ? -0.606 10.703 15.297 1 98.75 177 ARG A N 1
ATOM 1430 C CA . ARG A 1 177 ? -0.731 10.633 16.75 1 98.75 177 ARG A CA 1
ATOM 1431 C C . ARG A 1 177 ? 0.577 10.18 17.391 1 98.75 177 ARG A C 1
ATOM 1433 O O . ARG A 1 177 ? 0.955 10.672 18.453 1 98.75 177 ARG A O 1
ATOM 1440 N N . TYR A 1 178 ? 1.151 9.195 16.734 1 98.69 178 TYR A N 1
ATOM 1441 C CA . TYR A 1 178 ? 2.43 8.719 17.25 1 98.69 178 TYR A CA 1
ATOM 1442 C C . TYR A 1 178 ? 3.449 9.852 17.312 1 98.69 178 TYR A C 1
ATOM 1444 O O . TYR A 1 178 ? 4.082 10.062 18.359 1 98.69 178 TYR A O 1
ATOM 1452 N N . PHE A 1 179 ? 3.582 10.586 16.312 1 98.69 179 PHE A N 1
ATOM 1453 C CA . PHE A 1 179 ? 4.492 11.727 16.25 1 98.69 179 PHE A CA 1
ATOM 1454 C C . PHE A 1 179 ? 4.121 12.773 17.297 1 98.69 179 PHE A C 1
ATOM 1456 O O . PHE A 1 179 ? 4.969 13.203 18.078 1 98.69 179 PHE A O 1
ATOM 1463 N N . LEU A 1 180 ? 2.82 13.109 17.359 1 98.69 180 LEU A N 1
ATOM 1464 C CA . LEU A 1 180 ? 2.352 14.195 18.219 1 98.69 180 LEU A CA 1
ATOM 1465 C C . LEU A 1 180 ? 2.439 13.805 19.688 1 98.69 180 LEU A C 1
ATOM 1467 O O . LEU A 1 180 ? 2.51 14.672 20.562 1 98.69 180 LEU A O 1
ATOM 1471 N N . SER A 1 181 ? 2.432 12.523 19.969 1 98.19 181 SER A N 1
ATOM 1472 C CA . SER A 1 181 ? 2.547 12.055 21.344 1 98.19 181 SER A CA 1
ATOM 1473 C C . SER A 1 181 ? 3.896 12.43 21.953 1 98.19 181 SER A C 1
ATOM 1475 O O . SER A 1 181 ? 4.074 12.383 23.172 1 98.19 181 SER A O 1
ATOM 1477 N N . HIS A 1 182 ? 4.805 12.875 21.172 1 97.81 182 HIS A N 1
ATOM 1478 C CA . HIS A 1 182 ? 6.129 13.281 21.625 1 97.81 182 HIS A CA 1
ATOM 1479 C C . HIS A 1 182 ? 6.203 14.789 21.828 1 97.81 182 HIS A C 1
ATOM 1481 O O . HIS A 1 182 ? 7.258 15.32 22.188 1 97.81 182 HIS A O 1
ATOM 1487 N N . HIS A 1 183 ? 5.125 15.469 21.625 1 98.06 183 HIS A N 1
ATOM 1488 C CA . HIS A 1 183 ? 5.062 16.922 21.734 1 98.06 183 HIS A CA 1
ATOM 1489 C C . HIS A 1 183 ? 3.91 17.359 22.625 1 98.06 183 HIS A C 1
ATOM 1491 O O . HIS A 1 183 ? 2.963 16.594 22.844 1 98.06 183 HIS A O 1
ATOM 1497 N N . SER A 1 184 ? 4.004 18.562 23.109 1 98 184 SER A N 1
ATOM 1498 C CA . SER A 1 184 ? 2.975 19.094 24 1 98 184 SER A CA 1
ATOM 1499 C C . SER A 1 184 ? 1.993 19.984 23.25 1 98 184 SER A C 1
ATOM 1501 O O . SER A 1 184 ? 2.4 20.906 22.562 1 98 184 SER A O 1
ATOM 1503 N N . PRO A 1 185 ? 0.71 19.703 23.438 1 97.94 185 PRO A N 1
ATOM 1504 C CA . PRO A 1 185 ? -0.279 20.594 22.812 1 97.94 185 PRO A CA 1
ATOM 1505 C C . PRO A 1 185 ? -0.34 21.969 23.453 1 97.94 185 PRO A C 1
ATOM 1507 O O . PRO A 1 185 ? -1.047 22.859 22.969 1 97.94 185 PRO A O 1
ATOM 1510 N N . ASN A 1 186 ? 0.451 22.188 24.531 1 97.88 186 ASN A N 1
ATOM 1511 C CA . ASN A 1 186 ? 0.491 23.469 25.203 1 97.88 186 ASN A CA 1
ATOM 1512 C C . ASN A 1 186 ? 1.659 24.328 24.719 1 97.88 186 ASN A C 1
ATOM 1514 O O . ASN A 1 186 ? 1.803 25.484 25.141 1 97.88 186 ASN A O 1
ATOM 1518 N N . SER A 1 187 ? 2.443 23.734 23.875 1 98 187 SER A N 1
ATOM 1519 C CA . SER A 1 187 ? 3.541 24.5 23.281 1 98 187 SER A CA 1
ATOM 1520 C C . SER A 1 187 ? 3.078 25.281 22.062 1 98 187 SER A C 1
ATOM 1522 O O . SER A 1 187 ? 2.189 24.828 21.328 1 98 187 SER A O 1
ATOM 1524 N N . LEU A 1 188 ? 3.711 26.453 21.875 1 98.56 188 LEU A N 1
ATOM 1525 C CA . LEU A 1 188 ? 3.439 27.25 20.672 1 98.56 188 LEU A CA 1
ATOM 1526 C C . LEU A 1 188 ? 4.215 26.719 19.484 1 98.56 188 LEU A C 1
ATOM 1528 O O . LEU A 1 188 ? 5.281 27.234 19.141 1 98.56 188 LEU A O 1
ATOM 1532 N N . VAL A 1 189 ? 3.584 25.703 18.844 1 98.69 189 VAL A N 1
ATOM 1533 C CA . VAL A 1 189 ? 4.293 25.016 17.766 1 98.69 189 VAL A CA 1
ATOM 1534 C C . VAL A 1 189 ? 3.297 24.531 16.719 1 98.69 189 VAL A C 1
ATOM 1536 O O . VAL A 1 189 ? 2.109 24.375 17 1 98.69 189 VAL A O 1
ATOM 1539 N N . PHE A 1 190 ? 3.703 24.406 15.508 1 98.75 190 PHE A N 1
ATOM 1540 C CA . PHE A 1 190 ? 2.994 23.688 14.453 1 98.75 190 PHE A CA 1
ATOM 1541 C C . PHE A 1 190 ? 3.963 22.875 13.609 1 98.75 190 PHE A C 1
ATOM 1543 O O . PHE A 1 190 ? 5.176 23.094 13.664 1 98.75 190 PHE A O 1
ATOM 1550 N N . PHE A 1 191 ? 3.471 21.828 12.961 1 98.81 191 PHE A N 1
ATOM 1551 C CA . PHE A 1 191 ? 4.32 20.859 12.258 1 98.81 191 PHE A CA 1
ATOM 1552 C C . PHE A 1 191 ? 3.801 20.625 10.844 1 98.81 191 PHE A C 1
ATOM 1554 O O . PHE A 1 191 ? 2.617 20.812 10.57 1 98.81 191 PHE A O 1
ATOM 1561 N N . GLY A 1 192 ? 4.621 20.141 9.953 1 98.69 192 GLY A N 1
ATOM 1562 C CA . GLY A 1 192 ? 4.367 19.812 8.555 1 98.69 192 GLY A CA 1
ATOM 1563 C C . GLY A 1 192 ? 5.637 19.578 7.762 1 98.69 192 GLY A C 1
ATOM 1564 O O . GLY A 1 192 ? 6.691 19.297 8.336 1 98.69 192 GLY A O 1
ATOM 1565 N N . HIS A 1 193 ? 5.5 19.547 6.473 1 98.56 193 HIS A N 1
ATOM 1566 C CA . HIS A 1 193 ? 6.676 19.531 5.609 1 98.56 193 HIS A CA 1
ATOM 1567 C C . HIS A 1 193 ? 7.289 20.922 5.488 1 98.56 193 HIS A C 1
ATOM 1569 O O . HIS A 1 193 ? 6.699 21.812 4.875 1 98.56 193 HIS A O 1
ATOM 1575 N N . LYS A 1 194 ? 8.492 21.094 5.922 1 98.25 194 LYS A N 1
ATOM 1576 C CA . LYS A 1 194 ? 9.062 22.422 6.133 1 98.25 194 LYS A CA 1
ATOM 1577 C C . LYS A 1 194 ? 9.734 22.938 4.863 1 98.25 194 LYS A C 1
ATOM 1579 O O . LYS A 1 194 ? 10.562 22.234 4.27 1 98.25 194 LYS A O 1
ATOM 1584 N N . PHE A 1 195 ? 9.336 24.125 4.457 1 97.44 195 PHE A N 1
ATOM 1585 C CA . PHE A 1 195 ? 10 24.922 3.434 1 97.44 195 PHE A CA 1
ATOM 1586 C C . PHE A 1 195 ? 10.734 26.109 4.062 1 97.44 195 PHE A C 1
ATOM 1588 O O . PHE A 1 195 ? 10.359 26.562 5.145 1 97.44 195 PHE A O 1
ATOM 1595 N N . THR A 1 196 ? 11.844 26.75 3.418 1 90.38 196 THR A N 1
ATOM 1596 C CA . THR A 1 196 ? 12.586 27.812 4.102 1 90.38 196 THR A CA 1
ATOM 1597 C C . THR A 1 196 ? 12.82 29 3.168 1 90.38 196 THR A C 1
ATOM 1599 O O . THR A 1 196 ? 13.352 30.031 3.59 1 90.38 196 THR A O 1
ATOM 1602 N N . PRO A 1 197 ? 12.625 29.062 1.985 1 83.62 197 PRO A N 1
ATOM 1603 C CA . PRO A 1 197 ? 13.094 30.203 1.192 1 83.62 197 PRO A CA 1
ATOM 1604 C C . PRO A 1 197 ? 12.352 31.5 1.518 1 83.62 197 PRO A C 1
ATOM 1606 O O . PRO A 1 197 ? 12.922 32.594 1.404 1 83.62 197 PRO A O 1
ATOM 1609 N N . LEU A 1 198 ? 11.219 31.469 2.006 1 88.19 198 LEU A N 1
ATOM 1610 C CA . LEU A 1 198 ? 10.375 32.656 2.064 1 88.19 198 LEU A CA 1
ATOM 1611 C C . LEU A 1 198 ? 10.297 33.188 3.488 1 88.19 198 LEU A C 1
ATOM 1613 O O . LEU A 1 198 ? 10.102 34.406 3.691 1 88.19 198 LEU A O 1
ATOM 1617 N N . ILE A 1 199 ? 10.289 32.281 4.332 1 92.5 199 ILE A N 1
ATOM 1618 C CA . ILE A 1 199 ? 10.172 32.625 5.746 1 92.5 199 ILE A CA 1
ATOM 1619 C C . ILE A 1 199 ? 11.359 32.062 6.516 1 92.5 199 ILE A C 1
ATOM 1621 O O . ILE A 1 199 ? 11.664 30.859 6.406 1 92.5 199 ILE A O 1
ATOM 1625 N N . LYS A 1 200 ? 11.961 32.812 7.383 1 92.56 200 LYS A N 1
ATOM 1626 C CA . LYS A 1 200 ? 13.219 32.469 8.047 1 92.56 200 LYS A CA 1
ATOM 1627 C C . LYS A 1 200 ? 13.086 31.188 8.852 1 92.56 200 LYS A C 1
ATOM 1629 O O . LYS A 1 200 ? 13.93 30.297 8.758 1 92.56 200 LYS A O 1
ATOM 1634 N N . GLN A 1 201 ? 12.055 31.094 9.672 1 95.56 201 GLN A N 1
ATOM 1635 C CA . GLN A 1 201 ? 11.906 29.891 10.5 1 95.56 201 GLN A CA 1
ATOM 1636 C C . GLN A 1 201 ? 11.359 28.719 9.688 1 95.56 201 GLN A C 1
ATOM 1638 O O . GLN A 1 201 ? 11.367 27.578 10.156 1 95.56 201 GLN A O 1
ATOM 1643 N N . GLY A 1 202 ? 10.922 29.078 8.523 1 96.94 202 GLY A N 1
ATOM 1644 C CA . GLY A 1 202 ? 10.273 28.078 7.691 1 96.94 202 GLY A CA 1
ATOM 1645 C C . GLY A 1 202 ? 8.758 28.125 7.773 1 96.94 202 GLY A C 1
ATOM 1646 O O . GLY A 1 202 ? 8.203 28.844 8.602 1 96.94 202 GLY A O 1
ATOM 1647 N N . TYR A 1 203 ? 8.164 27.5 6.84 1 97.88 203 TYR A N 1
ATOM 1648 C CA . TYR A 1 203 ? 6.719 27.328 6.75 1 97.88 203 TYR A CA 1
ATOM 1649 C C . TYR A 1 203 ? 6.371 25.953 6.184 1 97.88 203 TYR A C 1
ATOM 1651 O O . TYR A 1 203 ? 7.258 25.188 5.801 1 97.88 203 TYR A O 1
ATOM 1659 N N . PHE A 1 204 ? 5.098 25.609 6.199 1 98.69 204 PHE A N 1
ATOM 1660 C CA . PHE A 1 204 ? 4.777 24.219 5.891 1 98.69 204 PHE A CA 1
ATOM 1661 C C . PHE A 1 204 ? 3.922 24.125 4.637 1 98.69 204 PHE A C 1
ATOM 1663 O O . PHE A 1 204 ? 3.043 24.953 4.414 1 98.69 204 PHE A O 1
ATOM 1670 N N . SER A 1 205 ? 4.234 23.094 3.896 1 97.75 205 SER A N 1
ATOM 1671 C CA . SER A 1 205 ? 3.451 22.781 2.705 1 97.75 205 SER A CA 1
ATOM 1672 C C . SER A 1 205 ? 1.961 22.703 3.027 1 97.75 205 SER A C 1
ATOM 1674 O O . SER A 1 205 ? 1.547 21.969 3.926 1 97.75 205 SER A O 1
ATOM 1676 N N . GLY A 1 206 ? 1.203 23.469 2.264 1 97.19 206 GLY A N 1
ATOM 1677 C CA . GLY A 1 206 ? -0.24 23.406 2.426 1 97.19 206 GLY A CA 1
ATOM 1678 C C . GLY A 1 206 ? -0.819 22.047 2.039 1 97.19 206 GLY A C 1
ATOM 1679 O O . GLY A 1 206 ? -1.663 21.5 2.752 1 97.19 206 GLY A O 1
ATOM 1680 N N . GLY A 1 207 ? -0.346 21.531 0.957 1 97.19 207 GLY A N 1
ATOM 1681 C CA . GLY A 1 207 ? -0.881 20.297 0.395 1 97.19 207 GLY A CA 1
ATOM 1682 C C . GLY A 1 207 ? -0.569 19.062 1.234 1 97.19 207 GLY A C 1
ATOM 1683 O O . GLY A 1 207 ? -1.387 18.156 1.331 1 97.19 207 GLY A O 1
ATOM 1684 N N . ALA A 1 208 ? 0.612 19.047 1.86 1 98.44 208 ALA A N 1
ATOM 1685 C CA . ALA A 1 208 ? 0.995 17.922 2.713 1 98.44 208 ALA A CA 1
ATOM 1686 C C . ALA A 1 208 ? 0.224 17.953 4.031 1 98.44 208 ALA A C 1
ATOM 1688 O O . ALA A 1 208 ? 0.226 16.969 4.773 1 98.44 208 ALA A O 1
ATOM 1689 N N . GLY A 1 209 ? -0.467 19.094 4.262 1 98.69 209 GLY A N 1
ATOM 1690 C CA . GLY A 1 209 ? -1.109 19.297 5.551 1 98.69 209 GLY A CA 1
ATOM 1691 C C . GLY A 1 209 ? -0.156 19.812 6.617 1 98.69 209 GLY A C 1
ATOM 1692 O O . GLY A 1 209 ? 1.06 19.656 6.496 1 98.69 209 GLY A O 1
ATOM 1693 N N . TYR A 1 210 ? -0.702 20.5 7.562 1 98.88 210 TYR A N 1
ATOM 1694 C CA . TYR A 1 210 ? 0.054 20.906 8.742 1 98.88 210 TYR A CA 1
ATOM 1695 C C . TYR A 1 210 ? -0.834 20.922 9.977 1 98.88 210 TYR A C 1
ATOM 1697 O O . TYR A 1 210 ? -2.061 20.984 9.867 1 98.88 210 TYR A O 1
ATOM 1705 N N . VAL A 1 211 ? -0.224 20.828 11.141 1 98.94 211 VAL A N 1
ATOM 1706 C CA . VAL A 1 211 ? -0.977 20.609 12.375 1 98.94 211 VAL A CA 1
ATOM 1707 C C . VAL A 1 211 ? -0.547 21.625 13.422 1 98.94 211 VAL A C 1
ATOM 1709 O O . VAL A 1 211 ? 0.645 21.906 13.578 1 98.94 211 VAL A O 1
ATOM 1712 N N . LEU A 1 212 ? -1.55 22.297 14.031 1 98.88 212 LEU A N 1
ATOM 1713 C CA . LEU A 1 212 ? -1.325 23.266 15.094 1 98.88 212 LEU A CA 1
ATOM 1714 C C . LEU A 1 212 ? -1.639 22.672 16.453 1 98.88 212 LEU A C 1
ATOM 1716 O O . LEU A 1 212 ? -2.627 21.938 16.609 1 98.88 212 LEU A O 1
ATOM 1720 N N . SER A 1 213 ? -0.833 23 17.453 1 98.75 213 SER A N 1
ATOM 1721 C CA . SER A 1 213 ? -1.2 22.688 18.828 1 98.75 213 SER A CA 1
ATOM 1722 C C . SER A 1 213 ? -2.389 23.516 19.281 1 98.75 213 SER A C 1
ATOM 1724 O O . SER A 1 213 ? -2.686 24.562 18.703 1 98.75 213 SER A O 1
ATOM 1726 N N . ARG A 1 214 ? -3.02 23.094 20.297 1 98.69 214 ARG A N 1
ATOM 1727 C CA . ARG A 1 214 ? -4.105 23.844 20.906 1 98.69 214 ARG A CA 1
ATOM 1728 C C . ARG A 1 214 ? -3.645 25.234 21.297 1 98.69 214 ARG A C 1
ATOM 1730 O O . ARG A 1 214 ? -4.344 26.219 21.047 1 98.69 214 ARG A O 1
ATOM 1737 N N . ALA A 1 215 ? -2.469 25.328 21.906 1 98.69 215 ALA A N 1
ATOM 1738 C CA . ALA A 1 215 ? -1.924 26.625 22.297 1 98.69 215 ALA A CA 1
ATOM 1739 C C . ALA A 1 215 ? -1.697 27.5 21.078 1 98.69 215 ALA A C 1
ATOM 1741 O O . ALA A 1 215 ? -1.945 28.719 21.141 1 98.69 215 ALA A O 1
ATOM 1742 N N . SER A 1 216 ? -1.239 26.906 20.031 1 98.81 216 SER A N 1
ATOM 1743 C CA . SER A 1 216 ? -0.979 27.656 18.812 1 98.81 216 SER A CA 1
ATOM 1744 C C . SER A 1 216 ? -2.275 28.156 18.188 1 98.81 216 SER A C 1
ATOM 1746 O O . SER A 1 216 ? -2.338 29.281 17.688 1 98.81 216 SER A O 1
ATOM 1748 N N . LEU A 1 217 ? -3.289 27.297 18.156 1 98.81 217 LEU A N 1
ATOM 1749 C CA . LEU A 1 217 ? -4.582 27.734 17.641 1 98.81 217 LEU A CA 1
ATOM 1750 C C . LEU A 1 217 ? -5.109 28.938 18.422 1 98.81 217 LEU A C 1
ATOM 1752 O O . LEU A 1 217 ? -5.609 29.891 17.828 1 98.81 217 LEU A O 1
ATOM 1756 N N . GLU A 1 218 ? -4.977 28.859 19.703 1 98.5 218 GLU A N 1
ATOM 1757 C CA . GLU A 1 218 ? -5.453 29.953 20.547 1 98.5 218 GLU A CA 1
ATOM 1758 C C . GLU A 1 218 ? -4.703 31.25 20.25 1 98.5 218 GLU A C 1
ATOM 1760 O O . GLU A 1 218 ? -5.32 32.281 20.031 1 98.5 218 GLU A O 1
ATOM 1765 N N . LYS A 1 219 ? -3.42 31.141 20.281 1 98.56 219 LYS A N 1
ATOM 1766 C CA . LYS A 1 219 ? -2.609 32.312 20 1 98.56 219 LYS A CA 1
ATOM 1767 C C . LYS A 1 219 ? -2.92 32.875 18.609 1 98.56 219 LYS A C 1
ATOM 1769 O O . LYS A 1 219 ? -3.018 34.094 18.438 1 98.56 219 LYS A O 1
ATOM 1774 N N . PHE A 1 220 ? -3.018 32.062 17.609 1 98.69 220 PHE A N 1
ATOM 1775 C CA . PHE A 1 220 ? -3.334 32.406 16.234 1 98.69 220 PHE A CA 1
ATOM 1776 C C . PHE A 1 220 ? -4.648 33.156 16.156 1 98.69 220 PHE A C 1
ATOM 1778 O O . PHE A 1 220 ? -4.723 34.219 15.516 1 98.69 220 PHE A O 1
ATOM 1785 N N . MET A 1 221 ? -5.668 32.688 16.859 1 97.88 221 MET A N 1
ATOM 1786 C CA . MET A 1 221 ? -7.004 33.281 16.734 1 97.88 221 MET A CA 1
ATOM 1787 C C . MET A 1 221 ? -7.156 34.5 17.609 1 97.88 221 MET A C 1
ATOM 1789 O O . MET A 1 221 ? -7.812 35.469 17.219 1 97.88 221 MET A O 1
ATOM 1793 N N . VAL A 1 222 ? -6.559 34.562 18.75 1 97.75 222 VAL A N 1
ATOM 1794 C CA . VAL A 1 222 ? -6.711 35.656 19.688 1 97.75 222 VAL A CA 1
ATOM 1795 C C . VAL A 1 222 ? -5.887 36.844 19.219 1 97.75 222 VAL A C 1
ATOM 1797 O O . VAL A 1 222 ? -6.375 38 19.203 1 97.75 222 VAL A O 1
ATOM 1800 N N . ASP A 1 223 ? -4.695 36.531 18.766 1 97.44 223 ASP A N 1
ATOM 1801 C CA . ASP A 1 223 ? -3.789 37.656 18.469 1 97.44 223 ASP A CA 1
ATOM 1802 C C . ASP A 1 223 ? -3.709 37.906 16.953 1 97.44 223 ASP A C 1
ATOM 1804 O O . ASP A 1 223 ? -3.41 39.031 16.531 1 97.44 223 ASP A O 1
ATOM 1808 N N . GLY A 1 224 ? -3.949 36.875 16.156 1 95.31 224 GLY A N 1
ATOM 1809 C CA . GLY A 1 224 ? -3.68 37 14.734 1 95.31 224 GLY A CA 1
ATOM 1810 C C . GLY A 1 224 ? -4.934 36.938 13.883 1 95.31 224 GLY A C 1
ATOM 1811 O O . GLY A 1 224 ? -5.02 37.594 12.844 1 95.31 224 GLY A O 1
ATOM 1812 N N . GLY A 1 225 ? -5.891 36.25 14.305 1 90.31 225 GLY A N 1
ATOM 1813 C CA . GLY A 1 225 ? -7.035 35.875 13.492 1 90.31 225 GLY A CA 1
ATOM 1814 C C . GLY A 1 225 ? -7.773 37.062 12.906 1 90.31 225 GLY A C 1
ATOM 1815 O O . GLY A 1 225 ? -8.25 37 11.766 1 90.31 225 GLY A O 1
ATOM 1816 N N . ALA A 1 226 ? -7.879 38.094 13.617 1 90.31 226 ALA A N 1
ATOM 1817 C CA . ALA A 1 226 ? -8.617 39.25 13.148 1 90.31 226 ALA A CA 1
ATOM 1818 C C . ALA A 1 226 ? -7.699 40.469 13.008 1 90.31 226 ALA A C 1
ATOM 1820 O O . ALA A 1 226 ? -8.164 41.594 12.93 1 90.31 226 ALA A O 1
ATOM 1821 N N . ASN A 1 227 ? -6.426 40.281 13 1 94.69 227 ASN A N 1
ATOM 1822 C CA . ASN A 1 227 ? -5.457 41.375 12.891 1 94.69 227 ASN A CA 1
ATOM 1823 C C . ASN A 1 227 ? -4.715 41.344 11.555 1 94.69 227 ASN A C 1
ATOM 1825 O O . ASN A 1 227 ? -3.727 40.625 11.414 1 94.69 227 ASN A O 1
ATOM 1829 N N . PRO A 1 228 ? -5.098 42.125 10.648 1 93.5 228 PRO A N 1
ATOM 1830 C CA . PRO A 1 228 ? -4.504 42.062 9.312 1 93.5 228 PRO A CA 1
ATOM 1831 C C . PRO A 1 228 ? -3.039 42.5 9.305 1 93.5 228 PRO A C 1
ATOM 1833 O O . PRO A 1 228 ? -2.326 42.281 8.328 1 93.5 228 PRO A O 1
ATOM 1836 N N . PHE A 1 229 ? -2.57 43.188 10.375 1 94.69 229 PHE A N 1
ATOM 1837 C CA . PHE A 1 229 ? -1.185 43.625 10.445 1 94.69 229 PHE A CA 1
ATOM 1838 C C . PHE A 1 229 ? -0.268 42.5 10.859 1 94.69 229 PHE A C 1
ATOM 1840 O O . PHE A 1 229 ? 0.947 42.562 10.672 1 94.69 229 PHE A O 1
ATOM 1847 N N . ILE A 1 230 ? -0.851 41.5 11.398 1 96.44 230 ILE A N 1
ATOM 1848 C CA . ILE A 1 230 ? -0.077 40.344 11.82 1 96.44 230 ILE A CA 1
ATOM 1849 C C . ILE A 1 230 ? -0.266 39.188 10.82 1 96.44 230 ILE A C 1
ATOM 1851 O O . ILE A 1 230 ? 0.711 38.656 10.312 1 96.44 230 ILE A O 1
ATOM 1855 N N . CYS A 1 231 ? -1.502 38.906 10.57 1 97.19 231 CYS A N 1
ATOM 1856 C CA . CYS A 1 231 ? -1.829 37.812 9.641 1 97.19 231 CYS A CA 1
ATOM 1857 C C . CYS A 1 231 ? -2.615 38.344 8.445 1 97.19 231 CYS A C 1
ATOM 1859 O O . CYS A 1 231 ? -3.711 38.906 8.609 1 97.19 231 CYS A O 1
ATOM 1861 N N . ARG A 1 232 ? -2.109 38.094 7.258 1 95 232 ARG A N 1
ATOM 1862 C CA . ARG A 1 232 ? -2.859 38.438 6.051 1 95 232 ARG A CA 1
ATOM 1863 C C . ARG A 1 232 ? -4.223 37.75 6.043 1 95 232 ARG A C 1
ATOM 1865 O O . ARG A 1 232 ? -4.328 36.562 6.32 1 95 232 ARG A O 1
ATOM 1872 N N . GLN A 1 233 ? -5.238 38.531 5.676 1 93.69 233 GLN A N 1
ATOM 1873 C CA . GLN A 1 233 ? -6.598 38 5.836 1 93.69 233 GLN A CA 1
ATOM 1874 C C . GLN A 1 233 ? -7.078 37.312 4.562 1 93.69 233 GLN A C 1
ATOM 1876 O O . GLN A 1 233 ? -8.023 36.531 4.602 1 93.69 233 GLN A O 1
ATOM 1881 N N . ASP A 1 234 ? -6.453 37.656 3.453 1 92.81 234 ASP A N 1
ATOM 1882 C CA . ASP A 1 234 ? -6.789 37.031 2.178 1 92.81 234 ASP A CA 1
ATOM 1883 C C . ASP A 1 234 ? -5.676 37.219 1.153 1 92.81 234 ASP A C 1
ATOM 1885 O O . ASP A 1 234 ? -4.793 38.062 1.352 1 92.81 234 ASP A O 1
ATOM 1889 N N . GLY A 1 235 ? -5.738 36.281 0.09 1 91.69 235 GLY A N 1
ATOM 1890 C CA . GLY A 1 235 ? -4.758 36.406 -0.974 1 91.69 235 GLY A CA 1
ATOM 1891 C C . GLY A 1 235 ? -3.42 35.781 -0.635 1 91.69 235 GLY A C 1
ATOM 1892 O O . GLY A 1 235 ? -3.279 35.125 0.403 1 91.69 235 GLY A O 1
ATOM 1893 N N . GLY A 1 236 ? -2.477 35.781 -1.646 1 92.31 236 GLY A N 1
ATOM 1894 C CA . GLY A 1 236 ? -1.175 35.188 -1.458 1 92.31 236 GLY A CA 1
ATOM 1895 C C . GLY A 1 236 ? -1.23 33.656 -1.466 1 92.31 236 GLY A C 1
ATOM 1896 O O . GLY A 1 236 ? -2.301 33.062 -1.641 1 92.31 236 GLY A O 1
ATOM 1897 N N . ALA A 1 237 ? -0.018 33.094 -1.321 1 93.5 237 ALA A N 1
ATOM 1898 C CA . ALA A 1 237 ? 0.041 31.641 -1.16 1 93.5 237 ALA A CA 1
ATOM 1899 C C . ALA A 1 237 ? -0.293 31.234 0.272 1 93.5 237 ALA A C 1
ATOM 1901 O O . ALA A 1 237 ? 0.412 31.609 1.212 1 93.5 237 ALA A O 1
ATOM 1902 N N . GLU A 1 238 ? -1.312 30.484 0.379 1 96 238 GLU A N 1
ATOM 1903 C CA . GLU A 1 238 ? -1.897 30.188 1.682 1 96 238 GLU A CA 1
ATOM 1904 C C . GLU A 1 238 ? -0.841 29.672 2.656 1 96 238 GLU A C 1
ATOM 1906 O O . GLU A 1 238 ? -0.768 30.125 3.797 1 96 238 GLU A O 1
ATOM 1911 N N . ASP A 1 239 ? -0.007 28.703 2.25 1 96.31 239 ASP A N 1
ATOM 1912 C CA . ASP A 1 239 ? 0.963 28.078 3.145 1 96.31 239 ASP A CA 1
ATOM 1913 C C . ASP A 1 239 ? 2.029 29.078 3.584 1 96.31 239 ASP A C 1
ATOM 1915 O O . ASP A 1 239 ? 2.375 29.156 4.766 1 96.31 239 ASP A O 1
ATOM 1919 N N . ALA A 1 240 ? 2.473 29.938 2.709 1 96.25 240 ALA A N 1
ATOM 1920 C CA . ALA A 1 240 ? 3.463 30.969 3.033 1 96.25 240 ALA A CA 1
ATOM 1921 C C . ALA A 1 240 ? 2.871 32.031 3.953 1 96.25 240 ALA A C 1
ATOM 1923 O O . ALA A 1 240 ? 3.525 32.469 4.898 1 96.25 240 ALA A O 1
ATOM 1924 N N . GLU A 1 241 ? 1.658 32.438 3.646 1 96.94 241 GLU A N 1
ATOM 1925 C CA . GLU A 1 241 ? 1.022 33.469 4.453 1 96.94 241 GLU A CA 1
ATOM 1926 C C . GLU A 1 241 ? 0.76 32.969 5.875 1 96.94 241 GLU A C 1
ATOM 1928 O O . GLU A 1 241 ? 0.935 33.719 6.836 1 96.94 241 GLU A O 1
ATOM 1933 N N . ILE A 1 242 ? 0.331 31.75 5.98 1 97.94 242 ILE A N 1
ATOM 1934 C CA . ILE A 1 242 ? 0.13 31.172 7.312 1 97.94 242 ILE A CA 1
ATOM 1935 C C . ILE A 1 242 ? 1.471 31.062 8.031 1 97.94 242 ILE A C 1
ATOM 1937 O O . ILE A 1 242 ? 1.568 31.344 9.227 1 97.94 242 ILE A O 1
ATOM 1941 N N . GLY A 1 243 ? 2.484 30.641 7.312 1 97.94 243 GLY A N 1
ATOM 1942 C CA . GLY A 1 243 ? 3.82 30.609 7.887 1 97.94 243 GLY A CA 1
ATOM 1943 C C . GLY A 1 243 ? 4.281 31.953 8.414 1 97.94 243 GLY A C 1
ATOM 1944 O O . GLY A 1 243 ? 4.84 32.031 9.508 1 97.94 243 GLY A O 1
ATOM 1945 N N . ARG A 1 244 ? 4.078 33.031 7.664 1 97.62 244 ARG A N 1
ATOM 1946 C CA . ARG A 1 244 ? 4.438 34.375 8.078 1 97.62 244 ARG A CA 1
ATOM 1947 C C . ARG A 1 244 ? 3.684 34.781 9.336 1 97.62 244 ARG A C 1
ATOM 1949 O O . ARG A 1 244 ? 4.258 35.375 10.242 1 97.62 244 ARG A O 1
ATOM 1956 N N . CYS A 1 245 ? 2.449 34.469 9.289 1 98.19 245 CYS A N 1
ATOM 1957 C CA . CYS A 1 245 ? 1.606 34.781 10.445 1 98.19 245 CYS A CA 1
ATOM 1958 C C . CYS A 1 245 ? 2.129 34.062 11.688 1 98.19 245 CYS A C 1
ATOM 1960 O O . CYS A 1 245 ? 2.26 34.688 12.75 1 98.19 245 CYS A O 1
ATOM 1962 N N . MET A 1 246 ? 2.461 32.75 11.562 1 98.62 246 MET A N 1
ATOM 1963 C CA . MET A 1 246 ? 2.967 32 12.688 1 98.62 246 MET A CA 1
ATOM 1964 C C . MET A 1 246 ? 4.262 32.594 13.227 1 98.62 246 MET A C 1
ATOM 1966 O O . MET A 1 246 ? 4.445 32.719 14.438 1 98.62 246 MET A O 1
ATOM 1970 N N . MET A 1 247 ? 5.133 32.969 12.336 1 98.12 247 MET A N 1
ATOM 1971 C CA . MET A 1 247 ? 6.402 33.562 12.75 1 98.12 247 MET A CA 1
ATOM 1972 C C . MET A 1 247 ? 6.168 34.844 13.531 1 98.12 247 MET A C 1
ATOM 1974 O O . MET A 1 247 ? 6.773 35.062 14.578 1 98.12 247 MET A O 1
ATOM 1978 N N . LYS A 1 248 ? 5.277 35.688 13.07 1 98.12 248 LYS A N 1
ATOM 1979 C CA . LYS A 1 248 ? 4.992 36.969 13.719 1 98.12 248 LYS A CA 1
ATOM 1980 C C . LYS A 1 248 ? 4.375 36.781 15.094 1 98.12 248 LYS A C 1
ATOM 1982 O O . LYS A 1 248 ? 4.547 37.594 15.992 1 98.12 248 LYS A O 1
ATOM 1987 N N . LEU A 1 249 ? 3.717 35.688 15.281 1 98.56 249 LEU A N 1
ATOM 1988 C CA . LEU A 1 249 ? 3.023 35.375 16.531 1 98.56 249 LEU A CA 1
ATOM 1989 C C . LEU A 1 249 ? 3.938 34.656 17.5 1 98.56 249 LEU A C 1
ATOM 1991 O O . LEU A 1 249 ? 3.547 34.375 18.641 1 98.56 249 LEU A O 1
ATOM 1995 N N . GLY A 1 250 ? 5.098 34.312 17.047 1 98.19 250 GLY A N 1
ATOM 1996 C CA . GLY A 1 250 ? 6.031 33.562 17.906 1 98.19 250 GLY A CA 1
ATOM 1997 C C . GLY A 1 250 ? 5.723 32.094 18 1 98.19 250 GLY A C 1
ATOM 1998 O O . GLY A 1 250 ? 6.105 31.438 18.969 1 98.19 250 GLY A O 1
ATOM 1999 N N . ILE A 1 251 ? 4.957 31.562 17.078 1 98.69 251 ILE A N 1
ATOM 2000 C CA . ILE A 1 251 ? 4.672 30.141 17.016 1 98.69 251 ILE A CA 1
ATOM 2001 C C . ILE A 1 251 ? 5.75 29.438 16.188 1 98.69 251 ILE A C 1
ATOM 2003 O O . ILE A 1 251 ? 5.949 29.75 15.016 1 98.69 251 ILE A O 1
ATOM 2007 N N . THR A 1 252 ? 6.391 28.484 16.75 1 98.19 252 THR A N 1
ATOM 2008 C CA . THR A 1 252 ? 7.574 27.859 16.172 1 98.19 252 THR A CA 1
ATOM 2009 C C . THR A 1 252 ? 7.184 26.875 15.07 1 98.19 252 THR A C 1
ATOM 2011 O O . THR A 1 252 ? 6.238 26.094 15.234 1 98.19 252 THR A O 1
ATOM 2014 N N . ALA A 1 253 ? 7.922 26.969 13.969 1 98.25 253 ALA A N 1
ATOM 2015 C CA . ALA A 1 253 ? 7.855 25.906 12.969 1 98.25 253 ALA A CA 1
ATOM 2016 C C . ALA A 1 253 ? 8.711 24.719 13.375 1 98.25 253 ALA A C 1
ATOM 2018 O O . ALA A 1 253 ? 9.93 24.703 13.148 1 98.25 253 ALA A O 1
ATOM 2019 N N . GLY A 1 254 ? 8.062 23.703 13.875 1 97.44 254 GLY A N 1
ATOM 2020 C CA . GLY A 1 254 ? 8.789 22.578 14.453 1 97.44 254 GLY A CA 1
ATOM 2021 C C . GLY A 1 254 ? 9.312 21.609 13.414 1 97.44 254 GLY A C 1
ATOM 2022 O O . GLY A 1 254 ? 8.961 21.703 12.234 1 97.44 254 GLY A O 1
ATOM 2023 N N . GLU A 1 255 ? 10.227 20.688 13.914 1 96.81 255 GLU A N 1
ATOM 2024 C CA . GLU A 1 255 ? 10.781 19.641 13.062 1 96.81 255 GLU A CA 1
ATOM 2025 C C . GLU A 1 255 ? 9.93 18.375 13.117 1 96.81 255 GLU A C 1
ATOM 2027 O O . GLU A 1 255 ? 9.57 17.906 14.203 1 96.81 255 GLU A O 1
ATOM 2032 N N . SER A 1 256 ? 9.617 17.844 11.945 1 97.44 256 SER A N 1
ATOM 2033 C CA . SER A 1 256 ? 8.766 16.672 11.914 1 97.44 256 SER A CA 1
ATOM 2034 C C . SER A 1 256 ? 9.5 15.461 11.359 1 97.44 256 SER A C 1
ATOM 2036 O O . SER A 1 256 ? 8.883 14.445 11.023 1 97.44 256 SER A O 1
ATOM 2038 N N . LEU A 1 257 ? 10.844 15.477 11.211 1 97.25 257 LEU A N 1
ATOM 2039 C CA . LEU A 1 257 ? 11.633 14.344 10.75 1 97.25 257 LEU A CA 1
ATOM 2040 C C . LEU A 1 257 ? 11.664 13.242 11.805 1 97.25 257 LEU A C 1
ATOM 2042 O O . LEU A 1 257 ? 11.617 13.523 13 1 97.25 257 LEU A O 1
ATOM 2046 N N . ASP A 1 258 ? 11.758 11.992 11.336 1 95.94 258 ASP A N 1
ATOM 2047 C CA . ASP A 1 258 ? 12.023 10.93 12.305 1 95.94 258 ASP A CA 1
ATOM 2048 C C . ASP A 1 258 ? 13.492 10.914 12.703 1 95.94 258 ASP A C 1
ATOM 2050 O O . ASP A 1 258 ? 14.281 11.734 12.242 1 95.94 258 ASP A O 1
ATOM 2054 N N . VAL A 1 259 ? 13.875 10.055 13.625 1 94.19 259 VAL A N 1
ATOM 2055 C CA . VAL A 1 259 ? 15.211 10.062 14.211 1 94.19 259 VAL A CA 1
ATOM 2056 C C . VAL A 1 259 ? 16.234 9.672 13.156 1 94.19 259 VAL A C 1
ATOM 2058 O O . VAL A 1 259 ? 17.438 9.852 13.359 1 94.19 259 VAL A O 1
ATOM 2061 N N . PHE A 1 260 ? 15.812 9.172 12.031 1 91.62 260 PHE A N 1
ATOM 2062 C CA . PHE A 1 260 ? 16.719 8.781 10.961 1 91.62 260 PHE A CA 1
ATOM 2063 C C . PHE A 1 260 ? 16.828 9.883 9.914 1 91.62 260 PHE A C 1
ATOM 2065 O O . PHE A 1 260 ? 17.484 9.711 8.883 1 91.62 260 PHE A O 1
ATOM 2072 N N . GLY A 1 261 ? 16.156 10.977 10.141 1 94.38 261 GLY A N 1
ATOM 2073 C CA . GLY A 1 261 ? 16.234 12.125 9.25 1 94.38 261 GLY A CA 1
ATOM 2074 C C . GLY A 1 261 ? 15.289 12.031 8.07 1 94.38 261 GLY A C 1
ATOM 2075 O O . GLY A 1 261 ? 15.461 12.727 7.07 1 94.38 261 GLY A O 1
ATOM 2076 N N . LYS A 1 262 ? 14.312 11.172 8.172 1 95.94 262 LYS A N 1
ATOM 2077 C CA . LYS A 1 262 ? 13.375 10.984 7.062 1 95.94 262 LYS A CA 1
ATOM 2078 C C . LYS A 1 262 ? 12.125 11.828 7.254 1 95.94 262 LYS A C 1
ATOM 2080 O O . LYS A 1 262 ? 11.633 11.977 8.375 1 95.94 262 LYS A O 1
ATOM 2085 N N . GLU A 1 263 ? 11.602 12.289 6.145 1 97.5 263 GLU A N 1
ATOM 2086 C CA . GLU A 1 263 ? 10.406 13.133 6.16 1 97.5 263 GLU A CA 1
ATOM 2087 C C . GLU A 1 263 ? 9.164 12.32 6.516 1 97.5 263 GLU A C 1
ATOM 2089 O O . GLU A 1 263 ? 9.078 11.133 6.211 1 97.5 263 GLU A O 1
ATOM 2094 N N . THR A 1 264 ? 8.164 13.047 7.137 1 98.56 264 THR A N 1
ATOM 2095 C CA . THR A 1 264 ? 6.93 12.367 7.512 1 98.56 264 THR A CA 1
ATOM 2096 C C . THR A 1 264 ? 5.738 12.969 6.773 1 98.56 264 THR A C 1
ATOM 2098 O O . THR A 1 264 ? 4.727 12.297 6.566 1 98.56 264 THR A O 1
ATOM 2101 N N . PHE A 1 265 ? 5.773 14.25 6.465 1 98.81 265 PHE A N 1
ATOM 2102 C CA . PHE A 1 265 ? 4.77 14.922 5.652 1 98.81 265 PHE A CA 1
ATOM 2103 C C . PHE A 1 265 ? 5.246 15.07 4.211 1 98.81 265 PHE A C 1
ATOM 2105 O O . PHE A 1 265 ? 6.34 15.578 3.963 1 98.81 265 PHE A O 1
ATOM 2112 N N . HIS A 1 266 ? 4.406 14.68 3.246 1 98.25 266 HIS A N 1
ATOM 2113 C CA . HIS A 1 266 ? 4.918 14.609 1.882 1 98.25 266 HIS A CA 1
ATOM 2114 C C . HIS A 1 266 ? 4.039 15.398 0.92 1 98.25 266 HIS A C 1
ATOM 2116 O O . HIS A 1 266 ? 2.865 15.07 0.732 1 98.25 266 HIS A O 1
ATOM 2122 N N . PRO A 1 267 ? 4.613 16.344 0.209 1 97.44 267 PRO A N 1
ATOM 2123 C CA . PRO A 1 267 ? 3.855 17.25 -0.667 1 97.44 267 PRO A CA 1
ATOM 2124 C C . PRO A 1 267 ? 3.457 16.578 -1.984 1 97.44 267 PRO A C 1
ATOM 2126 O O . PRO A 1 267 ? 2.777 17.203 -2.809 1 97.44 267 PRO A O 1
ATOM 2129 N N . PHE A 1 268 ? 3.875 15.312 -2.191 1 96.94 268 PHE A N 1
ATOM 2130 C CA . PHE A 1 268 ? 3.533 14.602 -3.42 1 96.94 268 PHE A CA 1
ATOM 2131 C C . PHE A 1 268 ? 3.086 13.18 -3.117 1 96.94 268 PHE A C 1
ATOM 2133 O O . PHE A 1 268 ? 3.066 12.758 -1.958 1 96.94 268 PHE A O 1
ATOM 2140 N N . VAL A 1 269 ? 2.693 12.484 -4.242 1 96.12 269 VAL A N 1
ATOM 2141 C CA . VAL A 1 269 ? 2.268 11.094 -4.113 1 96.12 269 VAL A CA 1
ATOM 2142 C C . VAL A 1 269 ? 3.455 10.227 -3.705 1 96.12 269 VAL A C 1
ATOM 2144 O O . VAL A 1 269 ? 4.609 10.578 -3.969 1 96.12 269 VAL A O 1
ATOM 2147 N N . PRO A 1 270 ? 3.227 9.078 -3.105 1 96.12 270 PRO A N 1
ATOM 2148 C CA . PRO A 1 270 ? 4.312 8.242 -2.59 1 96.12 270 PRO A CA 1
ATOM 2149 C C . PRO A 1 270 ? 5.324 7.855 -3.668 1 96.12 270 PRO A C 1
ATOM 2151 O O . PRO A 1 270 ? 6.531 7.918 -3.436 1 96.12 270 PRO A O 1
ATOM 2154 N N . ILE A 1 271 ? 4.859 7.5 -4.844 1 93.62 271 ILE A N 1
ATOM 2155 C CA . ILE A 1 271 ? 5.766 6.992 -5.867 1 93.62 271 ILE A CA 1
ATOM 2156 C C . ILE A 1 271 ? 6.684 8.109 -6.352 1 93.62 271 ILE A C 1
ATOM 2158 O O . ILE A 1 271 ? 7.848 7.875 -6.68 1 93.62 271 ILE A O 1
ATOM 2162 N N . ALA A 1 272 ? 6.215 9.336 -6.348 1 93.25 272 ALA A N 1
ATOM 2163 C CA . ALA A 1 272 ? 7.059 10.469 -6.719 1 93.25 272 ALA A CA 1
ATOM 2164 C C . ALA A 1 272 ? 8.219 10.625 -5.746 1 93.25 272 ALA A C 1
ATOM 2166 O O . ALA A 1 272 ? 9.352 10.914 -6.152 1 93.25 272 ALA A O 1
ATOM 2167 N N . HIS A 1 273 ? 7.934 10.461 -4.512 1 94.5 273 HIS A N 1
ATOM 2168 C CA . HIS A 1 273 ? 8.984 10.57 -3.502 1 94.5 273 HIS A CA 1
ATOM 2169 C C . HIS A 1 273 ? 9.961 9.398 -3.6 1 94.5 273 HIS A C 1
ATOM 2171 O O . HIS A 1 273 ? 11.172 9.594 -3.479 1 94.5 273 HIS A O 1
ATOM 2177 N N . LEU A 1 274 ? 9.453 8.242 -3.869 1 93.38 274 LEU A N 1
ATOM 2178 C CA . LEU A 1 274 ? 10.305 7.066 -3.992 1 93.38 274 LEU A CA 1
ATOM 2179 C C . LEU A 1 274 ? 11.25 7.199 -5.184 1 93.38 274 LEU A C 1
ATOM 2181 O O . LEU A 1 274 ? 12.43 6.859 -5.086 1 93.38 274 LEU A O 1
ATOM 2185 N N . GLU A 1 275 ? 10.719 7.758 -6.191 1 90.94 275 GLU A N 1
ATOM 2186 C CA . GLU A 1 275 ? 11.492 7.828 -7.426 1 90.94 275 GLU A CA 1
ATOM 2187 C C . GLU A 1 275 ? 12.344 9.094 -7.473 1 90.94 275 GLU A C 1
ATOM 2189 O O . GLU A 1 275 ? 13.305 9.172 -8.242 1 90.94 275 GLU A O 1
ATOM 2194 N N . GLY A 1 276 ? 11.953 10.047 -6.734 1 88 276 GLY A N 1
ATOM 2195 C CA . GLY A 1 276 ? 12.695 11.297 -6.711 1 88 276 GLY A CA 1
ATOM 2196 C C . GLY A 1 276 ? 12.391 12.195 -7.898 1 88 276 GLY A C 1
ATOM 2197 O O . GLY A 1 276 ? 13.227 13 -8.305 1 88 276 GLY A O 1
ATOM 2198 N N . HIS A 1 277 ? 11.312 11.984 -8.438 1 83.88 277 HIS A N 1
ATOM 2199 C CA . HIS A 1 277 ? 10.898 12.812 -9.562 1 83.88 277 HIS A CA 1
ATOM 2200 C C . HIS A 1 277 ? 10.07 14.008 -9.086 1 83.88 277 HIS A C 1
ATOM 2202 O O . HIS A 1 277 ? 8.836 13.977 -9.164 1 83.88 277 HIS A O 1
ATOM 2208 N N . HIS A 1 278 ? 10.812 15.039 -8.625 1 86.56 278 HIS A N 1
ATOM 2209 C CA . HIS A 1 278 ? 10.133 16.234 -8.141 1 86.56 278 HIS A CA 1
ATOM 2210 C C . HIS A 1 278 ? 10.469 17.438 -9.016 1 86.56 278 HIS A C 1
ATOM 2212 O O . HIS A 1 278 ? 11.484 17.453 -9.703 1 86.56 278 HIS A O 1
ATOM 2218 N N . PRO A 1 279 ? 9.578 18.359 -9.07 1 89.94 279 PRO A N 1
ATOM 2219 C CA . PRO A 1 279 ? 9.953 19.609 -9.711 1 89.94 279 PRO A CA 1
ATOM 2220 C C . PRO A 1 279 ? 11.141 20.281 -9.031 1 89.94 279 PRO A C 1
ATOM 2222 O O . PRO A 1 279 ? 11.344 20.125 -7.824 1 89.94 279 PRO A O 1
ATOM 2225 N N . ASP A 1 280 ? 11.82 21.109 -9.766 1 89.56 280 ASP A N 1
ATOM 2226 C CA . ASP A 1 280 ? 13.047 21.734 -9.289 1 89.56 280 ASP A CA 1
ATOM 2227 C C . ASP A 1 280 ? 12.789 22.594 -8.055 1 89.56 280 ASP A C 1
ATOM 2229 O O . ASP A 1 280 ? 13.625 22.656 -7.148 1 89.56 280 ASP A O 1
ATOM 2233 N N . TRP A 1 281 ? 11.703 23.25 -8.086 1 90.06 281 TRP A N 1
ATOM 2234 C CA . TRP A 1 281 ? 11.406 24.141 -6.969 1 90.06 281 TRP A CA 1
ATOM 2235 C C . TRP A 1 281 ? 11.383 23.359 -5.652 1 90.06 281 TRP A C 1
ATOM 2237 O O . TRP A 1 281 ? 11.711 23.906 -4.598 1 90.06 281 TRP A O 1
ATOM 2247 N N . PHE A 1 282 ? 10.938 22.125 -5.699 1 93.69 282 PHE A N 1
ATOM 2248 C CA . PHE A 1 282 ? 10.812 21.328 -4.488 1 93.69 282 PHE A CA 1
ATOM 2249 C C . PHE A 1 282 ? 12.172 21.125 -3.826 1 93.69 282 PHE A C 1
ATOM 2251 O O . PHE A 1 282 ? 12.289 21.219 -2.604 1 93.69 282 PHE A O 1
ATOM 2258 N N . TYR A 1 283 ? 13.156 20.922 -4.625 1 90.75 283 TYR A N 1
ATOM 2259 C CA . TYR A 1 283 ? 14.508 20.75 -4.121 1 90.75 283 TYR A CA 1
ATOM 2260 C C . TYR A 1 283 ? 15.047 22.047 -3.527 1 90.75 283 TYR A C 1
ATOM 2262 O O . TYR A 1 283 ? 15.781 22.031 -2.537 1 90.75 283 TYR A O 1
ATOM 2270 N N . LYS A 1 284 ? 14.617 23.094 -4.074 1 91.56 284 LYS A N 1
ATOM 2271 C CA . LYS A 1 284 ? 15.109 24.406 -3.656 1 91.56 284 LYS A CA 1
ATOM 2272 C C . LYS A 1 284 ? 14.383 24.891 -2.402 1 91.56 284 LYS A C 1
ATOM 2274 O O . LYS A 1 284 ? 14.977 25.578 -1.565 1 91.56 284 LYS A O 1
ATOM 2279 N N . TYR A 1 285 ? 13.164 24.484 -2.277 1 94.81 285 TYR A N 1
ATOM 2280 C CA . TYR A 1 285 ? 12.336 25.062 -1.229 1 94.81 285 TYR A CA 1
ATOM 2281 C C . TYR A 1 285 ? 12.359 24.203 0.029 1 94.81 285 TYR A C 1
ATOM 2283 O O . TYR A 1 285 ? 12.023 24.688 1.118 1 94.81 285 TYR A O 1
ATOM 2291 N N . SER A 1 286 ? 12.672 22.953 -0.106 1 96.12 286 SER A N 1
ATOM 2292 C CA . SER A 1 286 ? 12.625 22.047 1.04 1 96.12 286 SER A CA 1
ATOM 2293 C C . SER A 1 286 ? 13.719 22.375 2.051 1 96.12 286 SER A C 1
ATOM 2295 O O . SER A 1 286 ? 14.883 22.578 1.676 1 96.12 286 SER A O 1
ATOM 2297 N N . ALA A 1 287 ? 13.336 22.484 3.297 1 96.5 287 ALA A N 1
ATOM 2298 C CA . ALA A 1 287 ? 14.289 22.797 4.355 1 96.5 287 ALA A CA 1
ATOM 2299 C C . ALA A 1 287 ? 15.336 21.703 4.496 1 96.5 287 ALA A C 1
ATOM 2301 O O . ALA A 1 287 ? 16.484 21.984 4.844 1 96.5 287 ALA A O 1
ATOM 2302 N N . HIS A 1 288 ? 14.898 20.469 4.332 1 95.31 288 HIS A N 1
ATOM 2303 C CA . HIS A 1 288 ? 15.789 19.312 4.375 1 95.31 288 HIS A CA 1
ATOM 2304 C C . HIS A 1 288 ? 15.93 18.688 2.994 1 95.31 288 HIS A C 1
ATOM 2306 O O . HIS A 1 288 ? 14.945 18.547 2.264 1 95.31 288 HIS A O 1
ATOM 2312 N N . LYS A 1 289 ? 17.094 18.328 2.66 1 91.75 289 LYS A N 1
ATOM 2313 C CA . LYS A 1 289 ? 17.359 17.781 1.336 1 91.75 289 LYS A CA 1
ATOM 2314 C C . LYS A 1 289 ? 16.484 16.547 1.069 1 91.75 289 LYS A C 1
ATOM 2316 O O . LYS A 1 289 ? 16.578 15.555 1.789 1 91.75 289 LYS A O 1
ATOM 2321 N N . PRO A 1 290 ? 15.719 16.672 -0.005 1 91.75 290 PRO A N 1
ATOM 2322 C CA . PRO A 1 290 ? 14.898 15.5 -0.338 1 91.75 290 PRO A CA 1
ATOM 2323 C C . PRO A 1 290 ? 15.727 14.289 -0.75 1 91.75 290 PRO A C 1
ATOM 2325 O O . PRO A 1 290 ? 16.688 14.422 -1.508 1 91.75 290 PRO A O 1
ATOM 2328 N N . ARG A 1 291 ? 15.367 13.164 -0.194 1 90.38 291 ARG A N 1
ATOM 2329 C CA . ARG A 1 291 ? 15.992 11.891 -0.545 1 90.38 291 ARG A CA 1
ATOM 2330 C C . ARG A 1 291 ? 15.039 11.023 -1.368 1 90.38 291 ARG A C 1
ATOM 2332 O O . ARG A 1 291 ? 13.828 11.227 -1.343 1 90.38 291 ARG A O 1
ATOM 2339 N N . LYS A 1 292 ? 15.664 10.07 -2.133 1 89.12 292 LYS A N 1
ATOM 2340 C CA . LYS A 1 292 ? 14.867 9.133 -2.916 1 89.12 292 LYS A CA 1
ATOM 2341 C C . LYS A 1 292 ? 14.977 7.715 -2.357 1 89.12 292 LYS A C 1
ATOM 2343 O O . LYS A 1 292 ? 15.68 7.484 -1.37 1 89.12 292 LYS A O 1
ATOM 2348 N N . GLY A 1 293 ? 14.203 6.785 -2.969 1 88.69 293 GLY A N 1
ATOM 2349 C CA . GLY A 1 293 ? 14.203 5.426 -2.457 1 88.69 293 GLY A CA 1
ATOM 2350 C C . GLY A 1 293 ? 13.602 5.309 -1.067 1 88.69 293 GLY A C 1
ATOM 2351 O O . GLY A 1 293 ? 12.672 6.035 -0.725 1 88.69 293 GLY A O 1
ATOM 2352 N N . LEU A 1 294 ? 14.148 4.406 -0.344 1 85.75 294 LEU A N 1
ATOM 2353 C CA . LEU A 1 294 ? 13.594 4.156 0.982 1 85.75 294 LEU A CA 1
ATOM 2354 C C . LEU A 1 294 ? 14.008 5.254 1.958 1 85.75 294 LEU A C 1
ATOM 2356 O O . LEU A 1 294 ? 13.438 5.367 3.047 1 85.75 294 LEU A O 1
ATOM 2360 N N . GLY A 1 295 ? 14.914 6.082 1.559 1 87.69 295 GLY A N 1
ATOM 2361 C CA . GLY A 1 295 ? 15.352 7.191 2.389 1 87.69 295 GLY A CA 1
ATOM 2362 C C . GLY A 1 295 ? 14.414 8.383 2.328 1 87.69 295 GLY A C 1
ATOM 2363 O O . GLY A 1 295 ? 14.508 9.297 3.154 1 87.69 295 GLY A O 1
ATOM 2364 N N . CYS A 1 296 ? 13.523 8.289 1.448 1 90.19 296 CYS A N 1
ATOM 2365 C CA . CYS A 1 296 ? 12.664 9.445 1.207 1 90.19 296 CYS A CA 1
ATOM 2366 C C . CYS A 1 296 ? 11.664 9.625 2.34 1 90.19 296 CYS A C 1
ATOM 2368 O O . CYS A 1 296 ? 11.305 10.758 2.676 1 90.19 296 CYS A O 1
ATOM 2370 N N . CYS A 1 297 ? 11.312 8.586 2.875 1 95.12 297 CYS A N 1
ATOM 2371 C CA . CYS A 1 297 ? 10.094 8.664 3.676 1 95.12 297 CYS A CA 1
ATOM 2372 C C . CYS A 1 297 ? 10.195 7.781 4.914 1 95.12 297 CYS A C 1
ATOM 2374 O O . CYS A 1 297 ? 10.656 6.641 4.836 1 95.12 297 CYS A O 1
ATOM 2376 N N . SER A 1 298 ? 9.773 8.297 5.957 1 96 298 SER A N 1
ATOM 2377 C CA . SER A 1 298 ? 9.742 7.562 7.219 1 96 298 SER A CA 1
ATOM 2378 C C . SER A 1 298 ? 8.836 6.34 7.129 1 96 298 SER A C 1
ATOM 2380 O O . SER A 1 298 ? 7.812 6.367 6.438 1 96 298 SER A O 1
ATOM 2382 N N . ASP A 1 299 ? 9.148 5.254 7.879 1 95.38 299 ASP A N 1
ATOM 2383 C CA . ASP A 1 299 ? 8.258 4.105 8.023 1 95.38 299 ASP A CA 1
ATOM 2384 C C . ASP A 1 299 ? 6.957 4.5 8.719 1 95.38 299 ASP A C 1
ATOM 2386 O O . ASP A 1 299 ? 5.984 3.744 8.703 1 95.38 299 ASP A O 1
ATOM 2390 N N . TYR A 1 300 ? 7.016 5.656 9.297 1 97.56 300 TYR A N 1
ATOM 2391 C CA . TYR A 1 300 ? 5.836 6.207 9.953 1 97.56 300 TYR A CA 1
ATOM 2392 C C . TYR A 1 300 ? 5.441 7.543 9.328 1 97.56 300 TYR A C 1
ATOM 2394 O O . TYR A 1 300 ? 5.121 8.5 10.047 1 97.56 300 TYR A O 1
ATOM 2402 N N . SER A 1 301 ? 5.547 7.535 8.031 1 98.5 301 SER A N 1
ATOM 2403 C CA . SER A 1 301 ? 5.07 8.695 7.285 1 98.5 301 SER A CA 1
ATOM 2404 C C . SER A 1 301 ? 3.645 9.062 7.68 1 98.5 301 SER A C 1
ATOM 2406 O O . SER A 1 301 ? 2.844 8.188 8.016 1 98.5 301 SER A O 1
ATOM 2408 N N . ILE A 1 302 ? 3.318 10.344 7.535 1 98.94 302 ILE A N 1
ATOM 2409 C CA . ILE A 1 302 ? 2.064 10.867 8.07 1 98.94 302 ILE A CA 1
ATOM 2410 C C . ILE A 1 302 ? 1.133 11.25 6.918 1 98.94 302 ILE A C 1
ATOM 2412 O O . ILE A 1 302 ? -0.077 11.023 6.988 1 98.94 302 ILE A O 1
ATOM 2416 N N . SER A 1 303 ? 1.677 11.844 5.859 1 98.88 303 SER A N 1
ATOM 2417 C CA . SER A 1 303 ? 0.754 12.32 4.836 1 98.88 303 SER A CA 1
ATOM 2418 C C . SER A 1 303 ? 1.385 12.258 3.447 1 98.88 303 SER A C 1
ATOM 2420 O O . SER A 1 303 ? 2.609 12.281 3.314 1 98.88 303 SER A O 1
ATOM 2422 N N . PHE A 1 304 ? 0.545 12.156 2.512 1 98.69 304 PHE A N 1
ATOM 2423 C CA . PHE A 1 304 ? 0.877 12.305 1.1 1 98.69 304 PHE A CA 1
ATOM 2424 C C . PHE A 1 304 ? -0.146 13.188 0.393 1 98.69 304 PHE A C 1
ATOM 2426 O O . PHE A 1 304 ? -1.346 13.086 0.657 1 98.69 304 PHE A O 1
ATOM 2433 N N . HIS A 1 305 ? 0.353 14.031 -0.508 1 98 305 HIS A N 1
ATOM 2434 C CA . HIS A 1 305 ? -0.503 14.961 -1.235 1 98 305 HIS A CA 1
ATOM 2435 C C . HIS A 1 305 ? -0.698 14.516 -2.682 1 98 305 HIS A C 1
ATOM 2437 O O . HIS A 1 305 ? -0.002 13.617 -3.156 1 98 305 HIS A O 1
ATOM 2443 N N . TYR A 1 306 ? -1.74 15.078 -3.328 1 97.12 306 TYR A N 1
ATOM 2444 C CA . TYR A 1 306 ? -2.141 14.789 -4.703 1 97.12 306 TYR A CA 1
ATOM 2445 C C . TYR A 1 306 ? -2.67 13.367 -4.832 1 97.12 306 TYR A C 1
ATOM 2447 O O . TYR A 1 306 ? -2.434 12.695 -5.84 1 97.12 306 TYR A O 1
ATOM 2455 N N . MET A 1 307 ? -3.301 12.914 -3.863 1 97.69 307 MET A N 1
ATOM 2456 C CA . MET A 1 307 ? -3.904 11.586 -3.855 1 97.69 307 MET A CA 1
ATOM 2457 C C . MET A 1 307 ? -5.305 11.617 -4.457 1 97.69 307 MET A C 1
ATOM 2459 O O . MET A 1 307 ? -6.199 12.273 -3.92 1 97.69 307 MET A O 1
ATOM 2463 N N . SER A 1 308 ? -5.473 10.93 -5.562 1 95.75 308 SER A N 1
ATOM 2464 C CA . SER A 1 308 ? -6.809 10.789 -6.129 1 95.75 308 SER A CA 1
ATOM 2465 C C . SER A 1 308 ? -7.707 9.945 -5.234 1 95.75 308 SER A C 1
ATOM 2467 O O . SER A 1 308 ? -7.219 9.258 -4.328 1 95.75 308 SER A O 1
ATOM 2469 N N . PRO A 1 309 ? -9.047 10.031 -5.484 1 95.5 309 PRO A N 1
ATOM 2470 C CA . PRO A 1 309 ? -9.93 9.141 -4.73 1 95.5 309 PRO A CA 1
ATOM 2471 C C . PRO A 1 309 ? -9.516 7.676 -4.828 1 95.5 309 PRO A C 1
ATOM 2473 O O . PRO A 1 309 ? -9.477 6.973 -3.814 1 95.5 309 PRO A O 1
ATOM 2476 N N . SER A 1 310 ? -9.141 7.215 -6.008 1 93.44 310 SER A N 1
ATOM 2477 C CA . SER A 1 310 ? -8.68 5.844 -6.199 1 93.44 310 SER A CA 1
ATOM 2478 C C . SER A 1 310 ? -7.43 5.555 -5.379 1 93.44 310 SER A C 1
ATOM 2480 O O . SER A 1 310 ? -7.301 4.477 -4.793 1 93.44 310 SER A O 1
ATOM 2482 N N . ASP A 1 311 ? -6.543 6.512 -5.363 1 95.88 311 ASP A N 1
ATOM 2483 C CA . ASP A 1 311 ? -5.332 6.359 -4.562 1 95.88 311 ASP A CA 1
ATOM 2484 C C . ASP A 1 311 ? -5.672 6.199 -3.082 1 95.88 311 ASP A C 1
ATOM 2486 O O . ASP A 1 311 ? -5.035 5.41 -2.379 1 95.88 311 ASP A O 1
ATOM 2490 N N . MET A 1 312 ? -6.613 6.953 -2.664 1 97.12 312 MET A N 1
ATOM 2491 C CA . MET A 1 312 ? -6.961 6.926 -1.246 1 97.12 312 MET A CA 1
ATOM 2492 C C . MET A 1 312 ? -7.562 5.582 -0.859 1 97.12 312 MET A C 1
ATOM 2494 O O . MET A 1 312 ? -7.219 5.02 0.182 1 97.12 312 MET A O 1
ATOM 2498 N N . TYR A 1 313 ? -8.43 5.07 -1.702 1 94.31 313 TYR A N 1
ATOM 2499 C CA . TYR A 1 313 ? -9.016 3.76 -1.438 1 94.31 313 TYR A CA 1
ATOM 2500 C C . TYR A 1 313 ? -7.949 2.67 -1.487 1 94.31 313 TYR A C 1
ATOM 2502 O O . TYR A 1 313 ? -7.953 1.752 -0.664 1 94.31 313 TYR A O 1
ATOM 2510 N N . LEU A 1 314 ? -7.105 2.793 -2.424 1 95.25 314 LEU A N 1
ATOM 2511 C CA . LEU A 1 314 ? -6.02 1.823 -2.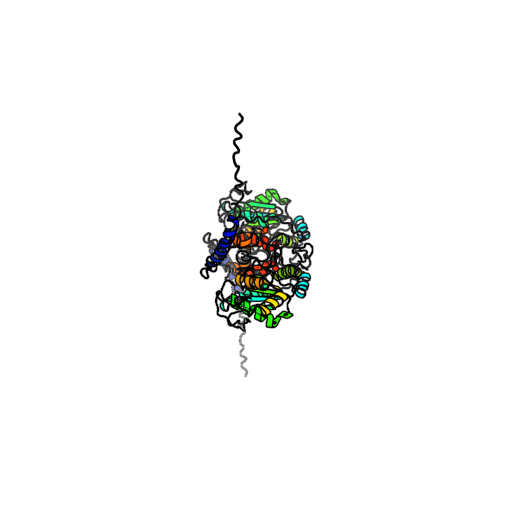537 1 95.25 314 LEU A CA 1
ATOM 2512 C C . LEU A 1 314 ? -5.117 1.871 -1.31 1 95.25 314 LEU A C 1
ATOM 2514 O O . LEU A 1 314 ? -4.754 0.829 -0.76 1 95.25 314 LEU A O 1
ATOM 2518 N N . MET A 1 315 ? -4.758 3.082 -0.903 1 96.88 315 MET A N 1
ATOM 2519 C CA . MET A 1 315 ? -3.918 3.238 0.282 1 96.88 315 MET A CA 1
ATOM 2520 C C . MET A 1 315 ? -4.586 2.625 1.508 1 96.88 315 MET A C 1
ATOM 2522 O O . MET A 1 315 ? -3.928 1.969 2.316 1 96.88 315 MET A O 1
ATOM 2526 N N . ASP A 1 316 ? -5.832 2.879 1.62 1 95.31 316 ASP A N 1
ATOM 2527 C CA . ASP A 1 316 ? -6.566 2.344 2.762 1 95.31 316 ASP A CA 1
ATOM 2528 C C . ASP A 1 316 ? -6.551 0.816 2.76 1 95.31 316 ASP A C 1
ATOM 2530 O O . ASP A 1 316 ? -6.383 0.19 3.807 1 95.31 316 ASP A O 1
ATOM 2534 N N . TYR A 1 317 ? -6.719 0.202 1.623 1 95.12 317 TYR A N 1
ATOM 2535 C CA . TYR A 1 317 ? -6.672 -1.251 1.501 1 95.12 317 TYR A CA 1
ATOM 2536 C C . TYR A 1 317 ? -5.281 -1.779 1.833 1 95.12 317 TYR A C 1
ATOM 2538 O O . TYR A 1 317 ? -5.141 -2.727 2.611 1 95.12 317 TYR A O 1
ATOM 2546 N N . LEU A 1 318 ? -4.246 -1.159 1.341 1 96.62 318 LEU A N 1
ATOM 2547 C CA . LEU A 1 318 ? -2.881 -1.662 1.446 1 96.62 318 LEU A CA 1
ATOM 2548 C C . LEU A 1 318 ? -2.332 -1.454 2.854 1 96.62 318 LEU A C 1
ATOM 2550 O O . LEU A 1 318 ? -1.536 -2.26 3.34 1 96.62 318 LEU A O 1
ATOM 2554 N N . LEU A 1 319 ? -2.812 -0.427 3.549 1 96.5 319 LEU A N 1
ATOM 2555 C CA . LEU A 1 319 ? -2.24 -0.113 4.852 1 96.5 319 LEU A CA 1
ATOM 2556 C C . LEU A 1 319 ? -3.016 -0.805 5.969 1 96.5 319 LEU A C 1
ATOM 2558 O O . LEU A 1 319 ? -2.447 -1.14 7.012 1 96.5 319 LEU A O 1
ATOM 2562 N N . TYR A 1 320 ? -4.309 -1.104 5.707 1 95.44 320 TYR A N 1
ATOM 2563 C CA . TYR A 1 320 ? -5.117 -1.489 6.863 1 95.44 320 TYR A CA 1
ATOM 2564 C C . TYR A 1 320 ? -5.73 -2.869 6.66 1 95.44 320 TYR A C 1
ATOM 2566 O O . TYR A 1 320 ? -6.305 -3.439 7.59 1 95.44 320 TYR A O 1
ATOM 2574 N N . HIS A 1 321 ? -5.605 -3.389 5.461 1 94.12 321 HIS A N 1
ATOM 2575 C CA . HIS A 1 321 ? -6.223 -4.688 5.227 1 94.12 321 HIS A CA 1
ATOM 2576 C C . HIS A 1 321 ? -5.203 -5.703 4.73 1 94.12 321 HIS A C 1
ATOM 2578 O O . HIS A 1 321 ? -4.98 -6.734 5.375 1 94.12 321 HIS A O 1
ATOM 2584 N N . LEU A 1 322 ? -4.562 -5.398 3.631 1 96.25 322 LEU A N 1
ATOM 2585 C CA . LEU A 1 322 ? -3.584 -6.324 3.072 1 96.25 322 LEU A CA 1
ATOM 2586 C C . LEU A 1 322 ? -2.322 -6.359 3.928 1 96.25 322 LEU A C 1
ATOM 2588 O O . LEU A 1 322 ? -1.761 -5.312 4.258 1 96.25 322 LEU A O 1
ATOM 2592 N N . LYS A 1 323 ? -1.871 -7.52 4.301 1 94.5 323 LYS A N 1
ATOM 2593 C CA . LYS A 1 323 ? -0.682 -7.633 5.141 1 94.5 323 LYS A CA 1
ATOM 2594 C C . LYS A 1 323 ? 0.129 -8.875 4.777 1 94.5 323 LYS A C 1
ATOM 2596 O O . LYS A 1 323 ? -0.437 -9.938 4.508 1 94.5 323 LYS A O 1
ATOM 2601 N N . PRO A 1 324 ? 1.444 -8.734 4.703 1 97.56 324 PRO A N 1
ATOM 2602 C CA . PRO A 1 324 ? 2.273 -9.945 4.637 1 97.56 324 PRO A CA 1
ATOM 2603 C C . PRO A 1 324 ? 2.223 -10.766 5.918 1 97.56 324 PRO A C 1
ATOM 2605 O O . PRO A 1 324 ? 2.508 -10.25 7 1 97.56 324 PRO A O 1
ATOM 2608 N N . TYR A 1 325 ? 1.905 -11.969 5.805 1 98 325 TYR A N 1
ATOM 2609 C CA . TYR A 1 325 ? 1.715 -12.828 6.969 1 98 325 TYR A CA 1
ATOM 2610 C C . TYR A 1 325 ? 3.023 -13.016 7.727 1 98 325 TYR A C 1
ATOM 2612 O O . TYR A 1 325 ? 4.059 -13.312 7.129 1 98 325 TYR A O 1
ATOM 2620 N N . GLY A 1 326 ? 2.959 -12.797 9.055 1 97.62 326 GLY A N 1
ATOM 2621 C CA . GLY A 1 326 ? 4.086 -13.141 9.906 1 97.62 326 GLY A CA 1
ATOM 2622 C C . GLY A 1 326 ? 4.988 -11.961 10.203 1 97.62 326 GLY A C 1
ATOM 2623 O O . GLY A 1 326 ? 5.941 -12.086 10.977 1 97.62 326 GLY A O 1
ATOM 2624 N N . LEU A 1 327 ? 4.781 -10.852 9.594 1 96.56 327 LEU A N 1
ATOM 2625 C CA . LEU A 1 327 ? 5.48 -9.625 9.945 1 96.56 327 LEU A CA 1
ATOM 2626 C C . LEU A 1 327 ? 4.707 -8.844 11.008 1 96.56 327 LEU A C 1
ATOM 2628 O O . LEU A 1 327 ? 3.582 -8.406 10.766 1 96.56 327 LEU A O 1
ATOM 2632 N N . VAL A 1 328 ? 5.328 -8.688 12.18 1 96.81 328 VAL A N 1
ATOM 2633 C CA . VAL A 1 328 ? 4.602 -8.141 13.32 1 96.81 328 VAL A CA 1
ATOM 2634 C C . VAL A 1 328 ? 5.324 -6.906 13.852 1 96.81 328 VAL A C 1
ATOM 2636 O O . VAL A 1 328 ? 6.297 -7.016 14.594 1 96.81 328 VAL A O 1
ATOM 2639 N N . PRO A 1 329 ? 4.773 -5.73 13.516 1 95.94 329 PRO A N 1
ATOM 2640 C CA . PRO A 1 329 ? 5.355 -4.523 14.117 1 95.94 329 PRO A CA 1
ATOM 2641 C C . PRO A 1 329 ? 5.359 -4.57 15.641 1 95.94 329 PRO A C 1
ATOM 2643 O O . PRO A 1 329 ? 4.461 -5.156 16.25 1 95.94 329 PRO A O 1
ATOM 2646 N N . GLN A 1 330 ? 6.352 -3.979 16.203 1 96 330 GLN A N 1
ATOM 2647 C CA . GLN A 1 330 ? 6.496 -3.916 17.656 1 96 330 GLN A CA 1
ATOM 2648 C C . GLN A 1 330 ? 6.488 -2.473 18.156 1 96 330 GLN A C 1
ATOM 2650 O O . GLN A 1 330 ? 7.539 -1.914 18.469 1 96 330 GLN A O 1
ATOM 2655 N N . PRO A 1 331 ? 5.312 -1.98 18.312 1 95.19 331 PRO A N 1
ATOM 2656 C CA . PRO A 1 331 ? 5.23 -0.595 18.781 1 95.19 331 PRO A CA 1
ATOM 2657 C C . PRO A 1 331 ? 5.98 -0.367 20.094 1 95.19 331 PRO A C 1
ATOM 2659 O O . PRO A 1 331 ? 5.859 -1.166 21.016 1 95.19 331 PRO A O 1
ATOM 2662 N N . GLY A 1 332 ? 6.805 0.694 20.156 1 92.38 332 GLY A N 1
ATOM 2663 C CA . GLY A 1 332 ? 7.504 1.082 21.375 1 92.38 332 GLY A CA 1
ATOM 2664 C C . GLY A 1 332 ? 8.891 0.482 21.484 1 92.38 332 GLY A C 1
ATOM 2665 O O . GLY A 1 332 ? 9.68 0.869 22.344 1 92.38 332 GLY A O 1
ATOM 2666 N N . LYS A 1 333 ? 9.211 -0.441 20.609 1 91.56 333 LYS A N 1
ATOM 2667 C CA . LYS A 1 333 ? 10.516 -1.102 20.672 1 91.56 333 LYS A CA 1
ATOM 2668 C C . LYS A 1 333 ? 11.633 -0.144 20.281 1 91.56 333 LYS A C 1
ATOM 2670 O O . LYS A 1 333 ? 12.727 -0.194 20.844 1 91.56 333 LYS A O 1
ATOM 2675 N N . VAL A 1 334 ? 11.336 0.678 19.281 1 89.5 334 VAL A N 1
ATOM 2676 C CA . VAL A 1 334 ? 12.297 1.672 18.812 1 89.5 334 VAL A CA 1
ATOM 2677 C C . VAL A 1 334 ? 11.656 3.057 18.828 1 89.5 334 VAL A C 1
ATOM 2679 O O . VAL A 1 334 ? 10.484 3.211 18.453 1 89.5 334 VAL A O 1
ATOM 2682 N N . GLU A 1 335 ? 12.391 3.99 19.281 1 89.94 335 GLU A N 1
ATOM 2683 C CA . GLU A 1 335 ? 11.906 5.367 19.219 1 89.94 335 GLU A CA 1
ATOM 2684 C C . GLU A 1 335 ? 12.125 5.973 17.828 1 89.94 335 GLU A C 1
ATOM 2686 O O . GLU A 1 335 ? 13.242 5.965 17.312 1 89.94 335 GLU A O 1
ATOM 2691 N N . HIS A 1 336 ? 11.062 6.516 17.328 1 93.31 336 HIS A N 1
ATOM 2692 C CA . HIS A 1 336 ? 11.172 7.023 15.961 1 93.31 336 HIS A CA 1
ATOM 2693 C C . HIS A 1 336 ? 11.078 8.547 15.93 1 93.31 336 HIS A C 1
ATOM 2695 O O . HIS A 1 336 ? 11.344 9.164 14.898 1 93.31 336 HIS A O 1
ATOM 2701 N N . PHE A 1 337 ? 10.711 9.125 17.062 1 96.31 337 PHE A N 1
ATOM 2702 C CA . PHE A 1 337 ? 10.617 10.578 17.109 1 96.31 337 PHE A CA 1
ATOM 2703 C C . PHE A 1 337 ? 11.25 11.117 18.391 1 96.31 337 PHE A C 1
ATOM 2705 O O . PHE A 1 337 ? 11.195 10.469 19.438 1 96.31 337 PHE A O 1
ATOM 2712 N N . LYS A 1 338 ? 11.805 12.297 18.219 1 91.88 338 LYS A N 1
ATOM 2713 C CA . LYS A 1 338 ? 12.359 12.977 19.391 1 91.88 338 LYS A CA 1
ATOM 2714 C C . LYS A 1 338 ? 11.258 13.656 20.203 1 91.88 338 LYS A C 1
ATOM 2716 O O . LYS A 1 338 ? 10.312 14.203 19.641 1 91.88 338 LYS A O 1
ATOM 2721 N N . SER A 1 339 ? 11.445 13.531 21.516 1 87.94 339 SER A N 1
ATOM 2722 C CA . SER A 1 339 ? 10.453 14.125 22.406 1 87.94 339 SER A CA 1
ATOM 2723 C C . SER A 1 339 ? 10.883 15.508 22.875 1 87.94 339 SER A C 1
ATOM 2725 O O . SER A 1 339 ? 12.07 15.734 23.141 1 87.94 339 SER A O 1
ATOM 2727 N N . ASP A 1 340 ? 9.953 16.391 22.781 1 79.19 340 ASP A N 1
ATOM 2728 C CA . ASP A 1 340 ? 10.211 17.672 23.422 1 79.19 340 ASP A CA 1
ATOM 2729 C C . ASP A 1 340 ? 9.547 17.75 24.797 1 79.19 340 ASP A C 1
ATOM 2731 O O . ASP A 1 340 ? 9.594 18.797 25.453 1 79.19 340 ASP A O 1
ATOM 2735 N N . THR A 1 341 ? 8.961 16.703 25.25 1 62.25 341 THR A N 1
ATOM 2736 C CA . THR A 1 341 ? 8.312 16.719 26.547 1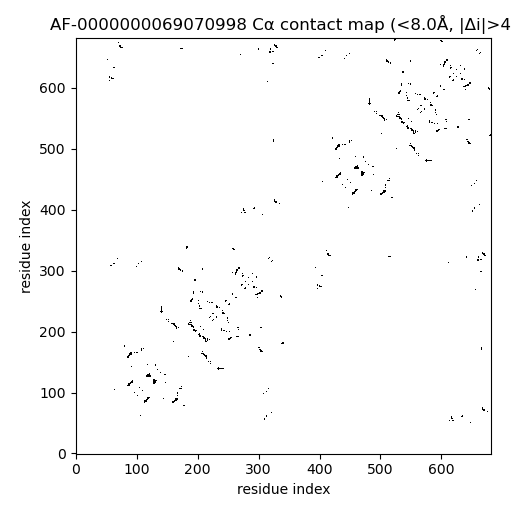 62.25 341 THR A CA 1
ATOM 2737 C C . THR A 1 341 ? 9.25 16.219 27.641 1 62.25 341 THR A C 1
ATOM 2739 O O . THR A 1 341 ? 10.156 15.43 27.375 1 62.25 341 THR A O 1
ATOM 2742 N N . MET B 1 1 ? 85.438 51.531 4.883 1 23.77 1 MET B N 1
ATOM 2743 C CA . MET B 1 1 ? 84.812 52.812 5.211 1 23.77 1 MET B CA 1
ATOM 2744 C C . MET B 1 1 ? 83.312 52.75 4.82 1 23.77 1 MET B C 1
ATOM 2746 O O . MET B 1 1 ? 83 52.812 3.637 1 23.77 1 MET B O 1
ATOM 2750 N N . GLU B 1 2 ? 82.562 51.875 5.551 1 24.61 2 GLU B N 1
ATOM 2751 C CA . GLU B 1 2 ? 81.375 51.031 5.512 1 24.61 2 GLU B CA 1
ATOM 2752 C C . GLU B 1 2 ? 80.062 51.812 5.648 1 24.61 2 GLU B C 1
ATOM 2754 O O . GLU B 1 2 ? 79.812 52.438 6.691 1 24.61 2 GLU B O 1
ATOM 2759 N N . ALA B 1 3 ? 79.812 52.594 4.508 1 25.53 3 ALA B N 1
ATOM 2760 C CA . ALA B 1 3 ? 78.812 53.625 4.27 1 25.53 3 ALA B CA 1
ATOM 2761 C C . ALA B 1 3 ? 77.438 53.125 4.652 1 25.53 3 ALA B C 1
ATOM 2763 O O . ALA B 1 3 ? 76.938 52.125 4.125 1 25.53 3 ALA B O 1
ATOM 2764 N N . GLU B 1 4 ? 77 53.281 5.906 1 22.67 4 GLU B N 1
ATOM 2765 C CA . GLU B 1 4 ? 76 52.875 6.848 1 22.67 4 GLU B CA 1
ATOM 2766 C C . GLU B 1 4 ? 74.625 53.406 6.426 1 22.67 4 GLU B C 1
ATOM 2768 O O . GLU B 1 4 ? 74.312 54.625 6.559 1 22.67 4 GLU B O 1
ATOM 2773 N N . LEU B 1 5 ? 74.188 52.969 5.199 1 23.39 5 LEU B N 1
ATOM 2774 C CA . LEU B 1 5 ? 73 53.469 4.492 1 23.39 5 LEU B CA 1
ATOM 2775 C C . LEU B 1 5 ? 71.75 53.406 5.367 1 23.39 5 LEU B C 1
ATOM 2777 O O . LEU B 1 5 ? 71.438 52.312 5.863 1 23.39 5 LEU B O 1
ATOM 2781 N N . THR B 1 6 ? 71.438 54.406 6.145 1 20.41 6 THR B N 1
ATOM 2782 C CA . THR B 1 6 ? 70.5 54.812 7.188 1 20.41 6 THR B CA 1
ATOM 2783 C C . THR B 1 6 ? 69.062 54.719 6.676 1 20.41 6 THR B C 1
ATOM 2785 O O . THR B 1 6 ? 68.625 55.594 5.914 1 20.41 6 THR B O 1
ATOM 2788 N N . VAL B 1 7 ? 68.625 53.531 6.055 1 28.34 7 VAL B N 1
ATOM 2789 C CA . VAL B 1 7 ? 67.375 53.344 5.305 1 28.34 7 VAL B CA 1
ATOM 2790 C C . VAL B 1 7 ? 66.188 53.688 6.188 1 28.34 7 VAL B C 1
ATOM 2792 O O . VAL B 1 7 ? 66 53.125 7.27 1 28.34 7 VAL B O 1
ATOM 2795 N N . ASN B 1 8 ? 65.75 55.031 6.266 1 20.22 8 ASN B N 1
ATOM 2796 C CA . ASN B 1 8 ? 64.75 55.719 7.035 1 20.22 8 ASN B CA 1
ATOM 2797 C C . ASN B 1 8 ? 63.406 55.031 6.918 1 20.22 8 ASN B C 1
ATOM 2799 O O . ASN B 1 8 ? 62.906 54.844 5.812 1 20.22 8 ASN B O 1
ATOM 2803 N N . ASN B 1 9 ? 63.031 54.062 7.867 1 24.06 9 ASN B N 1
ATOM 2804 C CA . ASN B 1 9 ? 61.906 53.188 8.156 1 24.06 9 ASN B CA 1
ATOM 2805 C C . ASN B 1 9 ? 60.625 53.969 8.375 1 24.06 9 ASN B C 1
ATOM 2807 O O . ASN B 1 9 ? 60.344 54.438 9.484 1 24.06 9 ASN B O 1
ATOM 2811 N N . ARG B 1 10 ? 60.375 55.031 7.43 1 24.33 10 ARG B N 1
ATOM 2812 C CA . ARG B 1 10 ? 59.25 55.906 7.715 1 24.33 10 ARG B CA 1
ATOM 2813 C C . ARG B 1 10 ? 57.969 55.094 7.988 1 24.33 10 ARG B C 1
ATOM 2815 O O . ARG B 1 10 ? 57.719 54.094 7.332 1 24.33 10 ARG B O 1
ATOM 2822 N N . PRO B 1 11 ? 57.281 55.344 9.188 1 24.61 11 PRO B N 1
ATOM 2823 C CA . PRO B 1 11 ? 56.188 54.75 9.938 1 24.61 11 PRO B CA 1
ATOM 2824 C C . PRO B 1 11 ? 54.844 54.844 9.211 1 24.61 11 PRO B C 1
ATOM 2826 O O . PRO B 1 11 ? 54.25 55.938 9.102 1 24.61 11 PRO B O 1
ATOM 2829 N N . ARG B 1 12 ? 54.781 54.594 7.859 1 24.41 12 ARG B N 1
ATOM 2830 C CA . ARG B 1 12 ? 53.594 54.906 7.105 1 24.41 12 ARG B CA 1
ATOM 2831 C C . ARG B 1 12 ? 52.375 54.219 7.711 1 24.41 12 ARG B C 1
ATOM 2833 O O . ARG B 1 12 ? 52.031 53.125 7.332 1 24.41 12 ARG B O 1
ATOM 2840 N N . VAL B 1 13 ? 52.156 54.125 9.062 1 23.95 13 VAL B N 1
ATOM 2841 C CA . VAL B 1 13 ? 51.094 53.438 9.797 1 23.95 13 VAL B CA 1
ATOM 2842 C C . VAL B 1 13 ? 49.75 54.125 9.492 1 23.95 13 VAL B C 1
ATOM 2844 O O . VAL B 1 13 ? 48.688 53.562 9.828 1 23.95 13 VAL B O 1
ATOM 2847 N N . GLY B 1 14 ? 49.812 55.406 9.172 1 20.86 14 GLY B N 1
ATOM 2848 C CA . GLY B 1 14 ? 48.594 56.156 9.508 1 20.86 14 GLY B CA 1
ATOM 2849 C C . GLY B 1 14 ? 47.375 55.719 8.727 1 20.86 14 GLY B C 1
ATOM 2850 O O . GLY B 1 14 ? 46.25 55.906 9.164 1 20.86 14 GLY B O 1
ATOM 2851 N N . PHE B 1 15 ? 47.562 55.562 7.434 1 22.06 15 PHE B N 1
ATOM 2852 C CA . PHE B 1 15 ? 46.469 55.844 6.531 1 22.06 15 PHE B CA 1
ATOM 2853 C C . PHE B 1 15 ? 45.406 54.75 6.598 1 22.06 15 PHE B C 1
ATOM 2855 O O . PHE B 1 15 ? 44.406 54.812 5.906 1 22.06 15 PHE B O 1
ATOM 2862 N N . LEU B 1 16 ? 45.719 53.562 7.164 1 22.3 16 LEU B N 1
ATOM 2863 C CA . LEU B 1 16 ? 44.844 52.438 6.875 1 22.3 16 LEU B CA 1
ATOM 2864 C C . LEU B 1 16 ? 43.5 52.562 7.574 1 22.3 16 LEU B C 1
ATOM 2866 O O . LEU B 1 16 ? 42.594 51.781 7.355 1 22.3 16 LEU B O 1
ATOM 2870 N N . PHE B 1 17 ? 43.438 53.438 8.578 1 22.89 17 PHE B N 1
ATOM 2871 C CA . PHE B 1 17 ? 42.281 53.312 9.469 1 22.89 17 PHE B CA 1
ATOM 2872 C C . PHE B 1 17 ? 41 53.75 8.766 1 22.89 17 PHE B C 1
ATOM 2874 O O . PHE B 1 17 ? 39.906 53.5 9.242 1 22.89 17 PHE B O 1
ATOM 2881 N N . ALA B 1 18 ? 41.062 54.781 7.934 1 22.77 18 ALA B N 1
ATOM 2882 C CA . ALA B 1 18 ? 39.875 55.531 7.566 1 22.77 18 ALA B CA 1
ATOM 2883 C C . ALA B 1 18 ? 38.906 54.656 6.77 1 22.77 18 ALA B C 1
ATOM 2885 O O . ALA B 1 18 ? 37.719 55 6.613 1 22.77 18 ALA B O 1
ATOM 2886 N N . LEU B 1 19 ? 39.406 53.75 5.984 1 22.55 19 LEU B N 1
ATOM 2887 C CA . LEU B 1 19 ? 38.5 53.25 4.953 1 22.55 19 LEU B CA 1
ATOM 2888 C C . LEU B 1 19 ? 37.406 52.375 5.562 1 22.55 19 LEU B C 1
ATOM 2890 O O . LEU B 1 19 ? 36.562 51.812 4.84 1 22.55 19 LEU B O 1
ATOM 2894 N N . VAL B 1 20 ? 37.375 52.094 6.848 1 24.53 20 VAL B N 1
ATOM 2895 C CA . VAL B 1 20 ? 36.469 51.094 7.445 1 24.53 20 VAL B CA 1
ATOM 2896 C C . VAL B 1 20 ? 35.031 51.656 7.434 1 24.53 20 VAL B C 1
ATOM 2898 O O . VAL B 1 20 ? 34.062 50.875 7.379 1 24.53 20 VAL B O 1
ATOM 2901 N N . CYS B 1 21 ? 34.812 52.906 7.742 1 24.95 21 CYS B N 1
ATOM 2902 C CA . CYS B 1 21 ? 33.531 53.344 8.258 1 24.95 21 CYS B CA 1
ATOM 2903 C C . CYS B 1 21 ? 32.469 53.344 7.152 1 24.95 21 CYS B C 1
ATOM 2905 O O . CYS B 1 21 ? 31.266 53.344 7.434 1 24.95 21 CYS B O 1
ATOM 2907 N N . THR B 1 22 ? 32.75 53.906 6.031 1 24.22 22 THR B N 1
ATOM 2908 C CA . THR B 1 22 ? 31.688 54.344 5.145 1 24.22 22 THR B CA 1
ATOM 2909 C C . THR B 1 22 ? 30.969 53.125 4.527 1 24.22 22 THR B C 1
ATOM 2911 O O . THR B 1 22 ? 29.953 53.281 3.842 1 24.22 22 THR B O 1
ATOM 2914 N N . THR B 1 23 ? 31.562 52 4.438 1 25.5 23 THR B N 1
ATOM 2915 C CA . THR B 1 23 ? 30.953 50.938 3.637 1 25.5 23 THR B CA 1
ATOM 2916 C C . THR B 1 23 ? 29.703 50.406 4.328 1 25.5 23 THR B C 1
ATOM 2918 O O . THR B 1 23 ? 29.078 49.469 3.836 1 25.5 23 THR B O 1
ATOM 2921 N N . PHE B 1 24 ? 29.391 50.781 5.543 1 26.12 24 PHE B N 1
ATOM 2922 C CA . PHE B 1 24 ? 28.234 50.219 6.254 1 26.12 24 PHE B CA 1
ATOM 2923 C C . PHE B 1 24 ? 26.938 50.656 5.609 1 26.12 24 PHE B C 1
ATOM 2925 O O . PHE B 1 24 ? 25.891 50.062 5.824 1 26.12 24 PHE B O 1
ATOM 2932 N N . SER B 1 25 ? 26.844 51.906 5.098 1 27.3 25 SER B N 1
ATOM 2933 C CA . SER B 1 25 ? 25.547 52.469 4.734 1 27.3 25 SER B CA 1
ATOM 2934 C C . SER B 1 25 ? 24.984 51.812 3.488 1 27.3 25 SER B C 1
ATOM 2936 O O . SER B 1 25 ? 23.781 51.875 3.23 1 27.3 25 SER B O 1
ATOM 2938 N N . LEU B 1 26 ? 25.75 51.531 2.482 1 27.39 26 LEU B N 1
ATOM 2939 C CA . LEU B 1 26 ? 25.188 51.094 1.211 1 27.39 26 LEU B CA 1
ATOM 2940 C C . LEU B 1 26 ? 24.641 49.688 1.314 1 27.39 26 LEU B C 1
ATOM 2942 O O . LEU B 1 26 ? 23.906 49.219 0.434 1 27.39 26 LEU B O 1
ATOM 2946 N N . SER B 1 27 ? 25.125 48.812 2.193 1 25.42 27 SER B N 1
ATOM 2947 C CA . SER B 1 27 ? 24.625 47.438 2.229 1 25.42 27 SER B CA 1
ATOM 2948 C C . SER B 1 27 ? 23.172 47.406 2.707 1 25.42 27 SER B C 1
ATOM 2950 O O . SER B 1 27 ? 22.5 46.375 2.566 1 25.42 27 SER B O 1
ATOM 2952 N N . MET B 1 28 ? 22.641 48.344 3.475 1 26.55 28 MET B N 1
ATOM 2953 C CA . MET B 1 28 ? 21.234 48.344 3.891 1 26.55 28 MET B CA 1
ATOM 2954 C C . MET B 1 28 ? 20.312 48.594 2.707 1 26.55 28 MET B C 1
ATOM 2956 O O . MET B 1 28 ? 19.125 48.312 2.76 1 26.55 28 MET B O 1
ATOM 2960 N N . PHE B 1 29 ? 20.734 49.5 1.758 1 26.91 29 PHE B N 1
ATOM 2961 C CA . PHE B 1 29 ? 19.828 49.875 0.672 1 26.91 29 PHE B CA 1
ATOM 2962 C C . PHE B 1 29 ? 19.594 48.688 -0.244 1 26.91 29 PHE B C 1
ATOM 2964 O O . PHE B 1 29 ? 18.484 48.469 -0.734 1 26.91 29 PHE B O 1
ATOM 2971 N N . MET B 1 30 ? 20.594 47.906 -0.703 1 26.55 30 MET B N 1
ATOM 2972 C CA . MET B 1 30 ? 20.328 46.812 -1.619 1 26.55 30 MET B CA 1
ATOM 2973 C C . MET B 1 30 ? 19.516 45.719 -0.933 1 26.55 30 MET B C 1
ATOM 2975 O O . MET B 1 30 ? 19.156 44.719 -1.564 1 26.55 30 MET B O 1
ATOM 2979 N N . MET B 1 31 ? 19.516 45.531 0.373 1 27.5 31 MET B N 1
ATOM 2980 C CA . MET B 1 31 ? 18.625 44.594 1.015 1 27.5 31 MET B CA 1
ATOM 2981 C C . MET B 1 31 ? 17.172 45 0.842 1 27.5 31 MET B C 1
ATOM 2983 O O . MET B 1 31 ? 16.25 44.188 0.946 1 27.5 31 MET B O 1
ATOM 2987 N N . SER B 1 32 ? 16.781 46.344 0.844 1 28.95 32 SER B N 1
ATOM 2988 C CA . SER B 1 32 ? 15.398 46.719 0.634 1 28.95 32 SER B CA 1
ATOM 2989 C C . SER B 1 32 ? 14.953 46.438 -0.793 1 28.95 32 SER B C 1
ATOM 2991 O O . SER B 1 32 ? 13.758 46.25 -1.046 1 28.95 32 SER B O 1
ATOM 2993 N N . MET B 1 33 ? 15.766 46.75 -1.839 1 26.77 33 MET B N 1
ATOM 2994 C CA . MET B 1 33 ? 15.258 46.562 -3.193 1 26.77 33 MET B CA 1
ATOM 2995 C C . MET B 1 33 ? 15.062 45.062 -3.486 1 26.77 33 MET B C 1
ATOM 2997 O O . MET B 1 33 ? 14.398 44.719 -4.465 1 26.77 33 MET B O 1
ATOM 3001 N N . ASN B 1 34 ? 15.953 44.188 -3.039 1 27.77 34 ASN B N 1
ATOM 3002 C CA . ASN B 1 34 ? 15.703 42.812 -3.412 1 27.77 34 ASN B CA 1
ATOM 3003 C C . ASN B 1 34 ? 14.414 42.281 -2.793 1 27.77 34 ASN B C 1
ATOM 3005 O O . ASN B 1 34 ? 14.062 41.094 -2.967 1 27.77 34 ASN B O 1
ATOM 3009 N N . THR B 1 35 ? 13.805 42.906 -1.797 1 28.94 35 THR B N 1
ATOM 3010 C CA . THR B 1 35 ? 12.453 42.531 -1.379 1 28.94 35 THR B CA 1
ATOM 3011 C C . THR B 1 35 ? 11.461 42.75 -2.518 1 28.94 35 THR B C 1
ATOM 3013 O O . THR B 1 35 ? 10.406 42.125 -2.553 1 28.94 35 THR B O 1
ATOM 3016 N N . PHE B 1 36 ? 11.57 43.812 -3.402 1 29.02 36 PHE B N 1
ATOM 3017 C CA . PHE B 1 36 ? 10.594 44.062 -4.453 1 29.02 36 PHE B CA 1
ATOM 3018 C C . PHE B 1 36 ? 10.656 42.969 -5.523 1 29.02 36 PHE B C 1
ATOM 3020 O O . PHE B 1 36 ? 9.648 42.625 -6.145 1 29.02 36 PHE B O 1
ATOM 3027 N N . MET B 1 37 ? 11.859 42.656 -6.098 1 28.47 37 MET B N 1
ATOM 3028 C CA . MET B 1 37 ? 11.844 41.781 -7.277 1 28.47 37 MET B CA 1
ATOM 3029 C C . MET B 1 37 ? 11.273 40.406 -6.945 1 28.47 37 MET B C 1
ATOM 3031 O O . MET B 1 37 ? 11.07 39.594 -7.836 1 28.47 37 MET B O 1
ATOM 3035 N N . TYR B 1 38 ? 11.594 39.938 -5.844 1 28.88 38 TYR B N 1
ATOM 3036 C CA . TYR B 1 38 ? 11.023 38.594 -5.715 1 28.88 38 TYR B CA 1
ATOM 3037 C C . TYR B 1 38 ? 9.508 38.656 -5.582 1 28.88 38 TYR B C 1
ATOM 3039 O O . TYR B 1 38 ? 8.93 38.062 -4.672 1 28.88 38 TYR B O 1
ATOM 3047 N N . GLU B 1 39 ? 8.938 39.844 -5.809 1 29.28 39 GLU B N 1
ATOM 3048 C CA . GLU B 1 39 ? 7.508 39.719 -6.078 1 29.28 39 GLU B CA 1
ATOM 3049 C C . GLU B 1 39 ? 7.234 38.688 -7.168 1 29.28 39 GLU B C 1
ATOM 3051 O O . GLU B 1 39 ? 6.199 38.75 -7.836 1 29.28 39 GLU B O 1
ATOM 3056 N N . GLY B 1 40 ? 8.336 38.312 -7.84 1 28.33 40 GLY B N 1
ATOM 3057 C CA . GLY B 1 40 ? 7.898 37.406 -8.914 1 28.33 40 GLY B CA 1
ATOM 3058 C C . GLY B 1 40 ? 6.84 36.438 -8.469 1 28.33 40 GLY B C 1
ATOM 3059 O O . GLY B 1 40 ? 6.977 35.781 -7.426 1 28.33 40 GLY B O 1
ATOM 3060 N N . ASP B 1 41 ? 5.625 36.719 -8.852 1 28.44 41 ASP B N 1
ATOM 3061 C CA . ASP B 1 41 ? 4.578 35.688 -8.875 1 28.44 41 ASP B CA 1
ATOM 3062 C C . ASP B 1 41 ? 5.156 34.312 -9.164 1 28.44 41 ASP B C 1
ATOM 3064 O O . ASP B 1 41 ? 5.832 34.125 -10.18 1 28.44 41 ASP B O 1
ATOM 3068 N N . VAL B 1 42 ? 5.812 33.75 -8.297 1 31.56 42 VAL B N 1
ATOM 3069 C CA . VAL B 1 42 ? 5.848 32.344 -8.727 1 31.56 42 VAL B CA 1
ATOM 3070 C C . VAL B 1 42 ? 4.695 32.062 -9.695 1 31.56 42 VAL B C 1
ATOM 3072 O O . VAL B 1 42 ? 3.527 32.25 -9.344 1 31.56 42 VAL B O 1
ATOM 3075 N N . PRO B 1 43 ? 4.883 32.406 -10.953 1 30.42 43 PRO B N 1
ATOM 3076 C CA . PRO B 1 43 ? 3.785 32.031 -11.836 1 30.42 43 PRO B CA 1
ATOM 3077 C C . PRO B 1 43 ? 3.154 30.688 -11.445 1 30.42 43 PRO B C 1
ATOM 3079 O O . PRO B 1 43 ? 3.801 29.641 -11.547 1 30.42 43 PRO B O 1
ATOM 3082 N N . PHE B 1 44 ? 2.572 30.594 -10.305 1 30.48 44 PHE B N 1
ATOM 3083 C CA . PHE B 1 44 ? 1.574 29.531 -10.305 1 30.48 44 PHE B CA 1
ATOM 3084 C C . PHE B 1 44 ? 0.726 29.594 -11.57 1 30.48 44 PHE B C 1
ATOM 3086 O O . PHE B 1 44 ? -0.189 30.406 -11.672 1 30.48 44 PHE B O 1
ATOM 3093 N N . ASP B 1 45 ? 1.275 29.641 -12.734 1 29.67 45 ASP B N 1
ATOM 3094 C CA . ASP B 1 45 ? 0.381 29.484 -13.883 1 29.67 45 ASP B CA 1
ATOM 3095 C C . ASP B 1 45 ? -0.88 28.719 -13.492 1 29.67 45 ASP B C 1
ATOM 3097 O O . ASP B 1 45 ? -0.91 28.047 -12.469 1 29.67 45 ASP B O 1
ATOM 3101 N N . GLY B 1 46 ? -1.853 28.625 -14.5 1 28.3 46 GLY B N 1
ATOM 3102 C CA . GLY B 1 46 ? -3.17 28.016 -14.562 1 28.3 46 GLY B CA 1
ATOM 3103 C C . GLY B 1 46 ? -3.268 26.719 -13.758 1 28.3 46 GLY B C 1
ATOM 3104 O O . GLY B 1 46 ? -2.25 26.172 -13.328 1 28.3 46 GLY B O 1
ATOM 3105 N N . ASP B 1 47 ? -4.535 26.344 -13.484 1 31.34 47 ASP B N 1
ATOM 3106 C CA . ASP B 1 47 ? -5.125 25.078 -13.062 1 31.34 47 ASP B CA 1
ATOM 3107 C C . ASP B 1 47 ? -4.32 23.891 -13.586 1 31.34 47 ASP B C 1
ATOM 3109 O O . ASP B 1 47 ? -4.848 23.047 -14.305 1 31.34 47 ASP B O 1
ATOM 3113 N N . GLU B 1 48 ? -3.209 24.156 -14.109 1 31.55 48 GLU B N 1
ATOM 3114 C CA . GLU B 1 48 ? -2.691 22.875 -14.586 1 31.55 48 GLU B CA 1
ATOM 3115 C C . GLU B 1 48 ? -2.582 21.859 -13.453 1 31.55 48 GLU B C 1
ATOM 3117 O O . GLU B 1 48 ? -1.753 22.016 -12.555 1 31.55 48 GLU B O 1
ATOM 3122 N N . VAL B 1 49 ? -3.709 21.375 -13.07 1 35.09 49 VAL B N 1
ATOM 3123 C CA . VAL B 1 49 ? -3.646 20.078 -12.406 1 35.09 49 VAL B CA 1
ATOM 3124 C C . VAL B 1 49 ? -2.375 19.344 -12.82 1 35.09 49 VAL B C 1
ATOM 3126 O O . VAL B 1 49 ? -2.211 18.984 -13.992 1 35.09 49 VAL B O 1
ATOM 3129 N N . LEU B 1 50 ? -1.219 19.812 -12.43 1 35.22 50 LEU B N 1
ATOM 3130 C CA . LEU B 1 50 ? -0.151 18.828 -12.648 1 35.22 50 LEU B CA 1
ATOM 3131 C C . LEU B 1 50 ? -0.694 17.406 -12.594 1 35.22 50 LEU B C 1
ATOM 3133 O O . LEU B 1 50 ? -1.19 16.969 -11.555 1 35.22 50 LEU B O 1
ATOM 3137 N N . ASP B 1 51 ? -1.447 17 -13.594 1 37.09 51 ASP B N 1
ATOM 3138 C CA . ASP B 1 51 ? -1.758 15.578 -13.703 1 37.09 51 ASP B CA 1
ATOM 3139 C C . ASP B 1 51 ? -0.548 14.719 -13.328 1 37.09 51 ASP B C 1
ATOM 3141 O O . ASP B 1 51 ? 0.343 14.508 -14.156 1 37.09 51 ASP B O 1
ATOM 3145 N N . TYR B 1 52 ? -0.085 14.875 -12.188 1 37.56 52 TYR B N 1
ATOM 3146 C CA . TYR B 1 52 ? 1.03 14.102 -11.656 1 37.56 52 TYR B CA 1
ATOM 3147 C C . TYR B 1 52 ? 0.951 12.648 -12.109 1 37.56 52 TYR B C 1
ATOM 3149 O O . TYR B 1 52 ? 1.795 11.828 -11.734 1 37.56 52 TYR B O 1
ATOM 3157 N N . GLU B 1 53 ? -0.193 12.266 -12.719 1 42.66 53 GLU B N 1
ATOM 3158 C CA . GLU B 1 53 ? -0.032 10.977 -13.391 1 42.66 53 GLU B CA 1
ATOM 3159 C C . GLU B 1 53 ? 1.235 10.953 -14.234 1 42.66 53 GLU B C 1
ATOM 3161 O O . GLU B 1 53 ? 1.791 9.883 -14.5 1 42.66 53 GLU B O 1
ATOM 3166 N N . GLU B 1 54 ? 1.703 12.188 -14.492 1 40.81 54 GLU B N 1
ATOM 3167 C CA . GLU B 1 54 ? 2.891 12.297 -15.336 1 40.81 54 GLU B CA 1
ATOM 3168 C C . GLU B 1 54 ? 4.148 11.906 -14.57 1 40.81 54 GLU B C 1
ATOM 3170 O O . GLU B 1 54 ? 5.176 11.578 -15.172 1 40.81 54 GLU B O 1
ATOM 3175 N N . PHE B 1 55 ? 4.074 12.039 -13.305 1 42.28 55 PHE B N 1
ATOM 3176 C CA . PHE B 1 55 ? 5.309 11.766 -12.578 1 42.28 55 PHE B CA 1
ATOM 3177 C C . PHE B 1 55 ? 5.453 10.273 -12.312 1 42.28 55 PHE B C 1
ATOM 3179 O O 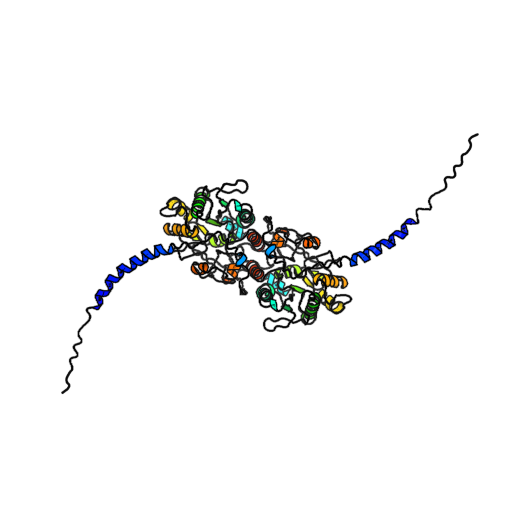. PHE B 1 55 ? 6.48 9.828 -11.789 1 42.28 55 PHE B O 1
ATOM 3186 N N . ARG B 1 56 ? 4.422 9.602 -12.734 1 45.53 56 ARG B N 1
ATOM 3187 C CA . ARG B 1 56 ? 4.469 8.156 -12.555 1 45.53 56 ARG B CA 1
ATOM 3188 C C . ARG B 1 56 ? 5.328 7.496 -13.625 1 45.53 56 ARG B C 1
ATOM 3190 O O . ARG B 1 56 ? 5.152 7.758 -14.82 1 45.53 56 ARG B O 1
ATOM 3197 N N . GLY B 1 57 ? 6.387 6.762 -13.234 1 45.34 57 GLY B N 1
ATOM 3198 C CA . GLY B 1 57 ? 7.082 5.836 -14.117 1 45.34 57 GLY B CA 1
ATOM 3199 C C . GLY B 1 57 ? 8.383 6.398 -14.664 1 45.34 57 GLY B C 1
ATOM 3200 O O . GLY B 1 57 ? 9.016 5.785 -15.516 1 45.34 57 GLY B O 1
ATOM 3201 N N . LEU B 1 58 ? 8.625 7.695 -14.336 1 45.22 58 LEU B N 1
ATOM 3202 C CA . LEU B 1 58 ? 9.828 8.219 -14.977 1 45.22 58 LEU B CA 1
ATOM 3203 C C . LEU B 1 58 ? 11.078 7.848 -14.18 1 45.22 58 LEU B C 1
ATOM 3205 O O . LEU B 1 58 ? 12.195 8.133 -14.609 1 45.22 58 LEU B O 1
ATOM 3209 N N . GLY B 1 59 ? 10.844 7.207 -13.031 1 50.53 59 GLY B N 1
ATOM 3210 C CA . GLY B 1 59 ? 12.047 7.023 -12.227 1 50.53 59 GLY B CA 1
ATOM 3211 C C . GLY B 1 59 ? 12.766 5.727 -12.516 1 50.53 59 GLY B C 1
ATOM 3212 O O . GLY B 1 59 ? 12.219 4.832 -13.164 1 50.53 59 GLY B O 1
ATOM 3213 N N . GLY B 1 60 ? 14.078 5.75 -12.477 1 58 60 GLY B N 1
ATOM 3214 C CA . GLY B 1 60 ? 14.93 4.57 -12.555 1 58 60 GLY B CA 1
ATOM 3215 C C . GLY B 1 60 ? 14.703 3.602 -11.406 1 58 60 GLY B C 1
ATOM 3216 O O . GLY B 1 60 ? 13.781 3.773 -10.609 1 58 60 GLY B O 1
ATOM 3217 N N . PRO B 1 61 ? 15.398 2.535 -11.391 1 67.12 61 PRO B N 1
ATOM 3218 C CA . PRO B 1 61 ? 15.32 1.547 -10.312 1 67.12 61 PRO B CA 1
ATOM 3219 C C . PRO B 1 61 ? 15.547 2.156 -8.938 1 67.12 61 PRO B C 1
ATOM 3221 O O . PRO B 1 61 ? 16.375 3.062 -8.781 1 67.12 61 PRO B O 1
ATOM 3224 N N . ILE B 1 62 ? 14.648 1.867 -8.016 1 71.25 62 ILE B N 1
ATOM 3225 C CA . ILE B 1 62 ? 14.703 2.355 -6.641 1 71.25 62 ILE B CA 1
ATOM 3226 C C . ILE B 1 62 ? 15.477 1.362 -5.773 1 71.25 62 ILE B C 1
ATOM 3228 O O . ILE B 1 62 ? 15.242 0.153 -5.848 1 71.25 62 ILE B O 1
ATOM 3232 N N . GLU B 1 63 ? 16.578 1.79 -5.242 1 60 63 GLU B N 1
ATOM 3233 C CA . GLU B 1 63 ? 17.297 0.919 -4.316 1 60 63 GLU B CA 1
ATOM 3234 C C . GLU B 1 63 ? 16.5 0.7 -3.033 1 60 63 GLU B C 1
ATOM 3236 O O . GLU B 1 63 ? 16.234 1.647 -2.287 1 60 63 GLU B O 1
ATOM 3241 N N . LEU B 1 64 ? 15.852 -0.387 -2.947 1 60.94 64 LEU B N 1
ATOM 3242 C CA . LEU B 1 64 ? 15.117 -0.744 -1.735 1 60.94 64 LEU B CA 1
ATOM 3243 C C . LEU B 1 64 ? 15.984 -1.596 -0.811 1 60.94 64 LEU B C 1
ATOM 3245 O O . LEU B 1 64 ? 16.312 -2.736 -1.142 1 60.94 64 LEU B O 1
ATOM 3249 N N . ASP B 1 65 ? 16.969 -1.02 -0.133 1 51.88 65 ASP B N 1
ATOM 3250 C CA . ASP B 1 65 ? 17.797 -1.814 0.769 1 51.88 65 ASP B CA 1
ATOM 3251 C C . ASP B 1 65 ? 16.938 -2.65 1.711 1 51.88 65 ASP B C 1
ATOM 3253 O O . ASP B 1 65 ? 15.812 -2.27 2.035 1 51.88 65 ASP B O 1
ATOM 3257 N N . HIS B 1 66 ? 17.266 -4.023 1.812 1 51.59 66 HIS B N 1
ATOM 3258 C CA . HIS B 1 66 ? 16.734 -4.844 2.895 1 51.59 66 HIS B CA 1
ATOM 3259 C C . HIS B 1 66 ? 16.906 -4.152 4.242 1 51.59 66 HIS B C 1
ATOM 3261 O O . HIS B 1 66 ? 18.016 -4.043 4.754 1 51.59 66 HIS B O 1
ATOM 3267 N N . HIS B 1 67 ? 16.25 -3.061 4.348 1 54.56 67 HIS B N 1
ATOM 3268 C CA . HIS B 1 67 ? 16.406 -2.455 5.664 1 54.56 67 HIS B CA 1
ATOM 3269 C C . HIS B 1 67 ? 15.68 -3.27 6.73 1 54.56 67 HIS B C 1
ATOM 3271 O O . HIS B 1 67 ? 14.516 -3.645 6.547 1 54.56 67 HIS B O 1
ATOM 3277 N N . LYS B 1 68 ? 16.484 -4.02 7.43 1 57.31 68 LYS B N 1
ATOM 3278 C CA . LYS B 1 68 ? 15.961 -4.645 8.641 1 57.31 68 LYS B CA 1
ATOM 3279 C C . LYS B 1 68 ? 15.336 -3.607 9.57 1 57.31 68 LYS B C 1
ATOM 3281 O O . LYS B 1 68 ? 15.977 -2.613 9.914 1 57.31 68 LYS B O 1
ATOM 3286 N N . HIS B 1 69 ? 13.992 -3.83 9.594 1 76.88 69 HIS B N 1
ATOM 3287 C CA . HIS B 1 69 ? 13.32 -2.998 10.578 1 76.88 69 HIS B CA 1
ATOM 3288 C C . HIS B 1 69 ? 13.531 -3.537 11.992 1 76.88 69 HIS B C 1
ATOM 3290 O O . HIS B 1 69 ? 13.156 -4.676 12.289 1 76.88 69 HIS B O 1
ATOM 3296 N N . SER B 1 70 ? 14.211 -2.846 12.781 1 77.69 70 SER B N 1
ATOM 3297 C CA . SER B 1 70 ? 14.453 -3.281 14.156 1 77.69 70 SER B CA 1
ATOM 3298 C C . SER B 1 70 ? 13.164 -3.338 14.961 1 77.69 70 SER B C 1
ATOM 3300 O O . SER B 1 70 ? 13.117 -3.938 16.031 1 77.69 70 SER B O 1
ATOM 3302 N N . ASP B 1 71 ? 12.141 -2.906 14.359 1 90.56 71 ASP B N 1
ATOM 3303 C CA . ASP B 1 71 ? 10.906 -2.857 15.141 1 90.56 71 ASP B CA 1
ATOM 3304 C C . ASP B 1 71 ? 9.828 -3.748 14.523 1 90.56 71 ASP B C 1
ATOM 3306 O O . ASP B 1 71 ? 8.641 -3.492 14.688 1 90.56 71 ASP B O 1
ATOM 3310 N N . VAL B 1 72 ? 10.266 -4.754 13.75 1 94.69 72 VAL B N 1
ATOM 3311 C CA . VAL B 1 72 ? 9.344 -5.746 13.211 1 94.69 72 VAL B CA 1
ATOM 3312 C C . VAL B 1 72 ? 9.844 -7.152 13.531 1 94.69 72 VAL B C 1
ATOM 3314 O O . VAL B 1 72 ? 10.992 -7.492 13.227 1 94.69 72 VAL B O 1
ATOM 3317 N N . ASN B 1 73 ? 9.039 -7.863 14.242 1 96.19 73 ASN B N 1
ATOM 3318 C CA . ASN B 1 73 ? 9.344 -9.273 14.453 1 96.19 73 ASN B CA 1
ATOM 3319 C C . ASN B 1 73 ? 9.008 -10.117 13.227 1 96.19 73 ASN B C 1
ATOM 3321 O O . ASN B 1 73 ? 7.859 -10.148 12.789 1 96.19 73 ASN B O 1
ATOM 3325 N N . GLU B 1 74 ? 9.984 -10.812 12.672 1 96.31 74 GLU B N 1
ATOM 3326 C CA . GLU B 1 74 ? 9.797 -11.578 11.445 1 96.31 74 GLU B CA 1
ATOM 3327 C C . GLU B 1 74 ? 9.922 -13.078 11.703 1 96.31 74 GLU B C 1
ATOM 3329 O O . GLU B 1 74 ? 10.055 -13.867 10.766 1 96.31 74 GLU B O 1
ATOM 3334 N N . ASP B 1 75 ? 9.914 -13.5 12.938 1 96.81 75 ASP B N 1
ATOM 3335 C CA . ASP B 1 75 ? 10.188 -14.891 13.297 1 96.81 75 ASP B CA 1
ATOM 3336 C C . ASP B 1 75 ? 9.203 -15.836 12.617 1 96.81 75 ASP B C 1
ATOM 3338 O O . ASP B 1 75 ? 9.609 -16.859 12.055 1 96.81 75 ASP B O 1
ATOM 3342 N N . VAL B 1 76 ? 7.977 -15.484 12.672 1 97.62 76 VAL B N 1
ATOM 3343 C CA . VAL B 1 76 ? 6.949 -16.344 12.094 1 97.62 76 VAL B CA 1
ATOM 3344 C C . VAL B 1 76 ? 7.18 -16.484 10.594 1 97.62 76 VAL B C 1
ATOM 3346 O O . VAL B 1 76 ? 7.137 -17.594 10.047 1 97.62 76 VAL B O 1
ATOM 3349 N N . ALA B 1 77 ? 7.426 -15.375 9.914 1 97.69 77 ALA B N 1
ATOM 3350 C CA . ALA B 1 77 ? 7.656 -15.391 8.477 1 97.69 77 ALA B CA 1
ATOM 3351 C C . ALA B 1 77 ? 8.906 -16.203 8.133 1 97.69 77 ALA B C 1
ATOM 3353 O O . ALA B 1 77 ? 8.922 -16.953 7.16 1 97.69 77 ALA B O 1
ATOM 3354 N N . LYS B 1 78 ? 9.922 -16.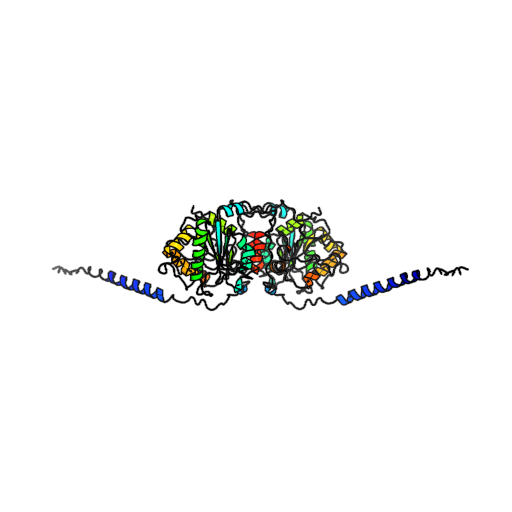031 8.93 1 97 78 LYS B N 1
ATOM 3355 C CA . LYS B 1 78 ? 11.18 -16.75 8.695 1 97 78 LYS B CA 1
ATOM 3356 C C . LYS B 1 78 ? 11.016 -18.25 8.906 1 97 78 LYS B C 1
ATOM 3358 O O . LYS B 1 78 ? 11.539 -19.047 8.133 1 97 78 LYS B O 1
ATOM 3363 N N . GLU B 1 79 ? 10.352 -18.625 9.938 1 98 79 GLU B N 1
ATOM 3364 C CA . GLU B 1 79 ? 10.094 -20.047 10.188 1 98 79 GLU B CA 1
ATOM 3365 C C . GLU B 1 79 ? 9.297 -20.672 9.055 1 98 79 GLU B C 1
ATOM 3367 O O . GLU B 1 79 ? 9.578 -21.797 8.633 1 98 79 GLU B O 1
ATOM 3372 N N . LEU B 1 80 ? 8.375 -19.938 8.586 1 97.94 80 LEU B N 1
ATOM 3373 C CA . LEU B 1 80 ? 7.555 -20.438 7.492 1 97.94 80 LEU B CA 1
ATOM 3374 C C . LEU B 1 80 ? 8.383 -20.578 6.215 1 97.94 80 LEU B C 1
ATOM 3376 O O . LEU B 1 80 ? 8.141 -21.484 5.41 1 97.94 80 LEU B O 1
ATOM 3380 N N . SER B 1 81 ? 9.297 -19.656 6.004 1 98.12 81 SER B N 1
ATOM 3381 C CA . SER B 1 81 ? 10.164 -19.719 4.828 1 98.12 81 SER B CA 1
ATOM 3382 C C . SER B 1 81 ? 11.031 -20.969 4.84 1 98.12 81 SER B C 1
ATOM 3384 O O . SER B 1 81 ? 11.359 -21.516 3.783 1 98.12 81 SER B O 1
ATOM 3386 N N . LYS B 1 82 ? 11.367 -21.469 6.016 1 97.88 82 LYS B N 1
ATOM 3387 C CA . LYS B 1 82 ? 12.156 -22.703 6.152 1 97.88 82 LYS B CA 1
ATOM 3388 C C . LYS B 1 82 ? 11.289 -23.938 5.949 1 97.88 82 LYS B C 1
ATOM 3390 O O . LYS B 1 82 ? 11.734 -24.922 5.379 1 97.88 82 LYS B O 1
ATOM 3395 N N . LYS B 1 83 ? 10.062 -23.766 6.367 1 98 83 LYS B N 1
ATOM 3396 C CA . LYS B 1 83 ? 9.156 -24.922 6.355 1 98 83 LYS B CA 1
ATOM 3397 C C . LYS B 1 83 ? 8.539 -25.109 4.973 1 98 83 LYS B C 1
ATOM 3399 O O . LYS B 1 83 ? 8.281 -26.25 4.559 1 98 83 LYS B O 1
ATOM 3404 N N . VAL B 1 84 ? 8.188 -24.047 4.352 1 98.62 84 VAL B N 1
ATOM 3405 C CA . VAL B 1 84 ? 7.543 -24.062 3.043 1 98.62 84 VAL B CA 1
ATOM 3406 C C . VAL B 1 84 ? 8.477 -23.453 2.002 1 98.62 84 VAL B C 1
ATOM 3408 O O . VAL B 1 84 ? 8.484 -22.234 1.794 1 98.62 84 VAL B O 1
ATOM 3411 N N . ARG B 1 85 ? 9.234 -24.344 1.296 1 98.69 85 ARG B N 1
ATOM 3412 C CA . ARG B 1 85 ? 10.258 -23.891 0.36 1 98.69 85 ARG B CA 1
ATOM 3413 C C . ARG B 1 85 ? 9.672 -23.688 -1.036 1 98.69 85 ARG B C 1
ATOM 3415 O O . ARG B 1 85 ? 9.195 -24.656 -1.652 1 98.69 85 ARG B O 1
ATOM 3422 N N . VAL B 1 86 ? 9.773 -22.359 -1.525 1 98.88 86 VAL B N 1
ATOM 3423 C CA . VAL B 1 86 ? 9.141 -22 -2.789 1 98.88 86 VAL B CA 1
ATOM 3424 C C . VAL B 1 86 ? 10.203 -21.547 -3.791 1 98.88 86 VAL B C 1
ATOM 3426 O O . VAL B 1 86 ? 10.992 -20.641 -3.508 1 98.88 86 VAL B O 1
ATOM 3429 N N . LEU B 1 87 ? 10.312 -22.234 -4.91 1 98.94 87 LEU B N 1
ATOM 3430 C CA . LEU B 1 87 ? 11.055 -21.719 -6.059 1 98.94 87 LEU B CA 1
ATOM 3431 C C . LEU B 1 87 ? 10.148 -20.891 -6.969 1 98.94 87 LEU B C 1
ATOM 3433 O O . LEU B 1 87 ? 9.109 -21.375 -7.422 1 98.94 87 LEU B O 1
ATOM 3437 N N . CYS B 1 88 ? 10.547 -19.641 -7.137 1 98.88 88 CYS B N 1
ATOM 3438 C CA . CYS B 1 88 ? 9.82 -18.75 -8.039 1 98.88 88 CYS B CA 1
ATOM 3439 C C . CYS B 1 88 ? 10.555 -18.609 -9.367 1 98.88 88 CYS B C 1
ATOM 3441 O O . CYS B 1 88 ? 11.734 -18.266 -9.398 1 98.88 88 CYS B O 1
ATOM 3443 N N . TRP B 1 89 ? 9.883 -18.875 -10.367 1 98.62 89 TRP B N 1
ATOM 3444 C CA . TRP B 1 89 ? 10.508 -18.562 -11.648 1 98.62 89 TRP B CA 1
ATOM 3445 C C . TRP B 1 89 ? 9.664 -17.578 -12.445 1 98.62 89 TRP B C 1
ATOM 3447 O O . TRP B 1 89 ? 8.43 -17.625 -12.391 1 98.62 89 TRP B O 1
ATOM 3457 N N . ILE B 1 90 ? 10.336 -16.656 -13.156 1 98.56 90 ILE B N 1
ATOM 3458 C CA . ILE B 1 90 ? 9.719 -15.508 -13.805 1 98.56 90 ILE B CA 1
ATOM 3459 C C . ILE B 1 90 ? 9.938 -15.578 -15.312 1 98.56 90 ILE B C 1
ATOM 3461 O O . ILE B 1 90 ? 11.07 -15.703 -15.781 1 98.56 90 ILE B O 1
ATOM 3465 N N . MET B 1 91 ? 8.797 -15.562 -16.016 1 97.06 91 MET B N 1
ATOM 3466 C CA . MET B 1 91 ? 8.875 -15.414 -17.469 1 97.06 91 MET B CA 1
ATOM 3467 C C . MET B 1 91 ? 9.133 -13.961 -17.859 1 97.06 91 MET B C 1
ATOM 3469 O O . MET B 1 91 ? 8.367 -13.07 -17.484 1 97.06 91 MET B O 1
ATOM 3473 N N . THR B 1 92 ? 10.227 -13.695 -18.484 1 95.62 92 THR B N 1
ATOM 3474 C CA . THR B 1 92 ? 10.555 -12.344 -18.922 1 95.62 92 THR B CA 1
ATOM 3475 C C . THR B 1 92 ? 11.086 -12.352 -20.359 1 95.62 92 THR B C 1
ATOM 3477 O O . THR B 1 92 ? 10.898 -13.32 -21.094 1 95.62 92 THR B O 1
ATOM 3480 N N . ALA B 1 93 ? 11.398 -11.258 -20.891 1 92.94 93 ALA B N 1
ATOM 3481 C CA . ALA B 1 93 ? 11.961 -11.062 -22.219 1 92.94 93 ALA B CA 1
ATOM 3482 C C . ALA B 1 93 ? 13.18 -10.141 -22.172 1 92.94 93 ALA B C 1
ATOM 3484 O O . ALA B 1 93 ? 13.328 -9.344 -21.25 1 92.94 93 ALA B O 1
ATOM 3485 N N . PRO B 1 94 ? 14.023 -10.258 -23.156 1 91.44 94 PRO B N 1
ATOM 3486 C CA . PRO B 1 94 ? 15.25 -9.453 -23.141 1 91.44 94 PRO B CA 1
ATOM 3487 C C . PRO B 1 94 ? 14.969 -7.957 -23 1 91.44 94 PRO B C 1
ATOM 3489 O O . PRO B 1 94 ? 15.688 -7.262 -22.281 1 91.44 94 PRO B O 1
ATOM 3492 N N . LYS B 1 95 ? 13.977 -7.441 -23.562 1 91.5 95 LYS B N 1
ATOM 3493 C CA . LYS B 1 95 ? 13.688 -6.008 -23.562 1 91.5 95 LYS B CA 1
ATOM 3494 C C . LYS B 1 95 ? 13.211 -5.547 -22.188 1 91.5 95 LYS B C 1
ATOM 3496 O O . LYS B 1 95 ? 13.188 -4.348 -21.906 1 91.5 95 LYS B O 1
ATOM 3501 N N . ASN B 1 96 ? 12.859 -6.535 -21.328 1 93.69 96 ASN B N 1
ATOM 3502 C CA . ASN B 1 96 ? 12.258 -6.188 -20.047 1 93.69 96 ASN B CA 1
ATOM 3503 C C . ASN B 1 96 ? 13.25 -6.34 -18.891 1 93.69 96 ASN B C 1
ATOM 3505 O O . ASN B 1 96 ? 12.938 -6.012 -17.75 1 93.69 96 ASN B O 1
ATOM 3509 N N . LEU B 1 97 ? 14.43 -6.793 -19.188 1 93.69 97 LEU B N 1
ATOM 3510 C CA . LEU B 1 97 ? 15.367 -7.18 -18.141 1 93.69 97 LEU B CA 1
ATOM 3511 C C . LEU B 1 97 ? 15.734 -5.984 -17.266 1 93.69 97 LEU B C 1
ATOM 3513 O O . LEU B 1 97 ? 15.766 -6.086 -16.031 1 93.69 97 LEU B O 1
ATOM 3517 N N . ASP B 1 98 ? 15.883 -4.824 -17.859 1 91.31 98 ASP B N 1
ATOM 3518 C CA . ASP B 1 98 ? 16.391 -3.666 -17.125 1 91.31 98 ASP B CA 1
ATOM 3519 C C . ASP B 1 98 ? 15.258 -2.947 -16.375 1 91.31 98 ASP B C 1
ATOM 3521 O O . ASP B 1 98 ? 15.516 -2.068 -15.555 1 91.31 98 ASP B O 1
ATOM 3525 N N . LYS B 1 99 ? 14.055 -3.301 -16.625 1 94.06 99 LYS B N 1
ATOM 3526 C CA . LYS B 1 99 ? 12.93 -2.609 -16.016 1 94.06 99 LYS B CA 1
ATOM 3527 C C . LYS B 1 99 ? 12.07 -3.574 -15.188 1 94.06 99 LYS B C 1
ATOM 3529 O O . LYS B 1 99 ? 12.297 -3.748 -13.992 1 94.06 99 LYS B O 1
ATOM 3534 N N . LYS B 1 100 ? 11.266 -4.387 -15.93 1 95.94 100 LYS B N 1
ATOM 3535 C CA . LYS B 1 100 ? 10.312 -5.254 -15.234 1 95.94 100 LYS B CA 1
ATOM 3536 C C . LYS B 1 100 ? 11.039 -6.34 -14.438 1 95.94 100 LYS B C 1
ATOM 3538 O O . LYS B 1 100 ? 10.75 -6.543 -13.258 1 95.94 100 LYS B O 1
ATOM 3543 N N . ALA B 1 101 ? 11.969 -7.012 -15.078 1 96.81 101 ALA B N 1
ATOM 3544 C CA . ALA B 1 101 ? 12.688 -8.086 -14.398 1 96.81 101 ALA B CA 1
ATOM 3545 C C . ALA B 1 101 ? 13.5 -7.539 -13.227 1 96.81 101 ALA B C 1
ATOM 3547 O O . ALA B 1 101 ? 13.57 -8.164 -12.164 1 96.81 101 ALA B O 1
ATOM 3548 N N . THR B 1 102 ? 14.07 -6.41 -13.398 1 95.62 102 THR B N 1
ATOM 3549 C CA . THR B 1 102 ? 14.836 -5.777 -12.336 1 95.62 102 THR B CA 1
ATOM 3550 C C . THR B 1 102 ? 13.938 -5.41 -11.164 1 95.62 102 THR B C 1
ATOM 3552 O O . THR B 1 102 ? 14.32 -5.582 -10 1 95.62 102 THR B O 1
ATOM 3555 N N . ALA B 1 103 ? 12.758 -4.871 -11.43 1 96.12 103 ALA B N 1
ATOM 3556 C CA . ALA B 1 103 ? 11.812 -4.539 -10.367 1 96.12 103 ALA B CA 1
ATOM 3557 C C . ALA B 1 103 ? 11.438 -5.781 -9.555 1 96.12 103 ALA B C 1
ATOM 3559 O O . ALA B 1 103 ? 11.391 -5.734 -8.328 1 96.12 103 ALA B O 1
ATOM 3560 N N . VAL B 1 104 ? 11.234 -6.906 -10.266 1 97.75 104 VAL B N 1
ATOM 3561 C CA . VAL B 1 104 ? 10.93 -8.164 -9.586 1 97.75 104 VAL B CA 1
ATOM 3562 C C . VAL B 1 104 ? 12.109 -8.555 -8.688 1 97.75 104 VAL B C 1
ATOM 3564 O O . VAL B 1 104 ? 11.922 -8.867 -7.512 1 97.75 104 VAL B O 1
ATOM 3567 N N . LYS B 1 105 ? 13.281 -8.492 -9.25 1 96.06 105 LYS B N 1
ATOM 3568 C CA . LYS B 1 105 ? 14.492 -8.898 -8.539 1 96.06 105 LYS B CA 1
ATOM 3569 C C . LYS B 1 105 ? 14.703 -8.039 -7.293 1 96.06 105 LYS B C 1
ATOM 3571 O O . LYS B 1 105 ? 15.148 -8.539 -6.258 1 96.06 105 LYS B O 1
ATOM 3576 N N . LYS B 1 106 ? 14.336 -6.816 -7.324 1 94 106 LYS B N 1
ATOM 3577 C CA . LYS B 1 106 ? 14.641 -5.863 -6.262 1 94 106 LYS B CA 1
ATOM 3578 C C . LYS B 1 106 ? 13.5 -5.801 -5.242 1 94 106 LYS B C 1
ATOM 3580 O O . LYS B 1 106 ? 13.664 -5.227 -4.16 1 94 106 LYS B O 1
ATOM 3585 N N . THR B 1 107 ? 12.391 -6.352 -5.555 1 95.88 107 THR B N 1
ATOM 3586 C CA . THR B 1 107 ? 11.266 -6.289 -4.633 1 95.88 107 THR B CA 1
ATOM 3587 C C . THR B 1 107 ? 10.906 -7.684 -4.125 1 95.88 107 THR B C 1
ATOM 3589 O O . THR B 1 107 ? 11.617 -8.25 -3.295 1 95.88 107 THR B O 1
ATOM 3592 N N . TRP B 1 108 ? 9.852 -8.336 -4.715 1 97.88 108 TRP B N 1
ATOM 3593 C CA . TRP B 1 108 ? 9.297 -9.539 -4.098 1 97.88 108 TRP B CA 1
ATOM 3594 C C . TRP B 1 108 ? 10.148 -10.758 -4.422 1 97.88 108 TRP B C 1
ATOM 3596 O O . TRP B 1 108 ? 10.156 -11.734 -3.666 1 97.88 108 TRP B O 1
ATOM 3606 N N . GLY B 1 109 ? 10.93 -10.727 -5.523 1 97.69 109 GLY B N 1
ATOM 3607 C CA . GLY B 1 109 ? 11.734 -11.867 -5.91 1 97.69 109 GLY B CA 1
ATOM 3608 C C . GLY B 1 109 ? 12.727 -12.289 -4.84 1 97.69 109 GLY B C 1
ATOM 3609 O O . GLY B 1 109 ? 13.031 -13.477 -4.699 1 97.69 109 GLY B O 1
ATOM 3610 N N . LYS B 1 110 ? 13.219 -11.375 -4.055 1 95.06 110 LYS B N 1
ATOM 3611 C CA . LYS B 1 110 ? 14.227 -11.633 -3.029 1 95.06 110 LYS B CA 1
ATOM 3612 C C . LYS B 1 110 ? 13.648 -12.461 -1.883 1 95.06 110 LYS B C 1
ATOM 3614 O O . LYS B 1 110 ? 14.398 -13.016 -1.073 1 95.06 110 LYS B O 1
ATOM 3619 N N . ARG B 1 111 ? 12.398 -12.555 -1.853 1 97.19 111 ARG B N 1
ATOM 3620 C CA . ARG B 1 111 ? 11.758 -13.219 -0.719 1 97.19 111 ARG B CA 1
ATOM 3621 C C . ARG B 1 111 ? 11.469 -14.68 -1.035 1 97.19 111 ARG B C 1
ATOM 3623 O O . ARG B 1 111 ? 11.039 -15.438 -0.162 1 97.19 111 ARG B O 1
ATOM 3630 N N . CYS B 1 112 ? 11.68 -15.109 -2.266 1 98.25 112 CYS B N 1
ATOM 3631 C CA . CYS B 1 112 ? 11.602 -16.531 -2.619 1 98.25 112 CYS B CA 1
ATOM 3632 C C . CYS B 1 112 ? 12.836 -17.281 -2.143 1 98.25 112 CYS B C 1
ATOM 3634 O O . CYS B 1 112 ? 13.898 -16.688 -1.951 1 98.25 112 CYS B O 1
ATOM 3636 N N . ASN B 1 113 ? 12.664 -18.562 -1.9 1 98.56 113 ASN B N 1
ATOM 3637 C CA . ASN B 1 113 ? 13.844 -19.344 -1.555 1 98.56 113 ASN B CA 1
ATOM 3638 C C . ASN B 1 113 ? 14.844 -19.391 -2.709 1 98.56 113 ASN B C 1
ATOM 3640 O O . ASN B 1 113 ? 16.047 -19.422 -2.486 1 98.56 113 ASN B O 1
ATOM 3644 N N . LYS B 1 114 ? 14.328 -19.453 -3.883 1 97.94 114 LYS B N 1
ATOM 3645 C CA . LYS B 1 114 ? 15.086 -19.359 -5.129 1 97.94 114 LYS B CA 1
ATOM 3646 C C . LYS B 1 114 ? 14.273 -18.672 -6.215 1 97.94 114 LYS B C 1
ATOM 3648 O O . LYS B 1 114 ? 13.07 -18.891 -6.336 1 97.94 114 LYS B O 1
ATOM 3653 N N . VAL B 1 115 ? 14.977 -17.781 -6.922 1 98.06 115 VAL B N 1
ATOM 3654 C CA . VAL B 1 115 ? 14.328 -17.078 -8.031 1 98.06 115 VAL B CA 1
ATOM 3655 C C . VAL B 1 115 ? 15.102 -17.344 -9.32 1 98.06 115 VAL B C 1
ATOM 3657 O O . VAL B 1 115 ? 16.344 -17.297 -9.336 1 98.06 115 VAL B O 1
ATOM 3660 N N . ILE B 1 116 ? 14.406 -17.719 -10.359 1 98 116 ILE B N 1
ATOM 3661 C CA . ILE B 1 116 ? 15 -17.906 -11.68 1 98 116 ILE B CA 1
ATOM 3662 C C . ILE B 1 116 ? 14.242 -17.078 -12.719 1 98 116 ILE B C 1
ATOM 3664 O O . ILE B 1 116 ? 13.008 -17.078 -12.742 1 98 116 ILE B O 1
ATOM 3668 N N . PHE B 1 117 ? 15.008 -16.359 -13.516 1 97.94 117 PHE B N 1
ATOM 3669 C CA . PHE B 1 117 ? 14.414 -15.633 -14.641 1 97.94 117 PHE B CA 1
ATOM 3670 C C . PHE B 1 117 ? 14.633 -16.391 -15.945 1 97.94 117 PHE B C 1
ATOM 3672 O O . PHE B 1 117 ? 15.773 -16.703 -16.297 1 97.94 117 PHE B O 1
ATOM 3679 N N . PHE B 1 118 ? 13.562 -16.703 -16.594 1 97 118 PHE B N 1
ATOM 3680 C CA . PHE B 1 118 ? 13.625 -17.359 -17.906 1 97 118 PHE B CA 1
ATOM 3681 C C . PHE B 1 118 ? 13.336 -16.359 -19.016 1 97 118 PHE B C 1
ATOM 3683 O O . PHE B 1 118 ? 12.43 -15.539 -18.906 1 97 118 PHE B O 1
ATOM 3690 N N . SER B 1 119 ? 14.148 -16.375 -20.016 1 92.56 119 SER B N 1
ATOM 3691 C CA . SER B 1 119 ? 14.008 -15.539 -21.188 1 92.56 119 SER B CA 1
ATOM 3692 C C . SER B 1 119 ? 14.289 -16.328 -22.469 1 92.56 119 SER B C 1
ATOM 3694 O O . SER B 1 119 ? 14.523 -17.531 -22.422 1 92.56 119 SER B O 1
ATOM 3696 N N . SER B 1 120 ? 14.094 -15.68 -23.594 1 88 120 SER B N 1
ATOM 3697 C CA . SER B 1 120 ? 14.422 -16.328 -24.859 1 88 120 SER B CA 1
ATOM 3698 C C . SER B 1 120 ? 15.93 -16.438 -25.047 1 88 120 SER B C 1
ATOM 3700 O O . SER B 1 120 ? 16.406 -17.312 -25.781 1 88 120 SER B O 1
ATOM 3702 N N . VAL B 1 121 ? 16.656 -15.586 -24.406 1 87.25 121 VAL B N 1
ATOM 3703 C CA . VAL 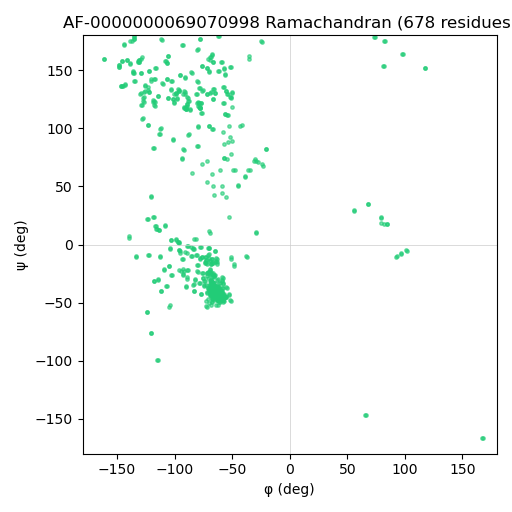B 1 121 ? 18.109 -15.586 -24.547 1 87.25 121 VAL B CA 1
ATOM 3704 C C . VAL B 1 121 ? 18.766 -15.594 -23.156 1 87.25 121 VAL B C 1
ATOM 3706 O O . VAL B 1 121 ? 18.219 -15.031 -22.203 1 87.25 121 VAL B O 1
ATOM 3709 N N . THR B 1 122 ? 19.938 -16.25 -23.109 1 90.31 122 THR B N 1
ATOM 3710 C CA . THR B 1 122 ? 20.719 -16.25 -21.875 1 90.31 122 THR B CA 1
ATOM 3711 C C . THR B 1 122 ? 21.422 -14.898 -21.688 1 90.31 122 THR B C 1
ATOM 3713 O O . THR B 1 122 ? 21.938 -14.328 -22.656 1 90.31 122 THR B O 1
ATOM 3716 N N . ASN B 1 123 ? 21.328 -14.352 -20.562 1 88.5 123 ASN B N 1
ATOM 3717 C CA . ASN B 1 123 ? 22.016 -13.117 -20.172 1 88.5 123 ASN B CA 1
ATOM 3718 C C . ASN B 1 123 ? 22.812 -13.297 -18.891 1 88.5 123 ASN B C 1
ATOM 3720 O O . ASN B 1 123 ? 22.25 -13.625 -17.844 1 88.5 123 ASN B O 1
ATOM 3724 N N . ASP B 1 124 ? 24.078 -12.961 -18.891 1 87.56 124 ASP B N 1
ATOM 3725 C CA . ASP B 1 124 ? 24.938 -13.203 -17.734 1 87.56 124 ASP B CA 1
ATOM 3726 C C . ASP B 1 124 ? 24.922 -12.023 -16.766 1 87.56 124 ASP B C 1
ATOM 3728 O O . ASP B 1 124 ? 25.141 -12.195 -15.57 1 87.56 124 ASP B O 1
ATOM 3732 N N . SER B 1 125 ? 24.688 -10.867 -17.25 1 85.44 125 SER B N 1
ATOM 3733 C CA . SER B 1 125 ? 24.656 -9.68 -16.406 1 85.44 125 SER B CA 1
ATOM 3734 C C . SER B 1 125 ? 23.391 -9.648 -15.539 1 85.44 125 SER B C 1
ATOM 3736 O O . SER B 1 125 ? 23.469 -9.352 -14.344 1 85.44 125 SER B O 1
ATOM 3738 N N . PHE B 1 126 ? 22.344 -9.773 -16.172 1 87.94 126 PHE B N 1
ATOM 3739 C CA . PHE B 1 126 ? 21.109 -10.117 -15.5 1 87.94 126 PHE B CA 1
ATOM 3740 C C . PHE B 1 126 ? 20.766 -11.594 -15.68 1 87.94 126 PHE B C 1
ATOM 3742 O O . PHE B 1 126 ? 20.125 -11.969 -16.656 1 87.94 126 PHE B O 1
ATOM 3749 N N . PRO B 1 127 ? 21.234 -12.367 -14.797 1 86.19 127 PRO B N 1
ATOM 3750 C CA . PRO B 1 127 ? 21.25 -13.797 -15.094 1 86.19 127 PRO B CA 1
ATOM 3751 C C . PRO B 1 127 ? 19.859 -14.344 -15.438 1 86.19 127 PRO B C 1
ATOM 3753 O O . PRO B 1 127 ? 18.953 -14.297 -14.602 1 86.19 127 PRO B O 1
ATOM 3756 N N . THR B 1 128 ? 19.766 -14.695 -16.625 1 91.94 128 THR B N 1
ATOM 3757 C CA . THR B 1 128 ? 18.594 -15.398 -17.125 1 91.94 128 THR B CA 1
ATOM 3758 C C . THR B 1 128 ? 18.984 -16.75 -17.734 1 91.94 128 THR B C 1
ATOM 3760 O O . THR B 1 128 ? 20.125 -16.938 -18.172 1 91.94 128 THR B O 1
ATOM 3763 N N . VAL B 1 129 ? 18.094 -17.656 -17.625 1 92.81 129 VAL B N 1
ATOM 3764 C CA . VAL B 1 129 ? 18.203 -18.906 -18.359 1 92.81 129 VAL B CA 1
ATOM 3765 C C . VAL B 1 129 ? 17.484 -18.781 -19.703 1 92.81 129 VAL B C 1
ATOM 3767 O O . VAL B 1 129 ? 16.281 -18.531 -19.75 1 92.81 129 VAL B O 1
ATOM 3770 N N . GLY B 1 130 ? 18.234 -18.922 -20.734 1 92.06 130 GLY B N 1
ATOM 3771 C CA . GLY B 1 130 ? 17.656 -18.891 -22.062 1 92.06 130 GLY B CA 1
ATOM 3772 C C . GLY B 1 130 ? 17.016 -20.219 -22.469 1 92.06 130 GLY B C 1
ATOM 3773 O O . GLY B 1 130 ? 17.656 -21.266 -22.422 1 92.06 130 GLY B O 1
ATOM 3774 N N . LEU B 1 131 ? 15.68 -20.312 -22.828 1 87.81 131 LEU B N 1
ATOM 3775 C CA . LEU B 1 131 ? 14.922 -21.531 -23.109 1 87.81 131 LEU B CA 1
ATOM 3776 C C . LEU B 1 131 ? 15.031 -21.906 -24.578 1 87.81 131 LEU B C 1
ATOM 3778 O O . LEU B 1 131 ? 14.609 -23 -24.969 1 87.81 131 LEU B O 1
ATOM 3782 N N . LYS B 1 132 ? 15.695 -21.203 -25.422 1 81.5 132 LYS B N 1
ATOM 3783 C CA . LYS B 1 132 ? 15.883 -21.469 -26.844 1 81.5 132 LYS B CA 1
ATOM 3784 C C . LYS B 1 132 ? 14.539 -21.609 -27.562 1 81.5 132 LYS B C 1
ATOM 3786 O O . LYS B 1 132 ? 14.344 -22.531 -28.344 1 81.5 132 LYS B O 1
ATOM 3791 N N . VAL B 1 133 ? 13.578 -21.031 -27.156 1 80.5 133 VAL B N 1
ATOM 3792 C CA . VAL B 1 133 ? 12.273 -20.922 -27.812 1 80.5 133 VAL B CA 1
ATOM 3793 C C . VAL B 1 133 ? 12.094 -19.516 -28.375 1 80.5 133 VAL B C 1
ATOM 3795 O O . VAL B 1 133 ? 12.602 -18.547 -27.812 1 80.5 133 VAL B O 1
ATOM 3798 N N . SER B 1 134 ? 11.484 -19.453 -29.516 1 78.31 134 SER B N 1
ATOM 3799 C CA . SER B 1 134 ? 11.297 -18.172 -30.188 1 78.31 134 SER B CA 1
ATOM 3800 C C . SER B 1 134 ? 10.555 -17.188 -29.297 1 78.31 134 SER B C 1
ATOM 3802 O O . SER B 1 134 ? 9.766 -17.578 -28.438 1 78.31 134 SER B O 1
ATOM 3804 N N . GLU B 1 135 ? 10.836 -15.945 -29.531 1 77.25 135 GLU B N 1
ATOM 3805 C CA . GLU B 1 135 ? 10.133 -14.891 -28.797 1 77.25 135 GLU B CA 1
ATOM 3806 C C . GLU B 1 135 ? 8.68 -14.789 -29.25 1 77.25 135 GLU B C 1
ATOM 3808 O O . GLU B 1 135 ? 8.32 -15.273 -30.328 1 77.25 135 GLU B O 1
ATOM 3813 N N . GLY B 1 136 ? 7.812 -14.156 -28.344 1 79.25 136 GLY B N 1
ATOM 3814 C CA . GLY B 1 136 ? 6.426 -13.93 -28.719 1 79.25 136 GLY B CA 1
ATOM 3815 C C . GLY B 1 136 ? 5.445 -14.664 -27.812 1 79.25 136 GLY B C 1
ATOM 3816 O O . GLY B 1 136 ? 5.719 -15.773 -27.359 1 79.25 136 GLY B O 1
ATOM 3817 N N . ARG B 1 137 ? 4.336 -14.117 -27.719 1 80.19 137 ARG B N 1
ATOM 3818 C CA . ARG B 1 137 ? 3.287 -14.656 -26.844 1 80.19 137 ARG B CA 1
ATOM 3819 C C . ARG B 1 137 ? 2.756 -15.977 -27.391 1 80.19 137 ARG B C 1
ATOM 3821 O O . ARG B 1 137 ? 2.275 -16.812 -26.641 1 80.19 137 ARG B O 1
ATOM 3828 N N . GLU B 1 138 ? 2.893 -16.141 -28.688 1 86.5 138 GLU B N 1
ATOM 3829 C CA . GLU B 1 138 ? 2.371 -17.359 -29.312 1 86.5 138 GLU B CA 1
ATOM 3830 C C . GLU B 1 138 ? 3.17 -18.578 -28.891 1 86.5 138 GLU B C 1
ATOM 3832 O O . GLU B 1 138 ? 2.707 -19.719 -29.047 1 86.5 138 GLU B O 1
ATOM 3837 N N . HIS B 1 139 ? 4.309 -18.375 -28.375 1 91 139 HIS B N 1
ATOM 3838 C CA . HIS B 1 139 ? 5.156 -19.5 -27.969 1 91 139 HIS B CA 1
ATOM 3839 C C . HIS B 1 139 ? 5.234 -19.609 -26.453 1 91 139 HIS B C 1
ATOM 3841 O O . HIS B 1 139 ? 6.141 -20.25 -25.922 1 91 139 HIS B O 1
ATOM 3847 N N . LEU B 1 140 ? 4.328 -18.969 -25.766 1 93.75 140 LEU B N 1
ATOM 3848 C CA . LEU B 1 140 ? 4.387 -18.906 -24.312 1 93.75 140 LEU B CA 1
ATOM 3849 C C . LEU B 1 140 ? 4.176 -20.281 -23.688 1 93.75 140 LEU B C 1
ATOM 3851 O O . LEU B 1 140 ? 4.785 -20.609 -22.672 1 93.75 140 LEU B O 1
ATOM 3855 N N . THR B 1 141 ? 3.344 -21.109 -24.281 1 95.38 141 THR B N 1
ATOM 3856 C CA . THR B 1 141 ? 3.125 -22.469 -23.781 1 95.38 141 THR B CA 1
ATOM 3857 C C . THR B 1 141 ? 4.418 -23.281 -23.828 1 95.38 141 THR B C 1
ATOM 3859 O O . THR B 1 141 ? 4.793 -23.922 -22.844 1 95.38 141 THR B O 1
ATOM 3862 N N . GLY B 1 142 ? 5.09 -23.219 -24.953 1 94.5 142 GLY B N 1
ATOM 3863 C CA . GLY B 1 142 ? 6.359 -23.906 -25.094 1 94.5 142 GLY B CA 1
ATOM 3864 C C . GLY B 1 142 ? 7.414 -23.422 -24.109 1 94.5 142 GLY B C 1
ATOM 3865 O O . GLY B 1 142 ? 8.133 -24.234 -23.516 1 94.5 142 GLY B O 1
ATOM 3866 N N . LYS B 1 143 ? 7.477 -22.156 -23.969 1 94.94 143 LYS B N 1
ATOM 3867 C CA . LYS B 1 143 ? 8.422 -21.562 -23.016 1 94.94 143 LYS B CA 1
ATOM 3868 C C . LYS B 1 143 ? 8.125 -22.016 -21.594 1 94.94 143 LYS B C 1
ATOM 3870 O O . LYS B 1 143 ? 9.039 -22.328 -20.828 1 94.94 143 LYS B O 1
ATOM 3875 N N . THR B 1 144 ? 6.871 -22.047 -21.25 1 96.81 144 THR B N 1
ATOM 3876 C CA . THR B 1 144 ? 6.445 -22.453 -19.906 1 96.81 144 THR B CA 1
ATOM 3877 C C . THR B 1 144 ? 6.82 -23.906 -19.641 1 96.81 144 THR B C 1
ATOM 3879 O O . THR B 1 144 ? 7.344 -24.219 -18.562 1 96.81 144 THR B O 1
ATOM 3882 N N . ILE B 1 145 ? 6.586 -24.766 -20.578 1 96.5 145 ILE B N 1
ATOM 3883 C CA . ILE B 1 145 ? 6.906 -26.188 -20.422 1 96.5 145 ILE B CA 1
ATOM 3884 C C . ILE B 1 145 ? 8.414 -26.359 -20.234 1 96.5 145 ILE B C 1
ATOM 3886 O O . ILE B 1 145 ? 8.859 -27.078 -19.344 1 96.5 145 ILE B O 1
ATOM 3890 N N . GLN B 1 146 ? 9.156 -25.656 -21.047 1 95.69 146 GLN B N 1
ATOM 3891 C CA . GLN B 1 146 ? 10.609 -25.766 -20.953 1 95.69 146 GLN B CA 1
ATOM 3892 C C . GLN B 1 146 ? 11.117 -25.219 -19.625 1 95.69 146 GLN B C 1
ATOM 3894 O O . GLN B 1 146 ? 12.078 -25.75 -19.062 1 95.69 146 GLN B O 1
ATOM 3899 N N . ALA B 1 147 ? 10.531 -24.203 -19.141 1 97.25 147 ALA B N 1
ATOM 3900 C CA . ALA B 1 147 ? 10.914 -23.625 -17.859 1 97.25 147 ALA B CA 1
ATOM 3901 C C . ALA B 1 147 ? 10.656 -24.609 -16.719 1 97.25 147 ALA B C 1
ATOM 3903 O O . ALA B 1 147 ? 11.523 -24.828 -15.875 1 97.25 147 ALA B O 1
ATOM 3904 N N . PHE B 1 148 ? 9.469 -25.203 -16.719 1 98.12 148 PHE B N 1
ATOM 3905 C CA . PHE B 1 148 ? 9.164 -26.203 -15.695 1 98.12 148 PHE B CA 1
ATOM 3906 C C . PHE B 1 148 ? 10.086 -27.406 -15.82 1 98.12 148 PHE B C 1
ATOM 3908 O O . PHE B 1 148 ? 10.461 -28.016 -14.82 1 98.12 148 PHE B O 1
ATOM 3915 N N . LYS B 1 149 ? 10.422 -27.766 -17.031 1 97.06 149 LYS B N 1
ATOM 3916 C CA . LYS B 1 149 ? 11.367 -28.859 -17.25 1 97.06 149 LYS B CA 1
ATOM 3917 C C . LYS B 1 149 ? 12.719 -28.547 -16.609 1 97.06 149 LYS B C 1
ATOM 3919 O O . LYS B 1 149 ? 13.32 -29.406 -15.969 1 97.06 149 LYS B O 1
ATOM 3924 N N . TYR B 1 150 ? 13.156 -27.344 -16.844 1 96.94 150 TYR B N 1
ATOM 3925 C CA . TYR B 1 150 ? 14.406 -26.906 -16.234 1 96.94 150 TYR B CA 1
ATOM 3926 C C . TYR B 1 150 ? 14.328 -27.031 -14.711 1 96.94 150 TYR B C 1
ATOM 3928 O O . TYR B 1 150 ? 15.258 -27.531 -14.078 1 96.94 150 TYR B O 1
ATOM 3936 N N . CYS B 1 151 ? 13.266 -26.547 -14.094 1 98.19 151 CYS B N 1
ATOM 3937 C CA . CYS B 1 151 ? 13.078 -26.609 -12.648 1 98.19 151 CYS B CA 1
ATOM 3938 C C . CYS B 1 151 ? 13.078 -28.047 -12.156 1 98.19 151 CYS B C 1
ATOM 3940 O O . CYS B 1 151 ? 13.664 -28.344 -11.109 1 98.19 151 CYS B O 1
ATOM 3942 N N . TYR B 1 152 ? 12.414 -28.875 -12.867 1 98.25 152 TYR B N 1
ATOM 3943 C CA . TYR B 1 152 ? 12.359 -30.297 -12.508 1 98.25 152 TYR B CA 1
ATOM 3944 C C . TYR B 1 152 ? 13.75 -30.922 -12.547 1 98.25 152 TYR B C 1
ATOM 3946 O O . TYR B 1 152 ? 14.148 -31.609 -11.602 1 98.25 152 TYR B O 1
ATOM 3954 N N . GLN B 1 153 ? 14.492 -30.688 -13.578 1 97.5 153 GLN B N 1
ATOM 3955 C CA . GLN B 1 153 ? 15.789 -31.312 -13.805 1 97.5 153 GLN B CA 1
ATOM 3956 C C . GLN B 1 153 ? 16.812 -30.859 -12.773 1 97.5 153 GLN B C 1
ATOM 3958 O O . GLN B 1 153 ? 17.656 -31.625 -12.336 1 97.5 153 GLN B O 1
ATOM 3963 N N . HIS B 1 154 ? 16.672 -29.656 -12.344 1 97.62 154 HIS B N 1
ATOM 3964 C CA . HIS B 1 154 ? 17.766 -29.094 -11.562 1 97.62 154 HIS B CA 1
ATOM 3965 C C . HIS B 1 154 ? 17.375 -28.953 -10.094 1 97.62 154 HIS B C 1
ATOM 3967 O O . HIS B 1 154 ? 18.25 -28.922 -9.219 1 97.62 154 HIS B O 1
ATOM 3973 N N . TYR B 1 155 ? 15.984 -28.922 -9.82 1 97.75 155 TYR B N 1
ATOM 3974 C CA . TYR B 1 155 ? 15.648 -28.453 -8.477 1 97.75 155 TYR B CA 1
ATOM 3975 C C . TYR B 1 155 ? 14.516 -29.281 -7.883 1 97.75 155 TYR B C 1
ATOM 3977 O O . TYR B 1 155 ? 14.031 -28.984 -6.785 1 97.75 155 TYR B O 1
ATOM 3985 N N . ARG B 1 156 ? 14.016 -30.328 -8.453 1 92.69 156 ARG B N 1
ATOM 3986 C CA . ARG B 1 156 ? 12.773 -31.031 -8.109 1 92.69 156 ARG B CA 1
ATOM 3987 C C . ARG B 1 156 ? 12.805 -31.5 -6.656 1 92.69 156 ARG B C 1
ATOM 3989 O O . ARG B 1 156 ? 11.773 -31.5 -5.98 1 92.69 156 ARG B O 1
ATOM 3996 N N . ASN B 1 157 ? 13.945 -31.781 -6.094 1 94 157 ASN B N 1
ATOM 3997 C CA . ASN B 1 157 ? 14.016 -32.344 -4.746 1 94 157 ASN B CA 1
ATOM 3998 C C . ASN B 1 157 ? 14.414 -31.281 -3.725 1 94 157 ASN B C 1
ATOM 4000 O O . ASN B 1 157 ? 14.523 -31.578 -2.531 1 94 157 ASN B O 1
ATOM 4004 N N . GLN B 1 158 ? 14.547 -30.094 -4.121 1 97.81 158 GLN B N 1
ATOM 4005 C CA . GLN B 1 158 ? 15.078 -29.062 -3.238 1 97.81 158 GLN B CA 1
ATOM 4006 C C . GLN B 1 158 ? 13.977 -28.141 -2.734 1 97.81 158 GLN B C 1
ATOM 4008 O O . GLN B 1 158 ? 14.148 -27.453 -1.728 1 97.81 158 GLN B O 1
ATOM 4013 N N . PHE B 1 159 ? 12.852 -28.156 -3.436 1 98.75 159 PHE B N 1
ATOM 4014 C CA . PHE B 1 159 ? 11.789 -27.219 -3.08 1 98.75 159 PHE B CA 1
ATOM 4015 C C . PHE B 1 159 ? 10.453 -27.938 -2.988 1 98.75 159 PHE B C 1
ATOM 4017 O O . PHE B 1 159 ? 10.297 -29.047 -3.494 1 98.75 159 PHE B O 1
ATOM 4024 N N . ASP B 1 160 ? 9.539 -27.344 -2.246 1 98.75 160 ASP B N 1
ATOM 4025 C CA . ASP B 1 160 ? 8.227 -27.922 -2.002 1 98.75 160 ASP B CA 1
ATOM 4026 C C . ASP B 1 160 ? 7.219 -27.469 -3.057 1 98.75 160 ASP B C 1
ATOM 4028 O O . ASP B 1 160 ? 6.301 -28.219 -3.41 1 98.75 160 ASP B O 1
ATOM 4032 N N . TRP B 1 161 ? 7.383 -26.25 -3.455 1 98.88 161 TRP B N 1
ATOM 4033 C CA . TRP B 1 161 ? 6.43 -25.625 -4.363 1 98.88 161 TRP B CA 1
ATOM 4034 C C . TRP B 1 161 ? 7.148 -24.844 -5.461 1 98.88 161 TRP B C 1
ATOM 4036 O O . TRP B 1 161 ? 8.242 -24.312 -5.242 1 98.88 161 TRP B O 1
ATOM 4046 N N . PHE B 1 162 ? 6.531 -24.781 -6.652 1 98.94 162 PHE B N 1
ATOM 4047 C CA . PHE B 1 162 ? 7.098 -24.125 -7.828 1 98.94 162 PHE B CA 1
ATOM 4048 C C . PHE B 1 162 ? 6.117 -23.125 -8.414 1 98.94 162 PHE B C 1
ATOM 4050 O O . PHE B 1 162 ? 5.102 -23.5 -9 1 98.94 162 PHE B O 1
ATOM 4057 N N . LEU B 1 163 ? 6.434 -21.828 -8.258 1 98.94 163 LEU B N 1
ATOM 4058 C CA . LEU B 1 163 ? 5.559 -20.734 -8.672 1 98.94 163 LEU B CA 1
ATOM 4059 C C . LEU B 1 163 ? 5.973 -20.203 -10.039 1 98.94 163 LEU B C 1
ATOM 4061 O O . LEU B 1 163 ? 7.137 -19.859 -10.25 1 98.94 163 LEU B O 1
ATOM 4065 N N . LYS B 1 164 ? 5.023 -20.172 -10.93 1 98.81 164 LYS B N 1
ATOM 4066 C CA . LYS B 1 164 ? 5.16 -19.422 -12.172 1 98.81 164 LYS B CA 1
ATOM 4067 C C . LYS B 1 164 ? 4.605 -18.016 -12.023 1 98.81 164 LYS B C 1
ATOM 4069 O O . LYS B 1 164 ? 3.48 -17.828 -11.562 1 98.81 164 LYS B O 1
ATOM 4074 N N . ALA B 1 165 ? 5.359 -17.016 -12.398 1 98.75 165 ALA B N 1
ATOM 4075 C CA . ALA B 1 165 ? 4.902 -15.633 -12.453 1 98.75 165 ALA B CA 1
ATOM 4076 C C . ALA B 1 165 ? 5.473 -14.914 -13.672 1 98.75 165 ALA B C 1
ATOM 4078 O O . ALA B 1 165 ? 6.438 -15.383 -14.281 1 98.75 165 ALA B O 1
ATOM 4079 N N . ASP B 1 166 ? 4.863 -13.859 -14.094 1 97.81 166 ASP B N 1
ATOM 4080 C CA . ASP B 1 166 ? 5.371 -12.992 -15.148 1 97.81 166 ASP B CA 1
ATOM 4081 C C . ASP B 1 166 ? 6.18 -11.836 -14.562 1 97.81 166 ASP B C 1
ATOM 4083 O O . ASP B 1 166 ? 6.195 -11.633 -13.344 1 97.81 166 ASP B O 1
ATOM 4087 N N . ASP B 1 167 ? 6.832 -11.07 -15.445 1 97.62 167 ASP B N 1
ATOM 4088 C CA . ASP B 1 167 ? 7.691 -9.984 -14.969 1 97.62 167 ASP B CA 1
ATOM 4089 C C . ASP B 1 167 ? 6.871 -8.742 -14.641 1 97.62 167 ASP B C 1
ATOM 4091 O O . ASP B 1 167 ? 7.434 -7.691 -14.32 1 97.62 167 ASP B O 1
ATOM 4095 N N . ASP B 1 168 ? 5.52 -8.82 -14.727 1 98.06 168 ASP B N 1
ATOM 4096 C CA . ASP B 1 168 ? 4.633 -7.77 -14.242 1 98.06 168 ASP B CA 1
ATOM 4097 C C . ASP B 1 168 ? 3.637 -8.312 -13.227 1 98.06 168 ASP B C 1
ATOM 4099 O O . ASP B 1 168 ? 2.527 -7.789 -13.094 1 98.06 168 ASP B O 1
ATOM 4103 N N . THR B 1 169 ? 3.959 -9.43 -12.609 1 98.69 169 THR B N 1
ATOM 4104 C CA . THR B 1 169 ? 3.25 -9.977 -11.461 1 98.69 169 THR B CA 1
ATOM 4105 C C . THR B 1 169 ? 3.939 -9.57 -10.164 1 98.69 169 THR B C 1
ATOM 4107 O O . THR B 1 169 ? 5.168 -9.609 -10.07 1 98.69 169 THR B O 1
ATOM 4110 N N . TYR B 1 170 ? 3.184 -9.086 -9.203 1 98.81 170 TYR B N 1
ATOM 4111 C CA . TYR B 1 170 ? 3.707 -8.875 -7.855 1 98.81 170 TYR B CA 1
ATOM 4112 C C . TYR B 1 170 ? 3.191 -9.938 -6.898 1 98.81 170 TYR B C 1
ATOM 4114 O O . TYR B 1 170 ? 1.979 -10.133 -6.77 1 98.81 170 TYR B O 1
ATOM 4122 N N . ILE B 1 171 ? 4.133 -10.609 -6.203 1 98.88 171 ILE B N 1
ATOM 4123 C CA . ILE B 1 171 ? 3.783 -11.695 -5.293 1 98.88 171 ILE B CA 1
ATOM 4124 C C . ILE B 1 171 ? 4.117 -11.289 -3.857 1 98.88 171 ILE B C 1
ATOM 4126 O O . ILE B 1 171 ? 5.211 -10.789 -3.588 1 98.88 171 ILE B O 1
ATOM 4130 N N . ILE B 1 172 ? 3.152 -11.422 -2.988 1 98.88 172 ILE B N 1
ATOM 4131 C CA . ILE B 1 172 ? 3.432 -11.375 -1.557 1 98.88 172 ILE B CA 1
ATOM 4132 C C . ILE B 1 172 ? 3.781 -12.773 -1.056 1 98.88 172 ILE B C 1
ATOM 4134 O O . ILE B 1 172 ? 2.904 -13.523 -0.616 1 98.88 172 ILE B O 1
ATOM 4138 N N . VAL B 1 173 ? 5.07 -13.039 -1.018 1 98.81 173 VAL B N 1
ATOM 4139 C CA . VAL B 1 173 ? 5.574 -14.398 -0.865 1 98.81 173 VAL B CA 1
ATOM 4140 C C . VAL B 1 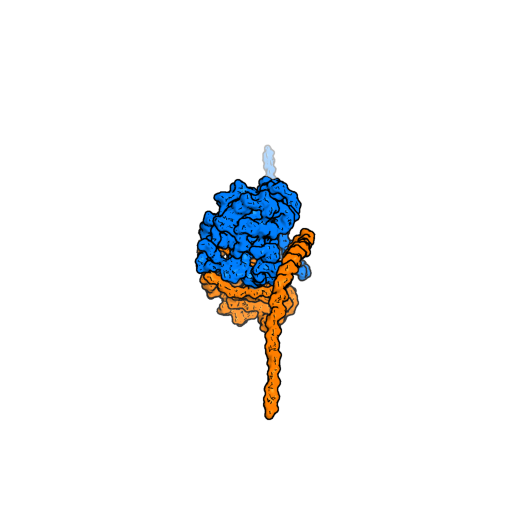173 ? 5.207 -14.938 0.516 1 98.81 173 VAL B C 1
ATOM 4142 O O . VAL B 1 173 ? 4.922 -16.125 0.672 1 98.81 173 VAL B O 1
ATOM 4145 N N . GLU B 1 174 ? 5.152 -14.062 1.552 1 98.75 174 GLU B N 1
ATOM 4146 C CA . GLU B 1 174 ? 4.73 -14.461 2.891 1 98.75 174 GLU B CA 1
ATOM 4147 C C . GLU B 1 174 ? 3.312 -15.023 2.881 1 98.75 174 GLU B C 1
ATOM 4149 O O . GLU B 1 174 ? 3.031 -16.031 3.539 1 98.75 174 GLU B O 1
ATOM 4154 N N . ASN B 1 175 ? 2.486 -14.414 2.115 1 98.81 175 ASN B N 1
ATOM 4155 C CA . ASN B 1 175 ? 1.099 -14.859 2.039 1 98.81 175 ASN B CA 1
ATOM 4156 C C . ASN B 1 175 ? 0.969 -16.141 1.229 1 98.81 175 ASN B C 1
ATOM 4158 O O . ASN B 1 175 ? 0.141 -17 1.544 1 98.81 175 ASN B O 1
ATOM 4162 N N . LEU B 1 176 ? 1.804 -16.266 0.18 1 98.94 176 LEU B N 1
ATOM 4163 C CA . LEU B 1 176 ? 1.858 -17.516 -0.559 1 98.94 176 LEU B CA 1
ATOM 4164 C C . LEU B 1 176 ? 2.238 -18.672 0.361 1 98.94 176 LEU B C 1
ATOM 4166 O O . LEU B 1 176 ? 1.584 -19.719 0.355 1 98.94 176 LEU B O 1
ATOM 4170 N N . ARG B 1 177 ? 3.246 -18.484 1.199 1 98.75 177 ARG B N 1
ATOM 4171 C CA . ARG B 1 177 ? 3.701 -19.516 2.123 1 98.75 177 ARG B CA 1
ATOM 4172 C C . ARG B 1 177 ? 2.625 -19.844 3.152 1 98.75 177 ARG B C 1
ATOM 4174 O O . ARG B 1 177 ? 2.445 -21 3.525 1 98.75 177 ARG B O 1
ATOM 4181 N N . TYR B 1 178 ? 2.02 -18.766 3.617 1 98.62 178 TYR B N 1
ATOM 4182 C CA . TYR B 1 178 ? 0.947 -18.984 4.582 1 98.62 178 TYR B CA 1
ATOM 4183 C C . TYR B 1 178 ? -0.143 -19.875 4.004 1 98.62 178 TYR B C 1
ATOM 4185 O O . TYR B 1 178 ? -0.543 -20.859 4.625 1 98.62 178 TYR B O 1
ATOM 4193 N N . PHE B 1 179 ? -0.578 -19.609 2.852 1 98.69 179 PHE B N 1
ATOM 4194 C CA . PHE B 1 179 ? -1.593 -20.406 2.17 1 98.69 179 PHE B CA 1
ATOM 4195 C C . PHE B 1 179 ? -1.105 -21.828 1.948 1 98.69 179 PHE B C 1
ATOM 4197 O O . PHE B 1 179 ? -1.797 -22.781 2.299 1 98.69 179 PHE B O 1
ATOM 4204 N N . LEU B 1 180 ? 0.133 -21.953 1.438 1 98.69 180 LEU B N 1
ATOM 4205 C CA . LEU B 1 180 ? 0.664 -23.266 1.046 1 98.69 180 LEU B CA 1
ATOM 4206 C C . LEU B 1 180 ? 0.947 -24.125 2.271 1 98.69 180 LEU B C 1
ATOM 4208 O O . LEU B 1 180 ? 0.982 -25.359 2.174 1 98.69 180 LEU B O 1
ATOM 4212 N N . SER B 1 181 ? 1.16 -23.516 3.414 1 98.19 181 SER B N 1
ATOM 4213 C CA . SER B 1 181 ? 1.407 -24.25 4.645 1 98.19 181 SER B CA 1
ATOM 4214 C C . SER B 1 181 ? 0.197 -25.094 5.039 1 98.19 181 SER B C 1
ATOM 4216 O O . SER B 1 181 ? 0.306 -26 5.867 1 98.19 181 SER B O 1
ATOM 4218 N N . HIS B 1 182 ? -0.911 -24.875 4.422 1 97.81 182 HIS B N 1
ATOM 4219 C CA . HIS B 1 182 ? -2.133 -25.625 4.699 1 97.81 182 HIS B CA 1
ATOM 4220 C C . HIS B 1 182 ? -2.314 -26.781 3.713 1 97.81 182 HIS B C 1
ATOM 4222 O O . HIS B 1 182 ? -3.311 -27.5 3.773 1 97.81 182 HIS B O 1
ATOM 4228 N N . HIS B 1 183 ? -1.391 -26.953 2.824 1 98 183 HIS B N 1
ATOM 4229 C CA . HIS B 1 183 ? -1.456 -27.969 1.785 1 98 183 HIS B CA 1
ATOM 4230 C C . HIS B 1 183 ? -0.182 -28.812 1.757 1 98 183 HIS B C 1
ATOM 4232 O O . HIS B 1 183 ? 0.863 -28.375 2.248 1 98 183 HIS B O 1
ATOM 4238 N N . SER B 1 184 ? -0.295 -29.953 1.154 1 98 184 SER B N 1
ATOM 4239 C CA . SER B 1 184 ? 0.851 -30.859 1.085 1 98 184 SER B CA 1
ATOM 4240 C C . SER B 1 184 ? 1.538 -30.781 -0.274 1 98 184 SER B C 1
ATOM 4242 O O . SER B 1 184 ? 0.887 -30.906 -1.313 1 98 184 SER B O 1
ATOM 4244 N N . PRO B 1 185 ? 2.844 -30.609 -0.25 1 97.94 185 PRO B N 1
ATOM 4245 C CA . PRO B 1 185 ? 3.568 -30.594 -1.523 1 97.94 185 PRO B CA 1
ATOM 4246 C C . PRO B 1 185 ? 3.623 -31.969 -2.178 1 97.94 185 PRO B C 1
ATOM 4248 O O . PRO B 1 185 ? 4.102 -32.094 -3.307 1 97.94 185 PRO B O 1
ATOM 4251 N N . ASN B 1 186 ? 3.074 -33 -1.492 1 97.88 186 ASN B N 1
ATOM 4252 C CA . ASN B 1 186 ? 3.053 -34.344 -2.029 1 97.88 186 ASN B CA 1
ATOM 4253 C C . ASN B 1 186 ? 1.723 -34.656 -2.711 1 97.88 186 ASN B C 1
ATOM 4255 O O . ASN B 1 186 ? 1.555 -35.75 -3.291 1 97.88 186 ASN B O 1
ATOM 4259 N N . SER B 1 187 ? 0.843 -33.719 -2.611 1 98 187 SER B N 1
ATOM 4260 C CA . SER B 1 187 ? -0.433 -33.906 -3.301 1 98 187 SER B CA 1
ATOM 4261 C C . SER B 1 187 ? -0.34 -33.438 -4.75 1 98 187 SER B C 1
ATOM 4263 O O . SER B 1 187 ? 0.399 -32.5 -5.062 1 98 187 SER B O 1
ATOM 4265 N N . LEU B 1 188 ? -1.12 -34.125 -5.625 1 98.56 188 LEU B N 1
ATOM 4266 C CA . LEU B 1 188 ? -1.206 -33.719 -7.02 1 98.56 188 LEU B CA 1
ATOM 4267 C C . LEU B 1 188 ? -2.17 -32.531 -7.18 1 98.56 188 LEU B C 1
ATOM 4269 O O . LEU B 1 188 ? -3.334 -32.719 -7.539 1 98.56 188 LEU B O 1
ATOM 4273 N N . VAL B 1 189 ? -1.592 -31.344 -6.953 1 98.69 189 VAL B N 1
ATOM 4274 C CA . VAL B 1 189 ? -2.451 -30.156 -6.949 1 98.69 189 VAL B CA 1
ATOM 4275 C C . VAL B 1 189 ? -1.669 -28.953 -7.457 1 98.69 189 VAL B C 1
ATOM 4277 O O . VAL B 1 189 ? -0.437 -28.938 -7.418 1 98.69 189 VAL B O 1
ATOM 4280 N N . PHE B 1 190 ? -2.318 -28 -8.016 1 98.75 190 PHE B N 1
ATOM 4281 C CA . PHE B 1 190 ? -1.794 -26.672 -8.289 1 98.75 190 PHE B CA 1
ATOM 4282 C C . PHE B 1 190 ? -2.838 -25.609 -7.98 1 98.75 190 PHE B C 1
ATOM 4284 O O . PHE B 1 190 ? -4.023 -25.906 -7.832 1 98.75 190 PHE B O 1
ATOM 4291 N N . PHE B 1 191 ? -2.404 -24.375 -7.695 1 98.81 191 PHE B N 1
ATOM 4292 C CA . PHE B 1 191 ? -3.283 -23.312 -7.219 1 98.81 191 PHE B CA 1
ATOM 4293 C C . PHE B 1 191 ? -3.072 -22.031 -8.023 1 98.81 191 PHE B C 1
ATOM 4295 O O . PHE B 1 191 ? -2.008 -21.828 -8.609 1 98.81 191 PHE B O 1
ATOM 4302 N N . GLY B 1 192 ? -4.008 -21.141 -8.039 1 98.69 192 GLY B N 1
ATOM 4303 C CA . GLY B 1 192 ? -4.039 -19.844 -8.711 1 98.69 192 GLY B CA 1
ATOM 4304 C C . GLY B 1 192 ? -5.422 -19.219 -8.742 1 98.69 192 GLY B C 1
ATOM 4305 O O . GLY B 1 192 ? -6.285 -19.578 -7.934 1 98.69 192 GLY B O 1
ATOM 4306 N N . HIS B 1 193 ? -5.578 -18.219 -9.539 1 98.56 193 HIS B N 1
ATOM 4307 C CA . HIS B 1 193 ? -6.91 -17.688 -9.797 1 98.56 193 HIS B CA 1
ATOM 4308 C C . HIS B 1 193 ? -7.676 -18.562 -10.781 1 98.56 193 HIS B C 1
ATOM 4310 O O . HIS B 1 193 ? -7.34 -18.609 -11.961 1 98.56 193 HIS B O 1
ATOM 4316 N N . LYS B 1 194 ? -8.758 -19.125 -10.375 1 98.25 194 LYS B N 1
ATOM 4317 C CA . LYS B 1 194 ? -9.406 -20.203 -11.109 1 98.25 194 LYS B CA 1
ATOM 4318 C C . LYS B 1 194 ? -10.398 -19.656 -12.133 1 98.25 194 LYS B C 1
ATOM 4320 O O . LYS B 1 194 ? -11.258 -18.844 -11.789 1 98.25 194 LYS B O 1
ATOM 4325 N N . PHE B 1 195 ? -10.227 -20.078 -13.367 1 97.44 195 PHE B N 1
ATOM 4326 C CA . PHE B 1 195 ? -11.188 -19.906 -14.453 1 97.44 195 PHE B CA 1
ATOM 4327 C C . PHE B 1 195 ? -11.875 -21.219 -14.789 1 97.44 195 PHE B C 1
ATOM 4329 O O . PHE B 1 195 ? -11.328 -22.297 -14.547 1 97.44 195 PHE B O 1
ATOM 4336 N N . THR B 1 196 ? -13.172 -21.266 -15.422 1 90.44 196 THR B N 1
ATOM 4337 C CA . THR B 1 196 ? -13.852 -22.547 -15.633 1 90.44 196 THR B CA 1
ATOM 4338 C C . THR B 1 196 ? -14.414 -22.641 -17.047 1 90.44 196 THR B C 1
ATOM 4340 O O . THR B 1 196 ? -14.938 -23.672 -17.453 1 90.44 196 THR B O 1
ATOM 4343 N N . PRO B 1 197 ? -14.508 -21.766 -17.875 1 83.44 197 PRO B N 1
ATOM 4344 C CA . PRO B 1 197 ? -15.266 -21.969 -19.109 1 83.44 197 PRO B CA 1
ATOM 4345 C C . PRO B 1 197 ? -14.594 -22.969 -20.062 1 83.44 197 PRO B C 1
ATOM 4347 O O . PRO B 1 197 ? -15.281 -23.656 -20.828 1 83.44 197 PRO B O 1
ATOM 4350 N N . LEU B 1 198 ? -13.391 -23.203 -19.984 1 88.31 198 LEU B N 1
ATOM 4351 C CA . LEU B 1 198 ? -12.68 -23.922 -21.047 1 88.31 198 LEU B CA 1
ATOM 4352 C C . LEU B 1 198 ? -12.336 -25.328 -20.594 1 88.31 198 LEU B C 1
ATOM 4354 O O . LEU B 1 198 ? -12.234 -26.25 -21.406 1 88.31 198 LEU B O 1
ATOM 4358 N N . ILE B 1 199 ? -12.039 -25.406 -19.375 1 92.56 199 ILE B N 1
ATOM 4359 C CA . ILE B 1 199 ? -11.633 -26.672 -18.781 1 92.56 199 ILE B CA 1
ATOM 4360 C C . ILE B 1 199 ? -12.555 -27 -17.609 1 92.56 199 ILE B C 1
ATOM 4362 O O . ILE B 1 199 ? -12.75 -26.172 -16.719 1 92.56 199 ILE B O 1
ATOM 4366 N N . LYS B 1 200 ? -13.039 -28.188 -17.516 1 92.69 200 LYS B N 1
ATOM 4367 C CA . LYS B 1 200 ? -14.07 -28.609 -16.562 1 92.69 200 LYS B CA 1
ATOM 4368 C C . LYS B 1 200 ? -13.625 -28.359 -15.125 1 92.69 200 LYS B C 1
ATOM 4370 O O . LYS B 1 200 ? -14.375 -27.797 -14.328 1 92.69 200 LYS B O 1
ATOM 4375 N N . GLN B 1 201 ? -12.422 -28.797 -14.773 1 95.56 201 GLN B N 1
ATOM 4376 C CA . GLN B 1 201 ? -11.969 -28.641 -13.391 1 95.56 201 GLN B CA 1
ATOM 4377 C C . GLN B 1 201 ? -11.508 -27.203 -13.141 1 95.56 201 GLN B C 1
ATOM 4379 O O . GLN B 1 201 ? -11.289 -26.812 -11.984 1 95.56 201 GLN B O 1
ATOM 4384 N N . GLY B 1 202 ? -11.375 -26.516 -14.219 1 97 202 GLY B N 1
ATOM 4385 C CA . GLY B 1 202 ? -10.828 -25.172 -14.133 1 97 202 GLY B CA 1
ATOM 4386 C C . GLY B 1 202 ? -9.344 -25.109 -14.461 1 97 202 GLY B C 1
ATOM 4387 O O . GLY B 1 202 ? -8.695 -26.141 -14.625 1 97 202 GLY B O 1
ATOM 4388 N N . TYR B 1 203 ? -8.906 -23.938 -14.703 1 97.88 203 TYR B N 1
ATOM 4389 C CA . TYR B 1 203 ? -7.512 -23.609 -14.953 1 97.88 203 TYR B CA 1
ATOM 4390 C C . TYR B 1 203 ? -7.156 -22.25 -14.352 1 97.88 203 TYR B C 1
ATOM 4392 O O . TYR B 1 203 ? -8.023 -21.562 -13.812 1 97.88 203 TYR B O 1
ATOM 4400 N N . PHE B 1 204 ? -5.887 -21.922 -14.367 1 98.69 204 PHE B N 1
ATOM 4401 C CA . PHE B 1 204 ? -5.5 -20.75 -13.586 1 98.69 204 PHE B CA 1
ATOM 4402 C C . PHE B 1 204 ? -4.938 -19.656 -14.484 1 98.69 204 PHE B C 1
ATOM 4404 O O . PHE B 1 204 ? -4.223 -19.938 -15.445 1 98.69 204 PHE B O 1
ATOM 4411 N N . SER B 1 205 ? -5.301 -18.453 -14.102 1 97.69 205 SER B N 1
ATOM 4412 C CA . SER B 1 205 ? -4.773 -17.266 -14.773 1 97.69 205 SER B CA 1
ATOM 4413 C C . SER B 1 205 ? -3.252 -17.312 -14.859 1 97.69 205 SER B C 1
ATOM 4415 O O . SER B 1 205 ? -2.572 -17.469 -13.844 1 97.69 205 SER B O 1
ATOM 4417 N N . GLY B 1 206 ? -2.768 -17.141 -16.062 1 97.19 206 GLY B N 1
ATOM 4418 C CA . GLY B 1 206 ? -1.324 -17.078 -16.234 1 97.19 206 GLY B CA 1
ATOM 4419 C C . GLY B 1 206 ? -0.71 -15.844 -15.578 1 97.19 206 GLY B C 1
ATOM 4420 O O . GLY B 1 206 ? 0.323 -15.945 -14.914 1 97.19 206 GLY B O 1
ATOM 4421 N N . GLY B 1 207 ? -1.354 -14.742 -15.742 1 97.12 207 GLY B N 1
ATOM 4422 C CA . GLY B 1 207 ? -0.833 -13.461 -15.281 1 97.12 207 GLY B CA 1
ATOM 4423 C C . GLY B 1 207 ? -0.822 -13.336 -13.773 1 97.12 207 GLY B C 1
ATOM 4424 O O . GLY B 1 207 ? 0.085 -12.727 -13.203 1 97.12 207 GLY B O 1
ATOM 4425 N N . ALA B 1 208 ? -1.827 -13.922 -13.117 1 98.44 208 ALA B N 1
ATOM 4426 C CA . ALA B 1 208 ? -1.892 -13.883 -11.656 1 98.44 208 ALA B CA 1
ATOM 4427 C C . ALA B 1 208 ? -0.853 -14.805 -11.031 1 98.44 208 ALA B C 1
ATOM 4429 O O . ALA B 1 208 ? -0.588 -14.734 -9.828 1 98.44 208 ALA B O 1
ATOM 4430 N N . GLY B 1 209 ? -0.246 -15.641 -11.898 1 98.69 209 GLY B N 1
ATOM 4431 C CA . GLY B 1 209 ? 0.642 -16.688 -11.414 1 98.69 209 GLY B CA 1
ATOM 4432 C C . GLY B 1 209 ? -0.095 -17.922 -10.922 1 98.69 209 GLY B C 1
ATOM 4433 O O . GLY B 1 209 ? -1.283 -17.844 -10.602 1 98.69 209 GLY B O 1
ATOM 4434 N N . TYR B 1 210 ? 0.57 -19.016 -10.984 1 98.88 210 TYR B N 1
ATOM 4435 C CA . TYR B 1 210 ? 0.061 -20.25 -10.391 1 98.88 210 TYR B CA 1
ATOM 4436 C C . TYR B 1 210 ? 1.198 -21.094 -9.836 1 98.88 210 TYR B C 1
ATOM 4438 O O . TYR B 1 210 ? 2.355 -20.922 -10.227 1 98.88 210 TYR B O 1
ATOM 4446 N N . VAL B 1 211 ? 0.877 -21.969 -8.898 1 98.94 211 VAL B N 1
ATOM 4447 C CA . VAL B 1 211 ? 1.905 -22.688 -8.141 1 98.94 211 VAL B CA 1
ATOM 4448 C C . VAL B 1 211 ? 1.619 -24.188 -8.164 1 98.94 211 VAL B C 1
ATOM 4450 O O . VAL B 1 211 ? 0.471 -24.609 -8 1 98.94 211 VAL B O 1
ATOM 4453 N N . LEU B 1 212 ? 2.654 -24.969 -8.508 1 98.88 212 LEU B N 1
ATOM 4454 C CA . LEU B 1 212 ? 2.572 -26.422 -8.531 1 98.88 212 LEU B CA 1
ATOM 4455 C C . LEU B 1 212 ? 3.246 -27.031 -7.309 1 98.88 212 LEU B C 1
ATOM 4457 O O . LEU B 1 212 ? 4.316 -26.562 -6.895 1 98.88 212 LEU B O 1
ATOM 4461 N N . SER B 1 213 ? 2.65 -28.078 -6.762 1 98.75 213 SER B N 1
ATOM 4462 C CA . SER B 1 213 ? 3.35 -28.859 -5.754 1 98.75 213 SER B CA 1
ATOM 4463 C C . SER B 1 213 ? 4.516 -29.641 -6.367 1 98.75 213 SER B C 1
ATOM 4465 O O . SER B 1 213 ? 4.562 -29.828 -7.582 1 98.75 213 SER B O 1
ATOM 4467 N N . ARG B 1 214 ? 5.398 -30.047 -5.562 1 98.62 214 ARG B N 1
ATOM 4468 C CA . ARG B 1 214 ? 6.512 -30.875 -5.996 1 98.62 214 ARG B CA 1
ATOM 4469 C C . ARG B 1 214 ? 6.008 -32.125 -6.699 1 98.62 214 ARG B C 1
ATOM 4471 O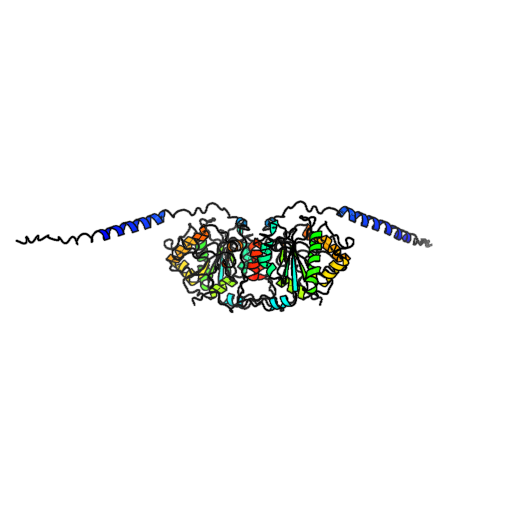 O . ARG B 1 214 ? 6.527 -32.5 -7.754 1 98.62 214 ARG B O 1
ATOM 4478 N N . ALA B 1 215 ? 4.992 -32.781 -6.117 1 98.69 215 ALA B N 1
ATOM 4479 C CA . ALA B 1 215 ? 4.414 -33.969 -6.73 1 98.69 215 ALA B CA 1
ATOM 4480 C C . ALA B 1 215 ? 3.83 -33.656 -8.102 1 98.69 215 ALA B C 1
ATOM 4482 O O . ALA B 1 215 ? 3.955 -34.438 -9.039 1 98.69 215 ALA B O 1
ATOM 4483 N N . SER B 1 216 ? 3.217 -32.5 -8.203 1 98.75 216 SER B N 1
ATOM 4484 C CA . SER B 1 216 ? 2.611 -32.125 -9.469 1 98.75 216 SER B CA 1
ATOM 4485 C C . SER B 1 216 ? 3.674 -31.828 -10.523 1 98.75 216 SER B C 1
ATOM 4487 O O . SER B 1 216 ? 3.506 -32.156 -11.695 1 98.75 216 SER B O 1
ATOM 4489 N N . LEU B 1 217 ? 4.742 -31.141 -10.117 1 98.81 217 LEU B N 1
ATOM 4490 C CA . LEU B 1 217 ? 5.828 -30.891 -11.055 1 98.81 217 LEU B CA 1
ATOM 4491 C C . LEU B 1 217 ? 6.395 -32.219 -11.586 1 98.81 217 LEU B C 1
ATOM 4493 O O . LEU B 1 217 ? 6.648 -32.344 -12.789 1 98.81 217 LEU B O 1
ATOM 4497 N N . GLU B 1 218 ? 6.551 -33.156 -10.727 1 98.5 218 GLU B N 1
ATOM 4498 C CA . GLU B 1 218 ? 7.09 -34.438 -11.133 1 98.5 218 GLU B CA 1
ATOM 4499 C C . GLU B 1 218 ? 6.16 -35.125 -12.117 1 98.5 218 GLU B C 1
ATOM 4501 O O . GLU B 1 218 ? 6.598 -35.594 -13.18 1 98.5 218 GLU B O 1
ATOM 4506 N N . LYS B 1 219 ? 4.934 -35.219 -11.734 1 98.56 219 LYS B N 1
ATOM 4507 C CA . LYS B 1 219 ? 3.963 -35.844 -12.609 1 98.56 219 LYS B CA 1
ATOM 4508 C C . LYS B 1 219 ? 3.893 -35.156 -13.961 1 98.56 219 LYS B C 1
ATOM 4510 O O . LYS B 1 219 ? 3.824 -35.812 -15.008 1 98.56 219 LYS B O 1
ATOM 4515 N N . PHE B 1 220 ? 3.852 -33.844 -13.977 1 98.69 220 PHE B N 1
ATOM 4516 C CA . PHE B 1 220 ? 3.814 -33 -15.164 1 98.69 220 PHE B CA 1
ATOM 4517 C C . PHE B 1 220 ? 4.988 -33.312 -16.078 1 98.69 220 PHE B C 1
ATOM 4519 O O . PHE B 1 220 ? 4.809 -33.5 -17.297 1 98.69 220 PHE B O 1
ATOM 4526 N N . MET B 1 221 ? 6.191 -33.438 -15.523 1 97.88 221 MET B N 1
ATOM 4527 C CA . MET B 1 221 ? 7.398 -33.562 -16.328 1 97.88 221 MET B CA 1
ATOM 4528 C C . MET B 1 221 ? 7.609 -35 -16.75 1 97.88 221 MET B C 1
ATOM 4530 O O . MET B 1 221 ? 8.055 -35.281 -17.875 1 97.88 221 MET B O 1
ATOM 4534 N N . VAL B 1 222 ? 7.273 -35.969 -15.945 1 97.75 222 VAL B N 1
ATOM 4535 C CA . VAL B 1 222 ? 7.516 -37.375 -16.234 1 97.75 222 VAL B CA 1
ATOM 4536 C C . VAL B 1 222 ? 6.48 -37.875 -17.234 1 97.75 222 VAL B C 1
ATOM 4538 O O . VAL B 1 222 ? 6.832 -38.562 -18.203 1 97.75 222 VAL B O 1
ATOM 4541 N N . ASP B 1 223 ? 5.25 -37.469 -17.016 1 97.44 223 ASP B N 1
ATOM 4542 C CA . ASP B 1 223 ? 4.188 -38.062 -17.828 1 97.44 223 ASP B CA 1
ATOM 4543 C C . ASP B 1 223 ? 3.746 -37.094 -18.938 1 97.44 223 ASP B C 1
ATOM 4545 O O . ASP B 1 223 ? 3.236 -37.531 -19.969 1 97.44 223 ASP B O 1
ATOM 4549 N N . GLY B 1 224 ? 3.91 -35.812 -18.719 1 95.31 224 GLY B N 1
ATOM 4550 C CA . GLY B 1 224 ? 3.318 -34.844 -19.641 1 95.31 224 GLY B CA 1
ATOM 4551 C C . GLY B 1 224 ? 4.348 -34.031 -20.391 1 95.31 224 GLY B C 1
ATOM 4552 O O . GLY B 1 224 ? 4.125 -33.656 -21.547 1 95.31 224 GLY B O 1
ATOM 4553 N N . GLY B 1 225 ? 5.445 -33.812 -19.828 1 90.19 225 GLY B N 1
ATOM 4554 C CA . GLY B 1 225 ? 6.41 -32.812 -20.297 1 90.19 225 GLY B CA 1
ATOM 4555 C C . GLY B 1 225 ? 6.867 -33.062 -21.734 1 90.19 225 GLY B C 1
ATOM 4556 O O . GLY B 1 225 ? 7.07 -32.125 -22.5 1 90.19 225 GLY B O 1
ATOM 4557 N N . ALA B 1 226 ? 7.023 -34.25 -22.078 1 90.12 226 ALA B N 1
ATOM 4558 C CA . ALA B 1 226 ? 7.512 -34.594 -23.422 1 90.12 226 ALA B CA 1
ATOM 4559 C C . ALA B 1 226 ? 6.461 -35.375 -24.203 1 90.12 226 ALA B C 1
ATOM 4561 O O . ALA B 1 226 ? 6.773 -36 -25.219 1 90.12 226 ALA B O 1
ATOM 4562 N N . ASN B 1 227 ? 5.246 -35.375 -23.797 1 94.62 227 ASN B N 1
ATOM 4563 C CA . ASN B 1 227 ? 4.168 -36.094 -24.453 1 94.62 227 ASN B CA 1
ATOM 4564 C C . ASN B 1 227 ? 3.156 -35.156 -25.078 1 94.62 227 ASN B C 1
ATOM 4566 O O . ASN B 1 227 ? 2.254 -34.656 -24.406 1 94.62 227 ASN B O 1
ATOM 4570 N N . PRO B 1 228 ? 3.238 -34.938 -26.328 1 93.44 228 PRO B N 1
ATOM 4571 C CA . PRO B 1 228 ? 2.367 -33.969 -26.984 1 93.44 228 PRO B CA 1
ATOM 4572 C C . PRO B 1 228 ? 0.9 -34.406 -26.984 1 93.44 228 PRO B C 1
ATOM 4574 O O . PRO B 1 228 ? 0.016 -33.562 -27.234 1 93.44 228 PRO B O 1
ATOM 4577 N N . PHE B 1 229 ? 0.61 -35.688 -26.719 1 94.75 229 PHE B N 1
ATOM 4578 C CA . PHE B 1 229 ? -0.765 -36.188 -26.703 1 94.75 229 PHE B CA 1
ATOM 4579 C C . PHE B 1 229 ? -1.436 -35.844 -25.375 1 94.75 229 PHE B C 1
ATOM 4581 O O . PHE B 1 229 ? -2.664 -35.875 -25.266 1 94.75 229 PHE B O 1
ATOM 4588 N N . ILE B 1 230 ? -0.645 -35.531 -24.438 1 96.44 230 ILE B N 1
ATOM 4589 C CA . ILE B 1 230 ? -1.174 -35.188 -23.125 1 96.44 230 ILE B CA 1
ATOM 4590 C C . ILE B 1 230 ? -1.094 -33.656 -22.938 1 96.44 230 ILE B C 1
ATOM 4592 O O . ILE B 1 230 ? -2.094 -33.031 -22.609 1 96.44 230 ILE B O 1
ATOM 4596 N N . CYS B 1 231 ? 0.083 -33.156 -23.141 1 97.19 231 CYS B N 1
ATOM 4597 C CA . CYS B 1 231 ? 0.306 -31.734 -22.969 1 97.19 231 CYS B CA 1
ATOM 4598 C C . CYS B 1 231 ? 0.747 -31.094 -24.281 1 97.19 231 CYS B C 1
ATOM 4600 O O . CYS B 1 231 ? 1.785 -31.453 -24.844 1 97.19 231 CYS B O 1
ATOM 4602 N N . ARG B 1 232 ? 0.018 -30.094 -24.719 1 95 232 ARG B N 1
ATOM 4603 C CA . ARG B 1 232 ? 0.437 -29.328 -25.891 1 95 232 ARG B CA 1
ATOM 4604 C C . ARG B 1 232 ? 1.828 -28.734 -25.688 1 95 232 ARG B C 1
ATOM 4606 O O . ARG B 1 232 ? 2.117 -28.156 -24.641 1 95 232 ARG B O 1
ATOM 4613 N N . GLN B 1 233 ? 2.646 -28.844 -26.719 1 93.56 233 GLN B N 1
ATOM 4614 C CA . GLN B 1 233 ? 4.051 -28.484 -26.547 1 93.56 233 GLN B CA 1
ATOM 4615 C C . GLN B 1 233 ? 4.305 -27.031 -26.906 1 93.56 233 GLN B C 1
ATOM 4617 O O . GLN B 1 233 ? 5.312 -26.453 -26.516 1 93.56 233 GLN B O 1
ATOM 4622 N N . ASP B 1 234 ? 3.412 -26.484 -27.719 1 92.62 234 ASP B N 1
ATOM 4623 C CA . ASP B 1 234 ? 3.514 -25.078 -28.109 1 92.62 234 ASP B CA 1
ATOM 4624 C C . ASP B 1 234 ? 2.184 -24.562 -28.641 1 92.62 234 ASP B C 1
ATOM 4626 O O . ASP B 1 234 ? 1.283 -25.344 -28.953 1 92.62 234 ASP B O 1
ATOM 4630 N N . GLY B 1 235 ? 2.105 -23.125 -28.594 1 91.56 235 GLY B N 1
ATOM 4631 C CA . GLY B 1 235 ? 0.9 -22.516 -29.141 1 91.56 235 GLY B CA 1
ATOM 4632 C C . GLY B 1 235 ? -0.252 -22.5 -28.156 1 91.56 235 GLY B C 1
ATOM 4633 O O . GLY B 1 235 ? -0.085 -22.859 -26.984 1 91.56 235 GLY B O 1
ATOM 4634 N N . GLY B 1 236 ? -1.393 -21.844 -28.578 1 92.25 236 GLY B N 1
ATOM 4635 C CA . GLY B 1 236 ? -2.545 -21.719 -27.703 1 92.25 236 GLY B CA 1
ATOM 4636 C C . GLY B 1 236 ? -2.332 -20.719 -26.578 1 92.25 236 GLY B C 1
ATOM 4637 O O . GLY B 1 236 ? -1.272 -20.094 -26.5 1 92.25 236 GLY B O 1
ATOM 4638 N N . ALA B 1 237 ? -3.408 -20.578 -25.781 1 93.38 237 ALA B N 1
ATOM 4639 C CA . ALA B 1 237 ? -3.273 -19.766 -24.578 1 93.38 237 ALA B CA 1
ATOM 4640 C C . ALA B 1 237 ? -2.582 -20.547 -23.469 1 93.38 237 ALA B C 1
ATOM 4642 O O . ALA B 1 237 ? -3.094 -21.562 -23 1 93.38 237 ALA B O 1
ATOM 4643 N N . GLU B 1 238 ? -1.482 -20.047 -23.078 1 96 238 GLU B N 1
ATOM 4644 C CA . GLU B 1 238 ? -0.59 -20.766 -22.172 1 96 238 GLU B CA 1
ATOM 4645 C C . GLU B 1 238 ? -1.341 -21.266 -20.953 1 96 238 GLU B C 1
ATOM 4647 O O . GLU B 1 238 ? -1.202 -22.438 -20.562 1 96 238 GLU B O 1
ATOM 4652 N N . ASP B 1 239 ? -2.143 -20.422 -20.281 1 96.25 239 ASP B N 1
ATOM 4653 C CA . ASP B 1 239 ? -2.818 -20.797 -19.047 1 96.25 239 ASP B CA 1
ATOM 4654 C C . ASP B 1 239 ? -3.855 -21.891 -19.281 1 96.25 239 ASP B C 1
ATOM 4656 O O . ASP B 1 239 ? -3.932 -22.859 -18.531 1 96.25 239 ASP B O 1
ATOM 4660 N N . ALA B 1 240 ? -4.586 -21.828 -20.375 1 96.19 240 ALA B N 1
ATOM 4661 C CA . ALA B 1 240 ? -5.578 -22.844 -20.719 1 96.19 240 ALA B CA 1
ATOM 4662 C C . ALA B 1 240 ? -4.914 -24.172 -21.094 1 96.19 240 ALA B C 1
ATOM 4664 O O . ALA B 1 240 ? -5.383 -25.234 -20.688 1 96.19 240 ALA B O 1
ATOM 4665 N N . GLU B 1 241 ? -3.844 -24.062 -21.844 1 96.94 241 GLU B N 1
ATOM 4666 C CA . GLU B 1 241 ? -3.158 -25.281 -22.281 1 96.94 241 GLU B CA 1
ATOM 4667 C C . GLU B 1 241 ? -2.533 -26.016 -21.078 1 96.94 241 GLU B C 1
ATOM 4669 O O . GLU B 1 241 ? -2.566 -27.234 -21.016 1 96.94 241 GLU B O 1
ATOM 4674 N N . ILE B 1 242 ? -1.96 -25.25 -20.188 1 97.94 242 ILE B N 1
ATOM 4675 C CA . ILE B 1 242 ? -1.406 -25.859 -18.984 1 97.94 242 ILE B CA 1
ATOM 4676 C C . ILE B 1 242 ? -2.531 -26.469 -18.156 1 97.94 242 ILE B C 1
ATOM 4678 O O . ILE B 1 242 ? -2.387 -27.562 -17.609 1 97.94 242 ILE B O 1
ATOM 4682 N N . GLY B 1 243 ? -3.635 -25.75 -18.047 1 98 243 GLY B N 1
ATOM 4683 C CA . GLY B 1 243 ? -4.797 -26.297 -17.359 1 98 243 GLY B CA 1
ATOM 4684 C C . GLY B 1 243 ? -5.27 -27.625 -17.938 1 98 243 GLY B C 1
ATOM 4685 O O . GLY B 1 243 ? -5.57 -28.562 -17.203 1 98 243 GLY B O 1
ATOM 4686 N N . ARG B 1 244 ? -5.352 -27.719 -19.266 1 97.69 244 ARG B N 1
ATOM 4687 C CA . ARG B 1 244 ? -5.754 -28.953 -19.938 1 97.69 244 ARG B CA 1
ATOM 4688 C C . ARG B 1 244 ? -4.781 -30.094 -19.641 1 97.69 244 ARG B C 1
ATOM 4690 O O . ARG B 1 244 ? -5.203 -31.219 -19.406 1 97.69 244 ARG B O 1
ATOM 4697 N N . CYS B 1 245 ? -3.568 -29.734 -19.719 1 98.19 245 CYS B N 1
ATOM 4698 C CA . CYS B 1 245 ? -2.525 -30.703 -19.422 1 98.19 245 CYS B CA 1
ATOM 4699 C C . CYS B 1 245 ? -2.678 -31.25 -18 1 98.19 245 CYS B C 1
ATOM 4701 O O . CYS B 1 245 ? -2.635 -32.469 -17.781 1 98.19 245 CYS B O 1
ATOM 4703 N N . MET B 1 246 ? -2.881 -30.328 -17.016 1 98.62 246 MET B N 1
ATOM 4704 C CA . MET B 1 246 ? -3.033 -30.734 -15.625 1 98.62 246 MET B CA 1
ATOM 4705 C C . MET B 1 246 ? -4.23 -31.656 -15.453 1 98.62 246 MET B C 1
ATOM 4707 O O . MET B 1 246 ? -4.148 -32.656 -14.742 1 98.62 246 MET B O 1
ATOM 4711 N N . MET B 1 247 ? -5.32 -31.328 -16.094 1 98.12 247 MET B N 1
ATOM 4712 C CA . MET B 1 247 ? -6.52 -32.156 -15.992 1 98.12 247 MET B CA 1
ATOM 4713 C C . MET B 1 247 ? -6.254 -33.562 -16.531 1 98.12 247 MET B C 1
ATOM 4715 O O . MET B 1 247 ? -6.625 -34.531 -15.914 1 98.12 247 MET B O 1
ATOM 4719 N N . LYS B 1 248 ? -5.586 -33.656 -17.656 1 98.12 248 LYS B N 1
ATOM 4720 C CA . LYS B 1 248 ? -5.301 -34.969 -18.281 1 98.12 248 LYS B CA 1
ATOM 4721 C C . LYS B 1 248 ? -4.371 -35.781 -17.422 1 98.12 248 LYS B C 1
ATOM 4723 O O . LYS B 1 248 ? -4.43 -37.031 -17.438 1 98.12 248 LYS B O 1
ATOM 4728 N N . LEU B 1 249 ? -3.57 -35.156 -16.625 1 98.56 249 LEU B N 1
ATOM 4729 C CA . LEU B 1 249 ? -2.586 -35.844 -15.797 1 98.56 249 LEU B CA 1
ATOM 4730 C C . LEU B 1 249 ? -3.174 -36.188 -14.43 1 98.56 249 LEU B C 1
ATOM 4732 O O . LEU B 1 249 ? -2.512 -36.812 -13.609 1 98.56 249 LEU B O 1
ATOM 4736 N N . GLY B 1 250 ? -4.363 -35.719 -14.18 1 98.19 250 GLY B N 1
ATOM 4737 C CA . GLY B 1 250 ? -5 -36 -12.906 1 98.19 250 GLY B CA 1
ATOM 4738 C C . GLY B 1 250 ? -4.527 -35.062 -11.797 1 98.19 250 GLY B C 1
ATOM 4739 O O . GLY B 1 250 ? -4.609 -35.406 -10.617 1 98.19 250 GLY B O 1
ATOM 4740 N N . ILE B 1 251 ? -3.934 -33.969 -12.148 1 98.69 251 ILE B N 1
ATOM 4741 C CA . ILE B 1 251 ? -3.52 -32.969 -11.18 1 98.69 251 ILE B CA 1
ATOM 4742 C C . ILE B 1 251 ? -4.672 -32 -10.914 1 98.69 251 ILE B C 1
ATOM 4744 O O . ILE B 1 251 ? -5.164 -31.328 -11.836 1 98.69 251 ILE B O 1
ATOM 4748 N N . THR B 1 252 ? -5.07 -31.859 -9.711 1 98.19 252 THR B N 1
ATOM 4749 C CA . THR B 1 252 ? -6.281 -31.141 -9.328 1 98.19 252 THR B CA 1
ATOM 4750 C C . THR B 1 252 ? -6.047 -29.625 -9.352 1 98.19 252 THR B C 1
ATOM 4752 O O . THR B 1 252 ? -5.012 -29.156 -8.883 1 98.19 252 THR B O 1
ATOM 4755 N N . ALA B 1 253 ? -7.023 -28.938 -9.945 1 98.25 253 ALA B N 1
ATOM 4756 C CA . ALA B 1 253 ? -7.074 -27.484 -9.781 1 98.25 253 ALA B CA 1
ATOM 4757 C C . ALA B 1 253 ? -7.691 -27.109 -8.438 1 98.25 253 ALA B C 1
ATOM 4759 O O . ALA B 1 253 ? -8.914 -27.062 -8.297 1 98.25 253 ALA B O 1
ATOM 4760 N N . GLY B 1 254 ? -6.844 -26.766 -7.512 1 97.44 254 GLY B N 1
ATOM 4761 C CA . GLY B 1 254 ? -7.301 -26.547 -6.148 1 97.44 254 GLY B CA 1
ATOM 4762 C C . GLY B 1 254 ? -7.938 -25.188 -5.945 1 97.44 254 GLY B C 1
ATOM 4763 O O . GLY B 1 254 ? -7.871 -24.328 -6.824 1 97.44 254 GLY B O 1
ATOM 4764 N N . GLU B 1 255 ? -8.609 -25.047 -4.734 1 96.81 255 GLU B N 1
ATOM 4765 C CA . GLU B 1 255 ? -9.227 -23.781 -4.348 1 96.81 255 GLU B CA 1
ATOM 4766 C C . GLU B 1 255 ? -8.258 -22.922 -3.549 1 96.81 255 GLU B C 1
ATOM 4768 O O . GLU B 1 255 ? -7.617 -23.391 -2.609 1 96.81 255 GLU B O 1
ATOM 4773 N N . SER B 1 256 ? -8.172 -21.656 -3.943 1 97.5 256 SER B N 1
ATOM 4774 C CA . SER B 1 256 ? -7.223 -20.781 -3.264 1 97.5 256 SER B CA 1
ATOM 4775 C C . SER B 1 256 ? -7.938 -19.656 -2.535 1 97.5 256 SER B C 1
ATOM 4777 O O . SER B 1 256 ? -7.305 -18.672 -2.125 1 97.5 256 SER B O 1
ATOM 4779 N N . LEU B 1 257 ? -9.273 -19.703 -2.342 1 97.25 257 LEU B N 1
ATOM 4780 C CA . LEU B 1 257 ? -10.023 -18.703 -1.593 1 97.25 257 LEU B CA 1
ATOM 4781 C C . LEU B 1 257 ? -9.711 -18.781 -0.103 1 97.25 257 LEU B C 1
ATOM 4783 O O . LEU B 1 257 ? -9.422 -19.859 0.416 1 97.25 257 LEU B O 1
ATOM 4787 N N . ASP B 1 258 ? -9.773 -17.625 0.567 1 96 258 ASP B N 1
ATOM 4788 C CA . ASP B 1 258 ? -9.695 -17.703 2.023 1 96 258 ASP B CA 1
ATOM 4789 C C . ASP B 1 258 ? -11.031 -18.141 2.621 1 96 258 ASP B C 1
ATOM 4791 O O . ASP B 1 258 ? -11.984 -18.406 1.891 1 96 258 ASP B O 1
ATOM 4795 N N . VAL B 1 259 ? -11.102 -18.312 3.914 1 94.25 259 VAL B N 1
ATOM 4796 C CA . VAL B 1 259 ? -12.258 -18.906 4.574 1 94.25 259 VAL B CA 1
ATOM 4797 C C . VAL B 1 259 ? -13.461 -17.969 4.449 1 94.25 259 VAL B C 1
ATOM 4799 O O . VAL B 1 259 ? -14.594 -18.359 4.703 1 94.25 259 VAL B O 1
ATOM 4802 N N . PHE B 1 260 ? -13.242 -16.734 4.039 1 91.69 260 PHE B N 1
ATOM 4803 C CA . PHE B 1 260 ? -14.32 -15.773 3.869 1 91.69 260 PHE B CA 1
ATOM 4804 C C . PHE B 1 260 ? -14.773 -15.719 2.416 1 91.69 260 PHE B C 1
ATOM 4806 O O . PHE B 1 260 ? -15.617 -14.898 2.055 1 91.69 260 PHE B O 1
ATOM 4813 N N . GLY B 1 261 ? -14.188 -16.531 1.578 1 94.44 261 GLY B N 1
ATOM 4814 C CA . GLY B 1 261 ? -14.578 -16.625 0.18 1 94.44 261 GLY B CA 1
ATOM 4815 C C . GLY B 1 261 ? -13.914 -15.57 -0.692 1 94.44 261 GLY B C 1
ATOM 4816 O O . GLY B 1 261 ? -14.383 -15.289 -1.799 1 94.44 261 GLY B O 1
ATOM 4817 N N . LYS B 1 262 ? -12.859 -14.984 -0.202 1 96.06 262 LYS B N 1
ATOM 4818 C CA . LYS B 1 262 ? -12.18 -13.93 -0.958 1 96.06 262 LYS B CA 1
ATOM 4819 C C . LYS B 1 262 ? -11.008 -14.492 -1.759 1 96.06 262 LYS B C 1
ATOM 4821 O O . LYS B 1 262 ? -10.297 -15.383 -1.284 1 96.06 262 LYS B O 1
ATOM 4826 N N . GLU B 1 263 ? -10.805 -13.898 -2.908 1 97.56 263 GLU B N 1
ATOM 4827 C CA . GLU B 1 263 ? -9.734 -14.336 -3.803 1 97.56 263 GLU B CA 1
ATOM 4828 C C . GLU B 1 263 ? -8.359 -13.945 -3.25 1 97.56 263 GLU B C 1
ATOM 4830 O O . GLU B 1 263 ? -8.234 -12.93 -2.557 1 97.56 263 GLU B O 1
ATOM 4835 N N . THR B 1 264 ? -7.332 -14.781 -3.643 1 98.62 264 THR B N 1
ATOM 4836 C CA . THR B 1 264 ? -5.98 -14.492 -3.176 1 98.62 264 THR B CA 1
ATOM 4837 C C . THR B 1 264 ? -5.051 -14.203 -4.352 1 98.62 264 THR B C 1
ATOM 4839 O O . THR B 1 264 ? -4.047 -13.508 -4.203 1 98.62 264 THR B O 1
ATOM 4842 N N . PHE B 1 265 ? -5.285 -14.805 -5.504 1 98.81 265 PHE B N 1
ATOM 4843 C CA . PHE B 1 265 ? -4.566 -14.523 -6.742 1 98.81 265 PHE B CA 1
ATOM 4844 C C . PHE B 1 265 ? -5.367 -13.586 -7.633 1 98.81 265 PHE B C 1
ATOM 4846 O O . PHE B 1 265 ? -6.535 -13.844 -7.93 1 98.81 265 PHE B O 1
ATOM 4853 N N . HIS B 1 266 ? -4.734 -12.523 -8.117 1 98.25 266 HIS B N 1
ATOM 4854 C CA . HIS B 1 266 ? -5.527 -11.5 -8.797 1 98.25 266 HIS B CA 1
ATOM 4855 C C . HIS B 1 266 ? -4.977 -11.195 -10.18 1 98.25 266 HIS B C 1
ATOM 4857 O O . HIS B 1 266 ? -3.846 -10.719 -10.312 1 98.25 266 HIS B O 1
ATOM 4863 N N . PRO B 1 267 ? -5.785 -11.344 -11.211 1 97.5 267 PRO B N 1
ATOM 4864 C CA . PRO B 1 267 ? -5.344 -11.188 -12.602 1 97.5 267 PRO B CA 1
ATOM 4865 C C . PRO B 1 267 ? -5.188 -9.727 -13.008 1 97.5 267 PRO B C 1
ATOM 4867 O O . PRO B 1 267 ? -4.781 -9.438 -14.133 1 97.5 267 PRO B O 1
ATOM 4870 N N . PHE B 1 268 ? -5.516 -8.781 -12.078 1 96.94 268 PHE B N 1
ATOM 4871 C CA . PHE B 1 268 ? -5.391 -7.359 -12.383 1 96.94 268 PHE B CA 1
ATOM 4872 C C . PHE B 1 268 ? -4.738 -6.613 -11.227 1 96.94 268 PHE B C 1
ATOM 4874 O O . PHE B 1 268 ? -4.418 -7.211 -10.195 1 96.94 268 PHE B O 1
ATOM 4881 N N . VAL B 1 269 ? -4.535 -5.281 -11.492 1 96.12 269 VAL B N 1
ATOM 4882 C CA . VAL B 1 269 ? -3.949 -4.43 -10.461 1 96.12 269 VAL B CA 1
ATOM 4883 C C . VAL B 1 269 ? -4.918 -4.297 -9.289 1 96.12 269 VAL B C 1
ATOM 4885 O O . VAL B 1 269 ? -6.133 -4.441 -9.453 1 96.12 269 VAL B O 1
ATOM 4888 N N . PRO B 1 270 ? -4.445 -3.98 -8.109 1 96.19 270 PRO B N 1
ATOM 4889 C CA . PRO B 1 270 ? -5.297 -3.939 -6.918 1 96.19 270 PRO B CA 1
ATOM 4890 C C . PRO B 1 270 ? -6.477 -2.98 -7.066 1 96.19 270 PRO B C 1
ATOM 4892 O O . PRO B 1 270 ? -7.602 -3.32 -6.695 1 96.19 270 PRO B O 1
ATOM 4895 N N . ILE B 1 271 ? -6.25 -1.807 -7.625 1 93.75 271 ILE B N 1
ATOM 4896 C CA . ILE B 1 271 ? -7.301 -0.799 -7.672 1 93.75 271 ILE B CA 1
ATOM 4897 C C . ILE B 1 271 ? -8.414 -1.26 -8.609 1 93.75 271 ILE B C 1
ATOM 4899 O O . ILE B 1 271 ? -9.594 -0.979 -8.375 1 93.75 271 ILE B O 1
ATOM 4903 N N . ALA B 1 272 ? -8.086 -2.008 -9.633 1 93.31 272 ALA B N 1
ATOM 4904 C CA . ALA B 1 272 ? -9.109 -2.551 -10.523 1 93.31 272 ALA B CA 1
ATOM 4905 C C . ALA B 1 272 ? -10.031 -3.51 -9.781 1 93.31 272 ALA B C 1
ATOM 4907 O O . ALA B 1 272 ? -11.25 -3.506 -10 1 93.31 272 ALA B O 1
ATOM 4908 N N . HIS B 1 273 ? -9.461 -4.301 -8.961 1 94.5 273 HIS B N 1
ATOM 4909 C CA . HIS B 1 273 ? -10.266 -5.238 -8.18 1 94.5 273 HIS B CA 1
ATOM 4910 C C . HIS B 1 273 ? -11.109 -4.508 -7.141 1 94.5 273 HIS B C 1
ATOM 4912 O O . HIS B 1 273 ? -12.281 -4.848 -6.938 1 94.5 273 HIS B O 1
ATOM 4918 N N . LEU B 1 274 ? -10.555 -3.506 -6.543 1 93.5 274 LEU B N 1
ATOM 4919 C CA . LEU B 1 274 ? -11.289 -2.74 -5.543 1 93.5 274 LEU B CA 1
ATOM 4920 C C . LEU B 1 274 ? -12.484 -2.027 -6.168 1 93.5 274 LEU B C 1
ATOM 4922 O O . LEU B 1 274 ? -13.57 -2.004 -5.586 1 93.5 274 LEU B O 1
ATOM 4926 N N . GLU B 1 275 ? -12.25 -1.57 -7.332 1 91.06 275 GLU B N 1
ATOM 4927 C CA . GLU B 1 275 ? -13.281 -0.765 -7.977 1 91.06 275 GLU B CA 1
ATOM 4928 C C . GLU B 1 275 ? -14.25 -1.64 -8.766 1 91.06 275 GLU B C 1
ATOM 4930 O O . GLU B 1 275 ? -15.359 -1.21 -9.086 1 91.06 275 GLU B O 1
ATOM 4935 N N . GLY B 1 276 ? -13.812 -2.777 -9.109 1 88.31 276 GLY B N 1
ATOM 4936 C CA . GLY B 1 276 ? -14.656 -3.68 -9.875 1 88.31 276 GLY B CA 1
ATOM 4937 C C . GLY B 1 276 ? -14.719 -3.336 -11.352 1 88.31 276 GLY B C 1
ATOM 4938 O O . GLY B 1 276 ? -15.703 -3.639 -12.023 1 88.31 276 GLY B O 1
ATOM 4939 N N . HIS B 1 277 ? -13.766 -2.691 -11.766 1 84.38 277 HIS B N 1
ATOM 4940 C CA . HIS B 1 277 ? -13.695 -2.344 -13.18 1 84.38 277 HIS B CA 1
ATOM 4941 C C . HIS B 1 277 ? -12.906 -3.387 -13.961 1 84.38 277 HIS B C 1
ATOM 4943 O O . HIS B 1 277 ? -11.711 -3.201 -14.227 1 84.38 277 HIS B O 1
ATOM 4949 N N . HIS B 1 278 ? -13.633 -4.477 -14.312 1 86.56 278 HIS B N 1
ATOM 4950 C CA . HIS B 1 278 ? -13 -5.551 -15.07 1 86.56 278 HIS B CA 1
ATOM 4951 C C . HIS B 1 278 ? -13.648 -5.711 -16.438 1 86.56 278 HIS B C 1
ATOM 4953 O O . HIS B 1 278 ? -14.789 -5.305 -16.656 1 86.56 278 HIS B O 1
ATOM 4959 N N . PRO B 1 279 ? -12.891 -6.168 -17.359 1 90 279 PRO B N 1
ATOM 4960 C CA . PRO B 1 279 ? -13.539 -6.547 -18.609 1 90 279 PRO B CA 1
ATOM 4961 C C . PRO B 1 279 ? -14.609 -7.617 -18.422 1 90 279 PRO B C 1
ATOM 4963 O O . PRO B 1 279 ? -14.523 -8.43 -17.5 1 90 279 PRO B O 1
ATOM 4966 N N . ASP B 1 280 ? -15.523 -7.668 -19.344 1 89.56 280 ASP B N 1
ATOM 4967 C CA . ASP B 1 280 ? -16.672 -8.562 -19.25 1 89.56 280 ASP B CA 1
ATOM 4968 C C . ASP B 1 280 ? -16.234 -10.023 -19.188 1 89.56 280 ASP B C 1
ATOM 4970 O O . ASP B 1 280 ? -16.844 -10.828 -18.484 1 89.56 280 ASP B O 1
ATOM 4974 N N . TRP B 1 281 ? -15.258 -10.312 -19.953 1 90.06 281 TRP B N 1
ATOM 4975 C CA . TRP B 1 281 ? -14.82 -11.703 -19.984 1 90.06 281 TRP B CA 1
ATOM 4976 C C . TRP B 1 281 ? -14.414 -12.188 -18.594 1 90.06 281 TRP B C 1
ATOM 4978 O O . TRP B 1 281 ? -14.562 -13.367 -18.281 1 90.06 281 TRP B O 1
ATOM 4988 N N . PHE B 1 282 ? -13.867 -11.305 -17.797 1 93.75 282 PHE B N 1
ATOM 4989 C CA . PHE B 1 282 ? -13.383 -11.68 -16.469 1 93.75 282 PHE B CA 1
ATOM 4990 C C . PHE B 1 282 ? -14.531 -12.188 -15.602 1 93.75 282 PHE B C 1
ATOM 4992 O O . PHE B 1 282 ? -14.383 -13.18 -14.883 1 93.75 282 PHE B O 1
ATOM 4999 N N . TYR B 1 283 ? -15.648 -11.57 -15.734 1 90.69 283 TYR B N 1
ATOM 5000 C CA . TYR B 1 283 ? -16.828 -11.977 -14.977 1 90.69 283 TYR B CA 1
ATOM 5001 C C . TYR B 1 283 ? -17.344 -13.32 -15.461 1 90.69 283 TYR B C 1
ATOM 5003 O O . TYR B 1 283 ? -17.844 -14.125 -14.672 1 90.69 283 TYR B O 1
ATOM 5011 N N . LYS B 1 284 ? -17.156 -13.547 -16.688 1 91.62 284 LYS B N 1
ATOM 5012 C CA . LYS B 1 284 ? -17.672 -14.766 -17.297 1 91.62 284 LYS B CA 1
ATOM 5013 C C . LYS B 1 284 ? -16.75 -15.945 -17.062 1 91.62 284 LYS B C 1
ATOM 5015 O O . LYS B 1 284 ? -17.203 -17.078 -16.922 1 91.62 284 LYS B O 1
ATOM 5020 N N . TYR B 1 285 ? -15.492 -15.648 -16.938 1 94.88 285 TYR B N 1
ATOM 5021 C CA . TYR B 1 285 ? -14.516 -16.734 -16.922 1 94.88 285 TYR B CA 1
ATOM 5022 C C . TYR B 1 285 ? -14.164 -17.109 -15.492 1 94.88 285 TYR B C 1
ATOM 5024 O O . TYR B 1 285 ? -13.641 -18.203 -15.25 1 94.88 285 TYR B O 1
ATOM 5032 N N . SER B 1 286 ? -14.367 -16.219 -14.555 1 96.19 286 SER B N 1
ATOM 5033 C CA . SER B 1 286 ? -13.969 -16.5 -13.18 1 96.19 286 SER B CA 1
ATOM 5034 C C . SER B 1 286 ? -14.836 -17.594 -12.562 1 96.19 286 SER B C 1
ATOM 5036 O O . SER B 1 286 ? -16.062 -17.562 -12.68 1 96.19 286 SER B O 1
ATOM 5038 N N . ALA B 1 287 ? -14.188 -18.562 -11.961 1 96.56 287 ALA B N 1
ATOM 5039 C CA . ALA B 1 287 ? -14.906 -19.672 -11.328 1 96.56 287 ALA B CA 1
ATOM 5040 C C . ALA B 1 287 ? -15.781 -19.172 -10.18 1 96.56 287 ALA B C 1
ATOM 5042 O O . ALA B 1 287 ? -16.844 -19.734 -9.906 1 96.56 287 ALA B O 1
ATOM 5043 N N . HIS B 1 288 ? -15.281 -18.203 -9.453 1 95.5 288 HIS B N 1
ATOM 5044 C CA . HIS B 1 288 ? -16.016 -17.562 -8.359 1 95.5 288 HIS B CA 1
ATOM 5045 C C . HIS B 1 288 ? -16.391 -16.141 -8.703 1 95.5 288 HIS B C 1
ATOM 5047 O O . HIS B 1 288 ? -15.586 -15.398 -9.281 1 95.5 288 HIS B O 1
ATOM 5053 N N . LYS B 1 289 ? -17.531 -15.766 -8.375 1 92 289 LYS B N 1
ATOM 5054 C CA . LYS B 1 289 ? -18.031 -14.438 -8.719 1 92 289 LYS B CA 1
ATOM 5055 C C . LYS B 1 289 ? -17.125 -13.344 -8.164 1 92 289 LYS B C 1
ATOM 5057 O O . LYS B 1 289 ? -16.922 -13.25 -6.949 1 92 289 LYS B O 1
ATOM 5062 N N . PRO B 1 290 ? -16.641 -12.531 -9.094 1 92 290 PRO B N 1
ATOM 5063 C CA . PRO B 1 290 ? -15.789 -11.438 -8.609 1 92 290 PRO B CA 1
ATOM 5064 C C . PRO B 1 290 ? -16.562 -10.422 -7.766 1 92 290 PRO B C 1
ATOM 5066 O O . PRO B 1 290 ? -17.672 -10.047 -8.117 1 92 290 PRO B O 1
ATOM 5069 N N . ARG B 1 291 ? -15.969 -10.07 -6.66 1 90.69 291 ARG B N 1
ATOM 5070 C CA . ARG B 1 291 ? -16.516 -9.047 -5.781 1 90.69 291 ARG B CA 1
ATOM 5071 C C . ARG B 1 291 ? -15.688 -7.766 -5.848 1 90.69 291 ARG B C 1
ATOM 5073 O O . ARG B 1 291 ? -14.531 -7.793 -6.27 1 90.69 291 ARG B O 1
ATOM 5080 N N . LYS B 1 292 ? -16.359 -6.641 -5.457 1 89.38 292 LYS B N 1
ATOM 5081 C CA . LYS B 1 292 ? -15.656 -5.359 -5.414 1 89.38 292 LYS B CA 1
ATOM 5082 C C . LYS B 1 292 ? -15.492 -4.871 -3.975 1 89.38 292 LYS B C 1
ATOM 5084 O O . LYS B 1 292 ? -15.914 -5.547 -3.033 1 89.38 292 LYS B O 1
ATOM 5089 N N . GLY B 1 293 ? -14.789 -3.719 -3.832 1 89 293 GLY B N 1
ATOM 5090 C CA . GLY B 1 293 ? -14.539 -3.223 -2.49 1 89 293 GLY B CA 1
ATOM 5091 C C . GLY B 1 293 ? -13.641 -4.133 -1.674 1 89 293 GLY B C 1
ATOM 5092 O O . GLY B 1 293 ? -12.734 -4.773 -2.217 1 89 293 GLY B O 1
ATOM 5093 N N . LEU B 1 294 ? -13.914 -4.156 -0.429 1 86 294 LEU B N 1
ATOM 5094 C CA . LEU B 1 294 ? -13.055 -4.934 0.457 1 86 294 LEU B CA 1
ATOM 5095 C C . LEU B 1 294 ? -13.352 -6.426 0.322 1 86 294 LEU B C 1
ATOM 5097 O O . LEU B 1 294 ? -12.562 -7.258 0.783 1 86 294 LEU B O 1
ATOM 5101 N N . GLY B 1 295 ? -14.398 -6.754 -0.344 1 88 295 GLY B N 1
ATOM 5102 C CA . GLY B 1 295 ? -14.75 -8.148 -0.572 1 88 295 GLY B CA 1
ATOM 5103 C C . GLY B 1 295 ? -13.977 -8.773 -1.715 1 88 295 GLY B C 1
ATOM 5104 O O . GLY B 1 295 ? -13.969 -10 -1.868 1 88 295 GLY B O 1
ATOM 5105 N N . CYS B 1 296 ? -13.297 -7.961 -2.385 1 90.44 296 CYS B N 1
ATOM 5106 C CA . CYS B 1 296 ? -12.648 -8.438 -3.598 1 90.44 296 CYS B CA 1
ATOM 5107 C C . CYS B 1 296 ? -11.438 -9.305 -3.26 1 90.44 296 CYS B C 1
ATOM 5109 O O . CYS B 1 296 ? -11.125 -10.25 -3.986 1 90.44 296 CYS B O 1
ATOM 5111 N N . CYS B 1 297 ? -10.867 -9 -2.221 1 95.25 297 CYS B N 1
ATOM 5112 C CA . CYS B 1 297 ? -9.523 -9.531 -2.055 1 95.25 297 CYS B CA 1
ATOM 5113 C C . CYS B 1 297 ? -9.258 -9.906 -0.601 1 95.25 297 CYS B C 1
ATOM 5115 O O . CYS B 1 297 ? -9.602 -9.148 0.309 1 95.25 297 CYS B O 1
ATOM 5117 N N . SER B 1 298 ? -8.664 -10.969 -0.427 1 96.12 298 SER B N 1
ATOM 5118 C CA . SER B 1 298 ? -8.273 -11.438 0.9 1 96.12 298 SER B CA 1
ATOM 5119 C C . SER B 1 298 ? -7.289 -10.477 1.56 1 96.12 298 SER B C 1
ATOM 5121 O O . SER B 1 298 ? -6.461 -9.867 0.881 1 96.12 298 SER B O 1
ATOM 5123 N N . ASP B 1 299 ? -7.309 -10.367 2.904 1 95.44 299 ASP B N 1
ATOM 5124 C CA . ASP B 1 299 ? -6.297 -9.633 3.658 1 95.44 299 ASP B CA 1
ATOM 5125 C C . ASP B 1 299 ? -4.922 -10.273 3.5 1 95.44 299 ASP B C 1
ATOM 5127 O O . ASP B 1 299 ? -3.904 -9.664 3.842 1 95.44 299 ASP B O 1
ATOM 5131 N N . TYR B 1 300 ? -4.965 -11.477 3.004 1 97.56 300 TYR B N 1
ATOM 5132 C CA . TYR B 1 300 ? -3.729 -12.203 2.729 1 97.56 300 TYR B CA 1
ATOM 5133 C C . TYR B 1 300 ? -3.627 -12.562 1.251 1 97.56 300 TYR B C 1
ATOM 5135 O O . TYR B 1 300 ? -3.254 -13.688 0.905 1 97.56 300 TYR B O 1
ATOM 5143 N N . SER B 1 301 ? -4.016 -11.594 0.474 1 98.5 301 SER B N 1
ATOM 5144 C CA . SER B 1 301 ? -3.846 -11.742 -0.968 1 98.5 301 SER B CA 1
ATOM 5145 C C . SER B 1 301 ? -2.412 -12.125 -1.321 1 98.5 301 SER B C 1
ATOM 5147 O O . SER B 1 301 ? -1.47 -11.727 -0.634 1 98.5 301 SER B O 1
ATOM 5149 N N . ILE B 1 302 ? -2.26 -12.812 -2.447 1 98.94 302 ILE B N 1
ATOM 5150 C CA . ILE B 1 302 ? -0.98 -13.43 -2.795 1 98.94 302 ILE B CA 1
ATOM 5151 C C . ILE B 1 302 ? -0.376 -12.711 -3.998 1 98.94 302 ILE B C 1
ATOM 5153 O O . ILE B 1 302 ? 0.837 -12.492 -4.055 1 98.94 302 ILE B O 1
ATOM 5157 N N . SER B 1 303 ? -1.205 -12.352 -4.977 1 98.88 303 SER B N 1
ATOM 5158 C CA . SER B 1 303 ? -0.592 -11.797 -6.18 1 98.88 303 SER B CA 1
ATOM 5159 C C . SER B 1 303 ? -1.507 -10.773 -6.844 1 98.88 303 SER B C 1
ATOM 5161 O O . SER B 1 303 ? -2.727 -10.82 -6.672 1 98.88 303 SER B O 1
ATOM 5163 N N . PHE B 1 304 ? -0.891 -9.922 -7.543 1 98.69 304 PHE B N 1
ATOM 5164 C CA . PHE B 1 304 ? -1.544 -8.992 -8.453 1 98.69 304 PHE B CA 1
ATOM 5165 C C . PHE B 1 304 ? -0.806 -8.922 -9.781 1 98.69 304 PHE B C 1
ATOM 5167 O O . PHE B 1 304 ? 0.427 -8.938 -9.82 1 98.69 304 PHE B O 1
ATOM 5174 N N . HIS B 1 305 ? -1.582 -8.844 -10.867 1 98 305 HIS B N 1
ATOM 5175 C CA . HIS B 1 305 ? -1.015 -8.812 -12.211 1 98 305 HIS B CA 1
ATOM 5176 C C . HIS B 1 305 ? -1.105 -7.418 -12.82 1 98 305 HIS B C 1
ATOM 5178 O O . HIS B 1 305 ? -1.796 -6.547 -12.281 1 98 305 HIS B O 1
ATOM 5184 N N . TYR B 1 306 ? -0.301 -7.188 -13.867 1 97.12 306 TYR B N 1
ATOM 5185 C CA . TYR B 1 306 ? -0.192 -5.926 -14.594 1 97.12 306 TYR B CA 1
ATOM 5186 C C . TYR B 1 306 ? 0.443 -4.848 -13.719 1 97.12 306 TYR B C 1
ATOM 5188 O O . TYR B 1 306 ? 0.058 -3.68 -13.789 1 97.12 306 TYR B O 1
ATOM 5196 N N . MET B 1 307 ? 1.317 -5.223 -12.922 1 97.69 307 MET B N 1
ATOM 5197 C CA . MET B 1 307 ? 2.043 -4.301 -12.055 1 97.69 307 MET B CA 1
ATOM 5198 C C . MET B 1 307 ? 3.262 -3.725 -12.773 1 97.69 307 MET B C 1
ATOM 5200 O O . MET B 1 307 ? 4.18 -4.461 -13.133 1 97.69 307 MET B O 1
ATOM 5204 N N . SER B 1 308 ? 3.248 -2.426 -12.977 1 95.75 308 SER B N 1
ATOM 5205 C CA . SER B 1 308 ? 4.43 -1.769 -13.523 1 95.75 308 SER B CA 1
ATOM 5206 C C . SER B 1 308 ? 5.586 -1.799 -12.531 1 95.75 308 SER B C 1
ATOM 5208 O O . SER B 1 308 ? 5.391 -2.082 -11.352 1 95.75 308 SER B O 1
ATOM 5210 N N . PRO B 1 309 ? 6.812 -1.541 -13.055 1 95.44 309 PRO B N 1
ATOM 5211 C CA . PRO B 1 309 ? 7.934 -1.436 -12.117 1 95.44 309 PRO B CA 1
ATOM 5212 C C . PRO B 1 309 ? 7.664 -0.449 -10.984 1 95.44 309 PRO B C 1
ATOM 5214 O O . PRO B 1 309 ? 7.926 -0.756 -9.812 1 95.44 309 PRO B O 1
ATOM 5217 N N . SER B 1 310 ? 7.094 0.707 -11.281 1 93.38 310 SER B N 1
ATOM 5218 C CA . SER B 1 310 ? 6.754 1.7 -10.266 1 93.38 310 SER B CA 1
ATOM 5219 C C . SER B 1 310 ? 5.754 1.144 -9.258 1 93.38 310 SER B C 1
ATOM 5221 O O . SER B 1 310 ? 5.875 1.389 -8.055 1 93.38 310 SER B O 1
ATOM 5223 N N . ASP B 1 311 ? 4.797 0.42 -9.766 1 95.88 311 ASP B N 1
ATOM 5224 C CA . ASP B 1 311 ? 3.818 -0.208 -8.883 1 95.88 311 ASP B CA 1
ATOM 5225 C C . ASP B 1 311 ? 4.492 -1.186 -7.922 1 95.88 311 ASP B C 1
ATOM 5227 O O . ASP B 1 311 ? 4.117 -1.268 -6.75 1 95.88 311 ASP B O 1
ATOM 5231 N N . MET B 1 312 ? 5.414 -1.899 -8.438 1 97.06 312 MET B N 1
ATOM 5232 C CA . MET B 1 312 ? 6.074 -2.912 -7.617 1 97.06 312 MET B CA 1
ATOM 5233 C C . MET B 1 312 ? 6.887 -2.266 -6.5 1 97.06 312 MET B C 1
ATOM 5235 O O . MET B 1 312 ? 6.844 -2.717 -5.355 1 97.06 312 MET B O 1
ATOM 5239 N N . TYR B 1 313 ? 7.59 -1.209 -6.832 1 94.31 313 TYR B N 1
ATOM 5240 C CA . TYR B 1 313 ? 8.352 -0.494 -5.812 1 94.31 313 TYR B CA 1
ATOM 5241 C C . TYR B 1 313 ? 7.422 0.141 -4.7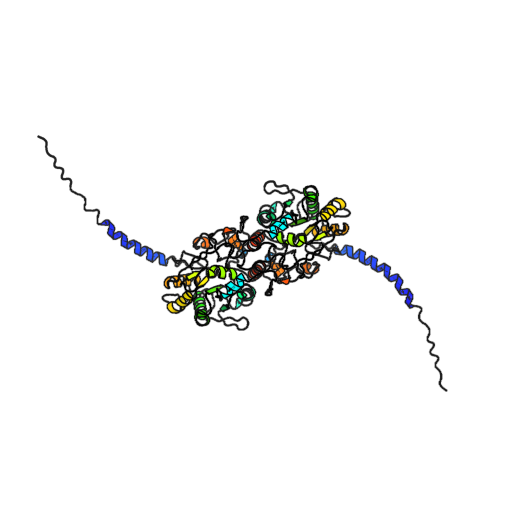81 1 94.31 313 TYR B C 1
ATOM 5243 O O . TYR B 1 313 ? 7.707 0.118 -3.584 1 94.31 313 TYR B O 1
ATOM 5251 N N . LEU B 1 314 ? 6.383 0.681 -5.27 1 95.19 314 LEU B N 1
ATOM 5252 C CA . LEU B 1 314 ? 5.41 1.284 -4.367 1 95.19 314 LEU B CA 1
ATOM 5253 C C . LEU B 1 314 ? 4.805 0.236 -3.439 1 95.19 314 LEU B C 1
ATOM 5255 O O . LEU B 1 314 ? 4.684 0.463 -2.234 1 95.19 314 LEU B O 1
ATOM 5259 N N . MET B 1 315 ? 4.418 -0.899 -4.02 1 96.88 315 MET B N 1
ATOM 5260 C CA . MET B 1 315 ? 3.854 -1.979 -3.213 1 96.88 315 MET B CA 1
ATOM 5261 C C . MET B 1 315 ? 4.84 -2.434 -2.143 1 96.88 315 MET B C 1
ATOM 5263 O O . MET B 1 315 ? 4.453 -2.682 -1.001 1 96.88 315 MET B O 1
ATOM 5267 N N . ASP B 1 316 ? 6.055 -2.555 -2.543 1 95.31 316 ASP B N 1
ATOM 5268 C CA . ASP B 1 316 ? 7.078 -2.988 -1.596 1 95.31 316 ASP B CA 1
ATOM 5269 C C . ASP B 1 316 ? 7.219 -1.992 -0.447 1 95.31 316 ASP B C 1
ATOM 5271 O O . ASP B 1 316 ? 7.352 -2.389 0.712 1 95.31 316 ASP B O 1
ATOM 5275 N N . TYR B 1 317 ? 7.191 -0.719 -0.721 1 95.12 317 TYR B N 1
ATOM 5276 C CA . TYR B 1 317 ? 7.27 0.313 0.306 1 95.12 317 TYR B CA 1
ATOM 5277 C C . TYR B 1 317 ? 6.051 0.264 1.221 1 95.12 317 TYR B C 1
ATOM 5279 O O . TYR B 1 317 ? 6.188 0.28 2.447 1 95.12 317 TYR B O 1
ATOM 5287 N N . LEU B 1 318 ? 4.875 0.123 0.676 1 96.62 318 LEU B N 1
ATOM 5288 C CA . LEU B 1 318 ? 3.627 0.231 1.425 1 96.62 318 LEU B CA 1
ATOM 5289 C C . LEU B 1 318 ? 3.387 -1.021 2.264 1 96.62 318 LEU B C 1
ATOM 5291 O O . LEU B 1 318 ? 2.807 -0.944 3.348 1 96.62 318 LEU B O 1
ATOM 5295 N N . LEU B 1 319 ? 3.895 -2.162 1.81 1 96.56 319 LEU B N 1
ATOM 5296 C CA . LEU B 1 319 ? 3.6 -3.406 2.51 1 96.56 319 LEU B CA 1
ATOM 5297 C C . LEU B 1 319 ? 4.672 -3.715 3.547 1 96.56 319 LEU B C 1
ATOM 5299 O O . LEU B 1 319 ? 4.391 -4.344 4.57 1 96.56 319 LEU B O 1
ATOM 5303 N N . TYR B 1 320 ? 5.902 -3.197 3.322 1 95.44 320 TYR B N 1
ATOM 5304 C CA . TYR B 1 320 ? 6.984 -3.73 4.145 1 95.44 320 TYR B CA 1
ATOM 5305 C C . TYR B 1 320 ? 7.676 -2.619 4.922 1 95.44 320 TYR B C 1
ATOM 5307 O O . TYR B 1 320 ? 8.5 -2.889 5.805 1 95.44 320 TYR B O 1
ATOM 5315 N N . HIS B 1 321 ? 7.336 -1.393 4.602 1 94.12 321 HIS B N 1
ATOM 5316 C CA . HIS B 1 321 ? 8.016 -0.307 5.297 1 94.12 321 HIS B CA 1
ATOM 5317 C C . HIS B 1 321 ? 7.02 0.622 5.98 1 94.12 321 HIS B C 1
ATOM 5319 O O . HIS B 1 321 ? 7.055 0.782 7.203 1 94.12 321 HIS B O 1
ATOM 5325 N N . LEU B 1 322 ? 6.133 1.189 5.211 1 96.25 322 LEU B N 1
ATOM 5326 C CA . LEU B 1 322 ? 5.152 2.109 5.781 1 96.25 322 LEU B CA 1
ATOM 5327 C C . LEU B 1 322 ? 4.121 1.358 6.617 1 96.25 322 LEU B C 1
ATOM 5329 O O . LEU B 1 322 ? 3.545 0.371 6.16 1 96.25 322 LEU B O 1
ATOM 5333 N N . LYS B 1 323 ? 3.885 1.779 7.816 1 94.44 323 LYS B N 1
ATOM 5334 C CA . LYS B 1 323 ? 2.93 1.098 8.688 1 94.44 323 LYS B CA 1
ATOM 5335 C C . LYS B 1 323 ? 2.195 2.09 9.586 1 94.44 323 LYS B C 1
ATOM 5337 O O . LYS B 1 323 ? 2.797 3.041 10.086 1 94.44 323 LYS B O 1
ATOM 5342 N N . PRO B 1 324 ? 0.896 1.918 9.727 1 97.62 324 PRO B N 1
ATOM 5343 C CA . PRO B 1 324 ? 0.206 2.666 10.781 1 97.62 324 PRO B CA 1
ATOM 5344 C C . PRO B 1 324 ? 0.631 2.238 12.188 1 97.62 324 PRO B C 1
ATOM 5346 O O . PRO B 1 324 ? 0.542 1.057 12.531 1 97.62 324 PRO B O 1
ATOM 5349 N N . TYR B 1 325 ? 1.048 3.143 12.945 1 98 325 TYR B N 1
ATOM 5350 C CA . TYR B 1 325 ? 1.587 2.844 14.266 1 98 325 TYR B CA 1
ATOM 5351 C C . TYR B 1 325 ? 0.511 2.258 15.172 1 98 325 TYR B C 1
ATOM 5353 O O . TYR B 1 325 ? -0.593 2.799 15.266 1 98 325 TYR B O 1
ATOM 5361 N N . GLY B 1 326 ? 0.845 1.134 15.82 1 97.62 326 GLY B N 1
ATOM 5362 C CA . GLY B 1 326 ? -0.015 0.598 16.859 1 97.62 326 GLY B CA 1
ATOM 5363 C C . GLY B 1 326 ? -0.945 -0.493 16.375 1 97.62 326 GLY B C 1
ATOM 5364 O O . GLY B 1 326 ? -1.68 -1.095 17.156 1 97.62 326 GLY B O 1
ATOM 5365 N N . LEU B 1 327 ? -1.003 -0.733 15.094 1 96.62 327 LEU B N 1
ATOM 5366 C CA . LEU B 1 327 ? -1.729 -1.874 14.547 1 96.62 327 LEU B CA 1
ATOM 5367 C C . LEU B 1 327 ? -0.823 -3.098 14.445 1 96.62 327 LEU B C 1
ATOM 5369 O O . LEU B 1 327 ? 0.169 -3.08 13.711 1 96.62 327 LEU B O 1
ATOM 5373 N N . VAL B 1 328 ? -1.177 -4.145 15.195 1 96.81 328 VAL B N 1
ATOM 5374 C CA . VAL B 1 328 ? -0.273 -5.281 15.328 1 96.81 328 VAL B CA 1
ATOM 5375 C C . VAL B 1 328 ? -0.983 -6.559 14.883 1 96.81 328 VAL B C 1
ATOM 5377 O O . VAL B 1 328 ? -1.75 -7.148 15.641 1 96.81 328 VAL B O 1
ATOM 5380 N N . PRO B 1 329 ? -0.646 -7.02 13.664 1 96 329 PRO B N 1
ATOM 5381 C CA . PRO B 1 329 ? -1.197 -8.312 13.258 1 96 329 PRO B CA 1
ATOM 5382 C C . PRO B 1 329 ? -0.857 -9.438 14.234 1 96 329 PRO B C 1
ATOM 5384 O O . PRO B 1 329 ? 0.213 -9.422 14.852 1 96 329 PRO B O 1
ATOM 5387 N N . GLN B 1 330 ? -1.759 -10.336 14.375 1 96 330 GLN B N 1
ATOM 5388 C CA . GLN B 1 330 ? -1.582 -11.484 15.258 1 96 330 GLN B CA 1
ATOM 5389 C C . GLN B 1 330 ? -1.613 -12.797 14.477 1 96 330 GLN B C 1
ATOM 5391 O O . GLN B 1 330 ? -2.613 -13.516 14.492 1 96 330 GLN B O 1
ATOM 5396 N N . PRO B 1 331 ? -0.493 -13.117 13.93 1 95.12 331 PRO B N 1
ATOM 5397 C CA . PRO B 1 331 ? -0.452 -14.359 13.156 1 95.12 331 PRO B CA 1
ATOM 5398 C C . PRO B 1 331 ? -0.903 -15.57 13.969 1 95.12 331 PRO B C 1
ATOM 5400 O O . PRO B 1 331 ? -0.49 -15.742 15.117 1 95.12 331 PRO B O 1
ATOM 5403 N N . GLY B 1 332 ? -1.797 -16.406 13.398 1 92.31 332 GLY B N 1
ATOM 5404 C CA . GLY B 1 332 ? -2.242 -17.641 14.016 1 92.31 332 GLY B CA 1
ATOM 5405 C C . GLY B 1 332 ? -3.502 -17.484 14.844 1 92.31 332 GLY B C 1
ATOM 5406 O O . GLY B 1 332 ? -4.105 -18.469 15.273 1 92.31 332 GLY B O 1
ATOM 5407 N N . LYS B 1 333 ? -3.91 -16.25 15.078 1 91.56 333 LYS B N 1
ATOM 5408 C CA . LYS B 1 333 ? -5.086 -16.016 15.906 1 91.56 333 LYS B CA 1
ATOM 5409 C C . LYS B 1 333 ? -6.363 -16.453 15.195 1 91.56 333 LYS B C 1
ATOM 5411 O O . LYS B 1 333 ? -7.289 -16.969 15.836 1 91.56 333 LYS B O 1
ATOM 5416 N N . VAL B 1 334 ? -6.387 -16.203 13.891 1 89.31 334 VAL B N 1
ATOM 5417 C CA . VAL B 1 334 ? -7.527 -16.594 13.07 1 89.31 334 VAL B CA 1
ATOM 5418 C C . VAL B 1 334 ? -7.051 -17.438 11.891 1 89.31 334 VAL B C 1
ATOM 5420 O O . VAL B 1 334 ? -6.02 -17.156 11.281 1 89.31 334 VAL B O 1
ATOM 5423 N N . GLU B 1 335 ? -7.762 -18.469 11.633 1 89.81 335 GLU B N 1
ATOM 5424 C CA . GLU B 1 335 ? -7.453 -19.266 10.453 1 89.81 335 GLU B CA 1
ATOM 5425 C C . GLU B 1 335 ? -8.031 -18.641 9.188 1 89.81 335 GLU B C 1
ATOM 5427 O O . GLU B 1 335 ? -9.227 -18.344 9.125 1 89.81 335 GLU B O 1
ATOM 5432 N N . HIS B 1 336 ? -7.172 -18.516 8.234 1 93.38 336 HIS B N 1
ATOM 5433 C CA . HIS B 1 336 ? -7.629 -17.828 7.031 1 93.38 336 HIS B CA 1
ATOM 5434 C C . HIS B 1 336 ? -7.703 -18.781 5.844 1 93.38 336 HIS B C 1
ATOM 5436 O O . HIS B 1 336 ? -8.258 -18.438 4.797 1 93.38 336 HIS B O 1
ATOM 5442 N N . PHE B 1 337 ? -7.16 -19.969 6.016 1 96.31 337 PHE B N 1
ATOM 5443 C CA . PHE B 1 337 ? -7.211 -20.938 4.93 1 96.31 337 PHE B CA 1
ATOM 5444 C C . PHE B 1 337 ? -7.594 -22.312 5.457 1 96.31 337 PHE B C 1
ATOM 5446 O O . PHE B 1 337 ? -7.246 -22.672 6.586 1 96.31 337 PHE B O 1
ATOM 5453 N N . LYS B 1 338 ? -8.289 -23.016 4.578 1 91.88 338 LYS B N 1
ATOM 5454 C CA . LYS B 1 338 ? -8.641 -24.391 4.914 1 91.88 338 LYS B CA 1
ATOM 5455 C C . LYS B 1 338 ? -7.461 -25.328 4.664 1 91.88 338 LYS B C 1
ATOM 5457 O O . LYS B 1 338 ? -6.723 -25.156 3.691 1 91.88 338 LYS B O 1
ATOM 5462 N N . SER B 1 339 ? -7.344 -26.266 5.609 1 87.94 339 SER B N 1
ATOM 5463 C CA . SER B 1 339 ? -6.246 -27.203 5.496 1 87.94 339 SER B CA 1
ATOM 5464 C C . SER B 1 339 ? -6.703 -28.516 4.844 1 87.94 339 SER B C 1
ATOM 5466 O O . SER B 1 339 ? -7.812 -28.984 5.102 1 87.94 339 SER B O 1
ATOM 5468 N N . ASP B 1 340 ? -5.91 -28.922 3.926 1 79.25 340 ASP B N 1
ATOM 5469 C CA . ASP B 1 340 ? -6.152 -30.266 3.406 1 79.25 340 ASP B CA 1
ATOM 5470 C C . ASP B 1 340 ? -5.219 -31.281 4.055 1 79.25 340 ASP B C 1
ATOM 5472 O O . ASP B 1 340 ? -5.223 -32.469 3.689 1 79.25 340 ASP B O 1
ATOM 5476 N N . THR B 1 341 ? -4.434 -30.875 4.992 1 61.97 341 THR B N 1
ATOM 5477 C CA . THR B 1 341 ? -3.518 -31.812 5.637 1 61.97 341 THR B CA 1
ATOM 5478 C C . THR B 1 341 ? -4.129 -32.375 6.914 1 61.97 341 THR B C 1
ATOM 5480 O O . THR B 1 341 ? -4.984 -31.75 7.535 1 61.97 341 THR B O 1
#

Nearest PDB structures (foldseek):
  7q4i-assembly1_A  TM=9.658E-01  e=3.784E-39  Drosophila melanogaster
  5jt0-assembly1_A  TM=5.208E-01  e=4.400E-02  Mycobacterium tuberculosis H37Rv
  5jqx-assembly1_A  TM=4.457E-01  e=8.683E-02  Mycobacterium tuberculosis H37Ra
  7pe4-assembly1_A-2  TM=5.135E-01  e=4.330E-01  Mycolicibacterium hassiacum DSM 44199
  7p8g-assembly1_A-2  TM=5.321E-01  e=7.099E-01  Mycolicibacterium hassiacum DSM 44199

Sequence (682 aa):
MEAELTVNNRPRVGFLFALVCTTFSLSMFMMSMNTFMYEGDVPFDGDEVLDYEEFRGLGGPIELDHHKHSDVNEDVAKELSKKVRVLCWIMTAPKNLDKKATAVKKTWGKRCNKVIFFSSVTNDSFPTVGLKVSEGREHLTGKTIQAFKYCYQHYRNQFDWFLKADDDTYIIVENLRYFLSHHSPNSLVFFGHKFTPLIKQGYFSGGAGYVLSRASLEKFMVDGGANPFICRQDGGAEDAEIGRCMMKLGITAGESLDVFGKETFHPFVPIAHLEGHHPDWFYKYSAHKPRKGLGCCSDYSISFHYMSPSDMYLMDYLLYHLKPYGLVPQPGKVEHFKSDTMEAELTVNNRPRVGFLFALVCTTFSLSMFMMSMNTFMYEGDVPFDGDEVLDYEEFRGLGGPIELDHHKHSDVNEDVAKELSKKVRVLCWIMTAPKNLDKKATAVKKTWGKRCNKVIFFSSVTNDSFPTVGLKVSEGREHLTGKTIQAFKYCYQHYRNQFDWFLKADDDTYIIVENLRYFLSHHSPNSLVFFGHKFTPLIKQGYFSGGAGYVLSRASLEKFMVDGGANPFICRQDGGAEDAEIGRCMMKLGITAGESLDVFGKETFHPFVPIAHLEGHHPDWFYKYSAHKPRKGLGCCSDYSISFHYMSPSDMYLMDYLLYHLKPYGLVPQPGKVEHFKSDT

Secondary structure (DSSP, 8-state):
-------------GGGGGGGSGGGSHHHHHHHHTTTGGG------S-----GGGGTT------------TTEE-HHHHHHHHHS-EEEEEE--GGGIIIIIHHHHHTGGGGSSEEEEEESS-BTTTTBEE----SSGGGHHHHHHHHHHHHHHHHTTT-SEEEEEETT-EE-HHHHHHHHTTS-TTSSEEEESEE-SSSTT-EE-STT-EEEEHHHHHHIIIIITT-TTTS--S-S-HHHHHHHHHHHTT-EE-----TTS-BSEESS-HHHHHHT---HHHHHHBSS----GGGSB-TT--EESS--HHHHHHHHHHHHT---TT-EE-TTSS--S----/-----------TTGGGGGGGSGGGSSTTHHHHHTTTGGG------S-----GGGGTT------------TTEE-HHHHHHHHHS-EEEEEE--GGGIIIIIHHHHHTGGGGSSEEEEEESS-BTTTTBEE----SSGGGHHHHHHHHHHHHHHHHTTT-SEEEEEETT-EE-HHHHHHHHTTS-TTSSEEEESEE-SSSTT-EE-STT-EEEEHHHHHHIIIIITT-TTTS--S-S-HHHHHHHHHHHTT-EE-----TTS-BSEESS-HHHHHHT---HHHHHHBSS----GGGSB-TT--EESS--HHHHHHHHHHHHT---TT-EE-TTSS--S----

Radius of gyration: 34.0 Å; Cα contacts (8 Å, |Δi|>4): 1254; chains: 2; bounding box: 170×114×60 Å

pLDDT: mean 82.6, std 25.67, range [20.22, 98.94]

Solvent-accessible surface area (backbone atoms only — not comparable to full-atom values): 36452 Å² total; per-residue (Å²): 138,82,78,75,78,76,74,80,80,74,83,81,69,74,75,75,68,69,76,67,67,66,68,64,66,61,62,60,54,60,60,59,55,60,60,58,65,69,56,60,62,70,74,73,62,73,87,62,67,71,61,54,74,66,46,58,71,74,47,70,90,60,65,56,71,88,67,79,57,91,38,43,47,46,61,58,36,51,53,42,50,71,71,45,30,36,34,35,34,30,49,50,42,80,91,34,46,86,46,28,42,40,38,37,57,61,42,49,42,65,67,37,78,36,67,46,40,36,21,47,54,65,32,81,88,66,65,29,48,42,69,76,43,71,80,60,72,60,34,41,22,29,46,50,54,50,50,52,44,50,45,49,76,76,40,50,88,76,36,36,31,43,34,44,32,35,41,32,36,45,52,38,52,42,18,45,37,57,56,48,69,27,47,56,39,76,39,50,31,33,39,33,30,52,28,37,80,87,35,90,76,22,26,35,40,51,50,23,13,38,35,30,16,34,39,26,50,48,51,43,47,75,66,24,63,83,29,63,91,55,19,69,61,56,39,67,57,39,31,58,48,51,23,48,24,33,54,73,70,65,31,40,59,47,85,50,47,32,74,85,70,14,39,22,36,25,73,42,39,67,60,29,40,32,44,52,57,66,61,70,63,55,64,69,30,36,64,60,81,80,44,44,25,65,57,26,45,31,46,48,39,24,24,27,2,78,34,45,46,58,50,44,54,42,49,46,42,43,60,73,48,38,49,55,46,33,57,24,54,38,77,80,73,57,82,52,59,74,62,78,109,138,81,81,76,78,77,77,78,78,74,81,83,69,71,77,73,68,69,74,68,69,70,68,65,65,63,63,61,54,62,60,58,55,60,62,59,65,68,57,59,64,69,74,73,61,72,86,62,67,72,61,54,73,67,46,59,70,74,46,71,89,61,65,56,70,88,67,80,55,91,39,44,48,45,63,59,33,52,51,41,52,71,71,44,30,36,35,35,36,28,49,51,43,80,92,32,44,86,45,28,42,41,39,38,56,62,42,51,42,66,67,38,77,38,68,44,39,37,22,46,54,65,33,80,88,67,65,30,48,42,68,76,42,72,79,58,72,60,34,40,23,28,46,50,51,50,50,52,45,51,44,48,77,76,40,50,86,76,36,36,31,44,34,45,34,34,40,31,37,44,51,39,54,42,17,44,39,57,55,49,68,27,47,57,39,75,39,50,31,32,38,31,27,49,28,36,79,88,34,90,77,22,26,34,39,53,52,22,13,37,36,29,15,33,38,26,50,48,50,42,48,73,67,24,63,84,30,65,91,55,18,68,62,56,39,68,56,38,32,59,48,51,23,48,24,33,54,74,71,64,32,40,59,47,84,51,48,32,74,84,69,14,40,22,37,26,72,42,40,69,59,28,40,31,46,52,57,66,62,69,63,56,65,68,31,36,63,58,82,81,44,44,25,65,57,26,45,31,47,50,37,24,24,27,3,77,34,47,45,58,50,44,54,42,48,46,42,43,61,74,47,38,48,55,46,34,56,24,54,37,78,81,72,58,83,52,59,75,62,78,108

InterPro domains:
  IPR003378 Fringe-like, glycosyltransferase domain [PF02434] (90-253)
  IPR026050 C1GALT1/C1GALT1-specific chaperone 1 [PTHR23033] (66-327)

Foldseek 3Di:
DPPPPVPCPPPPPPDPPPPPPPVVPVVVVVVVVVVPVVVPPPCPDDPPPVPCVVVPPPDFDDQPPPPPDPPDDCVVLVVLCVVAAEEEEEEDEPVCCRWLVVLCVRFQQVSHNHYAYAYCDADDVSGHDHLVFDDDQQFVQQSVLSVLLVCCVPPLPPGFKYKYEYSQKAFPVSLVSLLCVQEGLLALEKEAFWWDPQPNLTWHDNHLIMMHGSNNSVLCCVPPSPDCVQAPNTGDRNGSRVVSSSVSSVRGHDDRAWPLREAQGENAAPVCLQAVPDDPVCCVTGPGGADHHPRRHDPSRTMHGRHGSSNSVVCRCVPPPDDDPPDDDDPPPDGTHHHPD/DPPPPPVPPPPPVPDPPPPPPPVVPPVVVVVVVVVPVVVPPPCPDDPPPVPCVVVPPPDFDDQPPPPPDPPDDCVVLVVLCVVAAEEEEEEDEPVCLRWLVVLCVRFQQVSHNHYAYAYCDADDVSGHDHLVDDDDQQFVQQSVLSVLLVCCVPPLPPGFKYKYEYSQKAFPVSLVSLLCVQEGLQALEKEAFWWDPQPNLTWHDNHLIMMHGSNNSVLCCVPPSPDCVQAPNTGDRNGSRVVSSSVSSVRGHDDRAWPLREAQGENAAPVCLQAVPDDPVCCVTGPDGADHHPRRHDPSRTMHGRHGSSNSVVCRCVVPPDDDPPDDDDPPPDGTHHHPD